Protein AF-A0A7K1YE47-F1 (afdb_monomer)

Radius of gyration: 26.28 Å; Cα contacts (8 Å, |Δi|>4): 480; chains: 1; bounding box: 75×57×68 Å

Mean predicted aligned error: 18.18 Å

Structure (mmCIF, N/CA/C/O backbone):
data_AF-A0A7K1YE47-F1
#
_entry.id   AF-A0A7K1YE47-F1
#
loop_
_atom_site.group_PDB
_atom_site.id
_atom_site.type_symbol
_atom_site.label_atom_id
_atom_site.label_alt_id
_atom_site.label_comp_id
_atom_site.label_asym_id
_atom_site.label_entity_id
_atom_site.label_seq_id
_atom_site.pdbx_PDB_ins_code
_atom_site.Cartn_x
_atom_site.Cartn_y
_atom_site.Cartn_z
_atom_site.occupancy
_atom_site.B_iso_or_equiv
_atom_site.auth_seq_id
_atom_site.auth_comp_id
_atom_site.auth_asym_id
_atom_site.auth_atom_id
_atom_site.pdbx_PDB_model_num
ATOM 1 N N . MET A 1 1 ? -5.364 -17.584 -6.130 1.00 70.31 1 MET A N 1
ATOM 2 C CA . MET A 1 1 ? -4.658 -17.204 -7.371 1.00 70.31 1 MET A CA 1
ATOM 3 C C . MET A 1 1 ? -4.650 -15.693 -7.433 1.00 70.31 1 MET A C 1
ATOM 5 O O . MET A 1 1 ? -5.659 -15.104 -7.065 1.00 70.31 1 MET A O 1
ATOM 9 N N . TYR A 1 2 ? -3.518 -15.108 -7.807 1.00 86.06 2 TYR A N 1
ATOM 10 C CA . TYR A 1 2 ? -3.265 -13.666 -7.746 1.00 86.06 2 TYR A CA 1
ATOM 11 C C . TYR A 1 2 ? -3.310 -13.048 -9.151 1.00 86.06 2 TYR A C 1
ATOM 13 O O . TYR A 1 2 ? -3.214 -13.784 -10.136 1.00 86.06 2 TYR A O 1
ATOM 21 N N . PHE A 1 3 ? -3.447 -11.723 -9.231 1.00 87.94 3 PHE A N 1
ATOM 22 C CA . PHE A 1 3 ? -3.415 -10.922 -10.461 1.00 87.94 3 PHE A CA 1
ATOM 23 C C . PHE A 1 3 ? -4.535 -11.242 -11.458 1.00 87.94 3 PHE A C 1
ATOM 25 O O . PHE A 1 3 ? -4.346 -11.160 -12.668 1.00 87.94 3 PHE A O 1
ATOM 32 N N . LEU A 1 4 ? -5.722 -11.604 -10.959 1.00 83.31 4 LEU A N 1
ATOM 33 C CA . LEU A 1 4 ? -6.874 -11.974 -11.799 1.00 83.31 4 LEU A CA 1
ATOM 34 C C . LEU A 1 4 ? -7.361 -10.826 -12.694 1.00 83.31 4 LEU A C 1
ATOM 36 O O . LEU A 1 4 ? -7.888 -11.075 -13.774 1.00 83.31 4 LEU A O 1
ATOM 40 N N . ASP A 1 5 ? -7.163 -9.587 -12.242 1.00 82.00 5 ASP A N 1
ATOM 41 C CA . ASP A 1 5 ? -7.593 -8.382 -12.954 1.00 82.00 5 ASP A CA 1
ATOM 42 C C . ASP A 1 5 ? -6.455 -7.733 -13.763 1.00 82.00 5 ASP A C 1
ATOM 44 O O . ASP A 1 5 ? -6.677 -6.727 -14.443 1.00 82.00 5 ASP A O 1
ATOM 48 N N . LEU A 1 6 ? -5.231 -8.273 -13.688 1.00 84.81 6 LEU A N 1
ATOM 49 C CA . LEU A 1 6 ? -4.088 -7.726 -14.410 1.00 84.81 6 LEU A CA 1
ATOM 50 C C . LEU A 1 6 ? -4.227 -8.066 -15.897 1.00 84.81 6 LEU A C 1
ATOM 52 O O . LEU A 1 6 ? -4.209 -9.228 -16.308 1.00 84.81 6 LEU A O 1
ATOM 56 N N . LYS A 1 7 ? -4.382 -7.028 -16.723 1.00 79.25 7 LYS A N 1
ATOM 57 C CA . LYS A 1 7 ? -4.487 -7.189 -18.176 1.00 79.25 7 LYS A CA 1
ATOM 58 C C . LYS A 1 7 ? -3.250 -7.904 -18.715 1.00 79.25 7 LYS A C 1
ATOM 60 O O . LYS A 1 7 ? -2.134 -7.624 -18.291 1.00 79.25 7 LYS A O 1
ATOM 65 N N . SER A 1 8 ? -3.468 -8.801 -19.673 1.00 75.12 8 SER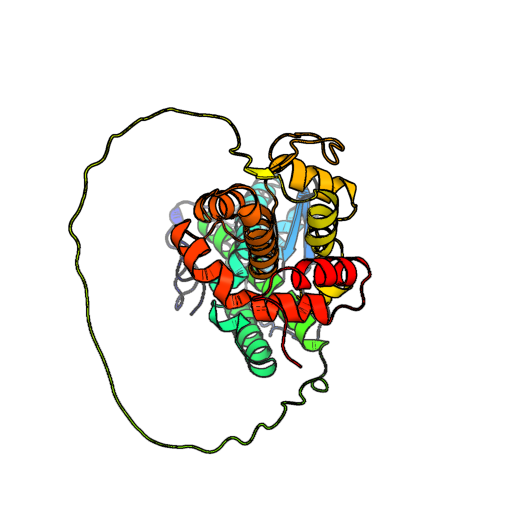 A N 1
ATOM 66 C CA . SER A 1 8 ? -2.409 -9.611 -20.288 1.00 75.12 8 SER A CA 1
ATOM 67 C C . SER A 1 8 ? -1.687 -10.549 -19.313 1.00 75.12 8 SER A C 1
ATOM 69 O O . SER A 1 8 ? -0.610 -11.029 -19.639 1.00 75.12 8 SER A O 1
ATOM 71 N N . PHE A 1 9 ? -2.268 -10.861 -18.152 1.00 84.69 9 PHE A N 1
ATOM 72 C CA . PHE A 1 9 ? -1.764 -11.889 -17.246 1.00 84.69 9 PHE A CA 1
ATOM 73 C C . PHE A 1 9 ? -2.774 -13.029 -17.118 1.00 84.69 9 PHE A C 1
ATOM 75 O O . PHE A 1 9 ? -3.973 -12.805 -16.957 1.00 84.69 9 PHE A O 1
ATOM 82 N N . HIS A 1 10 ? -2.291 -14.266 -17.185 1.00 81.25 10 HIS A N 1
ATOM 83 C CA 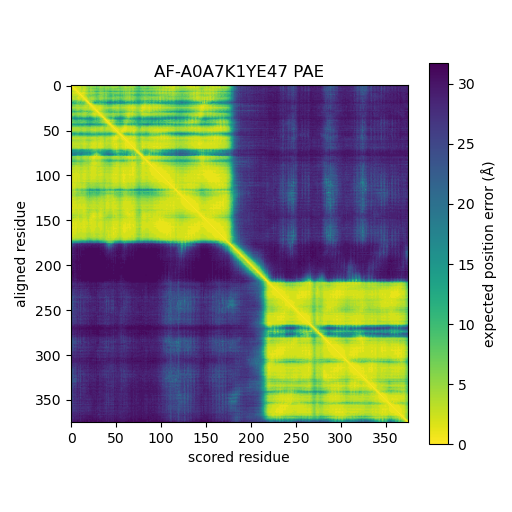. HIS A 1 10 ? -3.092 -15.453 -16.943 1.00 81.25 10 HIS A CA 1
ATOM 84 C C . HIS A 1 10 ? -2.504 -16.246 -15.763 1.00 81.25 10 HIS A C 1
ATOM 86 O O . HIS A 1 10 ? -1.339 -16.641 -15.817 1.00 81.25 10 HIS A O 1
ATOM 92 N N . PRO A 1 11 ? -3.288 -16.565 -14.718 1.00 70.56 11 PRO A N 1
ATOM 93 C CA . PRO A 1 11 ? -2.767 -17.136 -13.469 1.00 70.56 11 PRO A CA 1
ATOM 94 C C . PRO A 1 11 ? -2.009 -18.462 -13.590 1.00 70.56 11 PRO A C 1
ATOM 96 O O . PRO A 1 11 ? -1.279 -18.841 -12.681 1.00 70.56 11 PRO A O 1
ATOM 99 N N . THR A 1 12 ? -2.220 -19.205 -14.677 1.00 72.38 12 THR A N 1
ATOM 100 C CA . THR A 1 12 ? -1.563 -20.501 -14.911 1.00 72.38 12 THR A CA 1
ATOM 101 C C . THR A 1 12 ? -0.416 -20.414 -15.910 1.00 72.38 12 THR A C 1
ATOM 103 O O . THR A 1 12 ? 0.481 -21.245 -15.872 1.00 72.38 12 THR A O 1
ATOM 106 N N . THR A 1 13 ? -0.459 -19.449 -16.827 1.00 73.81 13 THR A N 1
ATOM 107 C CA . THR A 1 13 ? 0.481 -19.374 -17.958 1.00 73.81 13 THR A CA 1
ATOM 108 C C . THR A 1 13 ? 1.344 -18.115 -17.926 1.00 73.81 13 THR A C 1
ATOM 110 O O . THR A 1 13 ? 2.160 -17.934 -18.818 1.00 73.81 13 THR A O 1
ATOM 113 N N . GLY A 1 14 ? 1.186 -17.264 -16.909 1.00 81.94 14 GLY A N 1
ATOM 114 C CA . GLY A 1 14 ? 1.973 -16.053 -16.722 1.00 81.94 14 GLY A CA 1
ATOM 115 C C . GLY A 1 14 ? 1.537 -14.909 -17.634 1.00 81.94 14 GLY A C 1
ATOM 116 O O . GLY A 1 14 ? 0.369 -14.788 -18.016 1.00 81.94 14 GLY A O 1
ATOM 117 N N . ILE A 1 15 ? 2.485 -14.032 -17.951 1.00 84.19 15 ILE A N 1
ATOM 118 C CA . ILE A 1 15 ? 2.253 -12.857 -18.791 1.00 84.19 15 ILE A CA 1
ATOM 119 C C . ILE A 1 15 ? 2.108 -13.290 -20.256 1.00 84.19 15 ILE A C 1
ATOM 121 O O . ILE A 1 15 ? 2.929 -14.028 -20.791 1.00 84.19 15 ILE A O 1
ATOM 125 N N . ASN A 1 16 ? 1.062 -12.805 -20.917 1.00 79.19 16 ASN A N 1
ATOM 126 C CA . ASN A 1 16 ? 0.796 -13.042 -22.326 1.00 79.19 16 ASN A CA 1
ATOM 127 C C . ASN A 1 16 ? 1.728 -12.184 -23.212 1.00 79.19 16 ASN A C 1
ATOM 129 O O . ASN A 1 16 ? 1.762 -10.957 -23.095 1.00 79.19 16 ASN A O 1
ATOM 133 N N . THR A 1 17 ? 2.432 -12.839 -24.139 1.00 78.31 17 THR A N 1
ATOM 134 C CA . THR A 1 17 ? 3.375 -12.245 -25.102 1.00 78.31 17 THR A CA 1
ATOM 135 C C . THR A 1 17 ? 2.892 -12.314 -26.565 1.00 78.31 17 THR A C 1
ATOM 137 O O . THR A 1 17 ? 3.659 -12.064 -27.495 1.00 78.31 17 THR A O 1
ATOM 140 N N . ASP A 1 18 ? 1.608 -12.588 -26.820 1.00 72.25 18 ASP A N 1
ATOM 141 C CA . ASP A 1 18 ? 1.002 -12.792 -28.151 1.00 72.25 18 ASP A CA 1
ATOM 142 C C . ASP A 1 18 ? 1.191 -11.600 -29.115 1.00 72.25 18 ASP A C 1
ATOM 144 O O . ASP A 1 18 ? 1.169 -11.763 -30.335 1.00 72.25 18 ASP A O 1
ATOM 148 N N . ASN A 1 19 ? 1.438 -10.392 -28.594 1.00 66.12 19 ASN A N 1
ATOM 149 C CA . ASN A 1 19 ? 1.727 -9.191 -29.388 1.00 66.12 19 ASN A CA 1
ATOM 150 C C . ASN A 1 19 ? 3.200 -9.063 -29.842 1.00 66.12 19 ASN A C 1
ATOM 152 O O . ASN A 1 19 ? 3.579 -8.015 -30.373 1.00 66.12 19 ASN A O 1
ATOM 156 N N . HIS A 1 20 ? 4.031 -10.097 -29.680 1.00 65.31 20 HIS A N 1
ATOM 157 C CA . HIS A 1 20 ? 5.467 -10.080 -30.005 1.00 65.31 20 HIS A CA 1
ATOM 158 C C . HIS A 1 20 ? 5.804 -9.645 -31.440 1.00 65.31 20 HIS A C 1
ATOM 160 O O . HIS A 1 20 ? 6.863 -9.077 -31.668 1.00 65.31 20 HIS A O 1
ATOM 166 N N . GLY A 1 21 ? 4.908 -9.830 -32.414 1.00 64.94 21 GLY A N 1
ATOM 167 C CA . GLY A 1 21 ? 5.139 -9.380 -33.794 1.00 64.94 21 GLY A CA 1
ATOM 168 C C . GLY A 1 21 ? 5.087 -7.857 -34.010 1.00 64.94 21 GLY A C 1
ATOM 169 O O . GLY A 1 21 ? 5.444 -7.390 -35.089 1.00 64.94 21 GLY A O 1
ATOM 170 N N . LYS A 1 22 ? 4.617 -7.077 -33.025 1.00 81.31 22 LYS A N 1
ATOM 171 C CA . LYS A 1 22 ? 4.449 -5.612 -33.132 1.00 81.31 22 LYS A CA 1
ATOM 172 C C . LYS A 1 22 ? 5.563 -4.805 -32.468 1.00 81.31 22 LYS A C 1
ATOM 174 O O . LYS A 1 22 ? 5.698 -3.620 -32.764 1.00 81.31 22 LYS A O 1
ATOM 179 N N . TYR A 1 23 ? 6.332 -5.426 -31.581 1.00 85.75 23 TYR A N 1
ATOM 180 C CA . TYR A 1 23 ? 7.325 -4.763 -30.739 1.00 85.75 23 TYR A CA 1
ATOM 181 C C . TYR A 1 23 ? 8.679 -5.456 -30.882 1.00 85.75 23 TYR A C 1
ATOM 183 O O . TYR A 1 23 ? 8.726 -6.636 -31.226 1.00 85.75 23 TYR A O 1
ATOM 191 N N . PRO A 1 24 ? 9.793 -4.743 -30.663 1.00 86.12 24 PRO A N 1
ATOM 192 C CA . PRO A 1 24 ? 11.103 -5.357 -30.767 1.00 86.12 24 PRO A CA 1
ATOM 193 C C . PRO A 1 24 ? 11.346 -6.376 -29.649 1.00 86.12 24 PRO A C 1
ATOM 195 O O . PRO A 1 24 ? 10.816 -6.275 -28.541 1.00 86.12 24 PRO A O 1
ATOM 198 N N . PHE A 1 25 ? 12.216 -7.330 -29.949 1.00 89.56 25 PHE A N 1
ATOM 199 C CA . PHE A 1 25 ? 12.760 -8.281 -28.997 1.00 89.56 25 PHE A CA 1
ATOM 200 C C . PHE A 1 25 ? 14.151 -7.822 -28.548 1.00 89.56 25 PHE A C 1
ATOM 202 O O . PHE A 1 25 ? 14.946 -7.332 -29.355 1.00 89.56 25 PHE A O 1
ATOM 209 N N . LEU A 1 26 ? 14.432 -7.931 -27.254 1.00 90.44 26 LEU A N 1
ATOM 210 C CA . LEU A 1 26 ? 15.692 -7.535 -26.643 1.00 90.44 26 LEU A CA 1
ATOM 211 C C . LEU A 1 26 ? 16.504 -8.767 -26.275 1.00 90.44 26 LEU A C 1
ATOM 213 O O . LEU A 1 26 ? 15.986 -9.719 -25.704 1.00 90.44 26 LEU A O 1
ATOM 217 N N . GLU A 1 27 ? 17.801 -8.701 -26.542 1.00 88.56 27 GLU A N 1
ATOM 218 C CA . GLU A 1 27 ? 18.741 -9.781 -26.251 1.00 88.56 27 GLU A CA 1
ATOM 219 C C . GLU A 1 27 ? 20.009 -9.212 -25.633 1.00 88.56 27 GLU A C 1
ATOM 221 O O . GLU A 1 27 ? 20.375 -8.060 -25.885 1.00 88.56 27 GLU A O 1
ATOM 226 N N . SER A 1 28 ? 20.719 -10.016 -24.846 1.00 85.81 28 SER A N 1
ATOM 227 C CA . SER A 1 28 ? 22.060 -9.645 -24.416 1.00 85.81 28 SER A CA 1
ATOM 228 C C . SER A 1 28 ? 23.082 -9.970 -25.506 1.00 85.81 28 SER A C 1
ATOM 230 O O . SER A 1 28 ? 22.933 -10.924 -26.263 1.00 85.81 28 SER A O 1
ATOM 232 N N . THR A 1 29 ? 24.209 -9.258 -25.528 1.00 82.69 29 THR A N 1
ATOM 233 C CA . THR A 1 29 ? 25.385 -9.624 -26.340 1.00 82.69 29 THR A CA 1
ATOM 234 C C . THR A 1 29 ? 25.925 -11.027 -26.037 1.00 82.69 29 THR A C 1
ATOM 236 O O . THR A 1 29 ? 26.741 -11.546 -26.794 1.00 82.69 29 THR A O 1
ATOM 239 N N . HIS A 1 30 ? 25.512 -11.630 -24.919 1.00 80.38 30 HIS A N 1
ATOM 240 C CA . HIS A 1 30 ? 25.878 -12.987 -24.513 1.00 80.38 30 HIS A CA 1
ATOM 241 C C . HIS A 1 30 ? 24.811 -14.044 -24.839 1.00 80.38 30 HIS A C 1
ATOM 243 O O . HIS A 1 30 ? 25.036 -15.214 -24.548 1.00 80.38 30 HIS A O 1
ATOM 249 N N . GLY A 1 31 ? 23.686 -13.655 -25.446 1.00 82.88 31 GLY A N 1
ATOM 250 C CA . GLY A 1 31 ? 22.578 -14.546 -25.783 1.00 82.88 31 GLY A CA 1
ATOM 251 C C . GLY A 1 31 ? 21.231 -14.064 -25.245 1.00 82.88 31 GLY A C 1
ATOM 252 O O . GLY A 1 31 ? 21.071 -12.910 -24.836 1.00 82.88 31 GLY A O 1
ATOM 253 N N . LEU A 1 32 ? 20.257 -14.973 -25.264 1.00 85.56 32 LEU A N 1
ATOM 254 C CA . LEU A 1 32 ? 18.904 -14.732 -24.766 1.00 85.56 32 LEU A CA 1
ATOM 255 C C . LEU A 1 32 ? 18.907 -14.459 -23.255 1.00 85.56 32 LEU A C 1
ATOM 257 O O . LEU A 1 32 ? 19.823 -14.857 -22.533 1.00 85.56 32 LEU A O 1
ATOM 261 N N . PHE A 1 33 ? 17.873 -13.773 -22.774 1.00 84.88 33 PHE A N 1
ATOM 262 C CA . PHE A 1 33 ? 17.649 -13.636 -21.340 1.00 84.88 33 PHE A CA 1
ATOM 263 C C . PHE A 1 33 ? 17.202 -14.977 -20.770 1.00 84.88 33 PHE A C 1
ATOM 265 O O . PHE A 1 33 ? 16.159 -15.493 -21.154 1.00 84.88 33 PHE A O 1
ATOM 272 N N . GLU A 1 34 ? 17.984 -15.545 -19.860 1.00 77.44 34 GLU A N 1
ATOM 273 C CA . GLU A 1 34 ? 17.664 -16.812 -19.200 1.00 77.44 34 GLU A CA 1
ATOM 274 C C . GLU A 1 34 ? 17.004 -16.548 -17.840 1.00 77.44 34 GLU A C 1
ATOM 276 O O . GLU A 1 34 ? 17.347 -15.553 -17.185 1.00 77.44 34 GLU A O 1
ATOM 281 N N . PRO A 1 35 ? 16.051 -17.395 -17.412 1.00 75.25 35 PRO A N 1
ATOM 282 C CA . PRO A 1 35 ? 15.482 -17.295 -16.078 1.00 75.25 35 PRO A CA 1
ATOM 283 C C . PRO A 1 35 ? 16.576 -17.545 -15.036 1.00 75.25 35 PRO A C 1
ATOM 285 O O . PRO A 1 35 ? 17.477 -18.356 -15.239 1.00 75.25 35 PRO A O 1
ATOM 288 N N . ASP A 1 36 ? 16.508 -16.823 -13.923 1.00 68.81 36 ASP A N 1
ATOM 289 C CA . ASP A 1 36 ? 17.435 -17.029 -12.815 1.00 68.81 36 ASP A CA 1
ATOM 290 C C . ASP A 1 36 ? 16.993 -18.261 -12.004 1.00 68.81 36 ASP A C 1
ATOM 292 O O . ASP A 1 36 ? 15.833 -18.348 -11.600 1.00 68.81 36 ASP A O 1
ATOM 296 N N . ASP A 1 37 ? 17.916 -19.181 -11.704 1.00 63.53 37 ASP A N 1
ATOM 297 C CA . ASP A 1 37 ? 17.686 -20.359 -10.840 1.00 63.53 37 ASP A CA 1
ATOM 298 C C . ASP A 1 37 ? 17.554 -19.974 -9.346 1.00 63.53 37 ASP A C 1
ATOM 300 O O . ASP A 1 37 ? 17.658 -20.802 -8.435 1.00 63.53 37 ASP A O 1
ATOM 304 N N . PHE A 1 38 ? 17.372 -18.686 -9.060 1.00 63.94 38 PHE A N 1
ATOM 305 C CA . PHE A 1 38 ? 17.394 -18.138 -7.718 1.00 63.94 38 PHE A CA 1
ATOM 306 C C . PHE A 1 38 ? 16.125 -18.495 -6.936 1.00 63.94 38 PHE A C 1
ATOM 308 O O . PHE A 1 38 ? 15.035 -17.999 -7.220 1.00 63.94 38 PHE A O 1
ATOM 315 N N . GLU A 1 39 ? 16.269 -19.287 -5.872 1.00 66.12 39 GLU A N 1
ATOM 316 C CA . GLU A 1 39 ? 15.234 -19.410 -4.845 1.00 66.12 39 GLU A CA 1
ATOM 317 C C . GLU A 1 39 ? 15.179 -18.145 -3.980 1.00 66.12 39 GLU A C 1
ATOM 319 O O . GLU A 1 39 ? 16.192 -17.661 -3.463 1.00 66.12 39 GLU A O 1
ATOM 324 N N . PHE A 1 40 ? 13.971 -17.623 -3.763 1.00 69.31 40 PHE A N 1
ATOM 325 C CA . PHE A 1 40 ? 13.788 -16.405 -2.984 1.00 69.31 40 PHE A CA 1
ATOM 326 C C . PHE A 1 40 ? 14.249 -16.585 -1.523 1.00 69.31 40 PHE A C 1
ATOM 328 O O . PHE A 1 40 ? 13.654 -17.321 -0.730 1.00 69.31 40 PHE A O 1
ATOM 335 N N . ASN A 1 41 ? 15.308 -15.870 -1.133 1.00 73.88 41 ASN A N 1
ATOM 336 C CA . ASN A 1 41 ? 15.898 -15.985 0.198 1.00 73.88 41 ASN A CA 1
ATOM 337 C C . ASN A 1 41 ? 15.226 -15.056 1.229 1.00 73.88 41 ASN A C 1
ATOM 339 O O . ASN A 1 41 ? 15.626 -13.906 1.420 1.00 73.88 41 ASN A O 1
ATOM 343 N N . PHE A 1 42 ? 14.278 -15.608 1.991 1.00 74.06 42 PHE A N 1
ATOM 344 C CA . PHE A 1 42 ? 13.565 -14.943 3.098 1.00 74.06 42 PHE A CA 1
ATOM 345 C C . PHE A 1 42 ? 14.436 -14.538 4.310 1.00 74.06 42 PHE A C 1
ATOM 347 O O . PHE A 1 42 ? 13.931 -13.972 5.288 1.00 74.06 42 PHE A O 1
ATOM 354 N N . ASN A 1 43 ? 15.729 -14.873 4.310 1.00 68.56 43 ASN A N 1
ATOM 355 C CA . ASN A 1 43 ? 16.666 -14.515 5.377 1.00 68.56 43 ASN A CA 1
ATOM 356 C C . ASN A 1 43 ? 17.540 -13.303 5.059 1.00 68.56 43 ASN A C 1
ATOM 358 O O . ASN A 1 43 ? 18.224 -12.814 5.956 1.00 68.56 43 ASN A O 1
ATOM 362 N N . ARG A 1 44 ? 17.503 -12.796 3.825 1.00 68.75 44 ARG A N 1
ATOM 363 C CA . ARG A 1 44 ? 18.178 -11.551 3.452 1.00 68.75 44 ARG A CA 1
ATOM 364 C C . ARG A 1 44 ? 17.386 -10.349 3.983 1.00 68.75 44 ARG A C 1
ATOM 366 O O . ARG A 1 44 ? 16.171 -10.435 4.081 1.00 68.75 44 ARG A O 1
ATOM 373 N N . SER A 1 45 ? 18.055 -9.250 4.337 1.00 62.84 45 SER A N 1
ATOM 374 C CA . SER A 1 45 ? 17.403 -8.054 4.903 1.00 62.84 45 SER A CA 1
ATOM 375 C C . SER A 1 45 ? 16.583 -7.264 3.877 1.00 62.84 45 SER A C 1
ATOM 377 O O . SER A 1 45 ? 15.510 -6.780 4.209 1.00 62.84 45 SER A O 1
ATOM 379 N N . PHE A 1 46 ? 17.063 -7.154 2.635 1.00 77.94 46 PHE A N 1
ATOM 380 C CA . PHE A 1 46 ? 16.331 -6.581 1.499 1.00 77.94 46 PHE A CA 1
ATOM 381 C C . PHE A 1 46 ? 16.998 -7.046 0.187 1.00 77.94 46 PHE A C 1
ATOM 383 O O . PHE A 1 46 ? 18.147 -6.677 -0.063 1.00 77.94 46 PHE A O 1
ATOM 390 N N . PRO A 1 47 ? 16.370 -7.931 -0.614 1.00 82.00 47 PRO A N 1
ATOM 391 C CA . PRO A 1 47 ? 17.004 -8.549 -1.783 1.00 82.00 47 PRO A CA 1
ATOM 392 C C . PRO A 1 47 ? 16.853 -7.745 -3.085 1.00 82.00 47 PRO A C 1
ATOM 394 O O . PRO A 1 47 ? 17.179 -8.278 -4.141 1.00 82.00 47 PRO A O 1
ATOM 397 N N . PHE A 1 48 ? 16.364 -6.506 -3.029 1.00 90.06 48 PHE A N 1
ATOM 398 C CA . PHE A 1 48 ? 16.100 -5.693 -4.214 1.00 90.06 48 PHE A CA 1
ATOM 399 C C . PHE A 1 48 ? 17.143 -4.598 -4.391 1.00 90.06 48 PHE A C 1
ATOM 401 O O . PHE A 1 48 ? 17.683 -4.065 -3.421 1.00 90.06 48 PHE A O 1
ATOM 408 N N . GLU A 1 49 ? 17.390 -4.240 -5.641 1.00 90.00 49 GLU A N 1
ATOM 409 C CA . GLU A 1 49 ? 18.307 -3.181 -6.022 1.00 90.00 49 GLU A CA 1
ATOM 410 C C . GLU A 1 49 ? 17.554 -1.981 -6.602 1.00 90.00 49 GLU A C 1
ATOM 412 O O . GLU A 1 49 ? 16.594 -2.140 -7.353 1.00 90.00 49 GLU A O 1
ATOM 417 N N . GLU A 1 50 ? 17.979 -0.777 -6.222 1.00 91.69 50 GLU A N 1
ATOM 418 C CA . GLU A 1 50 ? 17.334 0.468 -6.626 1.00 91.69 50 GLU A CA 1
ATOM 419 C C . GLU A 1 50 ? 17.737 0.893 -8.040 1.00 91.69 50 GLU A C 1
ATOM 421 O O . GLU A 1 50 ? 18.917 0.912 -8.403 1.00 91.69 50 GLU A O 1
ATOM 426 N N . ILE A 1 51 ? 16.738 1.288 -8.822 1.00 91.12 51 ILE A N 1
ATOM 427 C CA . ILE A 1 51 ? 16.877 1.932 -10.119 1.00 91.12 51 ILE A CA 1
ATOM 428 C C . ILE A 1 51 ? 16.307 3.341 -9.996 1.00 91.12 51 ILE A C 1
ATOM 430 O O . ILE A 1 51 ? 15.111 3.523 -9.776 1.00 91.12 51 ILE A O 1
ATOM 434 N N . GLU A 1 52 ? 17.164 4.346 -10.157 1.00 87.75 52 GLU A N 1
ATOM 435 C CA . GLU A 1 52 ? 16.726 5.742 -10.177 1.00 87.75 52 GLU A CA 1
ATOM 436 C C . GLU A 1 52 ? 16.362 6.149 -11.605 1.00 87.75 52 GLU A C 1
ATOM 438 O O . GLU A 1 52 ? 17.125 5.928 -12.556 1.00 87.75 52 GLU A O 1
ATOM 443 N N . LEU A 1 53 ? 15.207 6.788 -11.720 1.00 83.50 53 LEU A N 1
ATOM 444 C CA . LEU A 1 53 ? 14.723 7.481 -12.899 1.00 83.50 53 LEU A CA 1
ATOM 445 C C . LEU A 1 53 ? 15.062 8.975 -12.809 1.00 83.50 53 LEU A C 1
ATOM 447 O O . LEU A 1 53 ? 15.545 9.490 -11.799 1.00 83.50 53 LEU A O 1
ATOM 451 N N . ASN A 1 54 ? 14.775 9.699 -13.889 1.00 75.88 54 ASN A N 1
ATOM 452 C CA . ASN A 1 54 ? 14.801 11.158 -13.861 1.00 75.88 54 ASN A CA 1
ATOM 453 C C . ASN A 1 54 ? 13.722 11.697 -12.897 1.00 75.88 54 ASN A C 1
ATOM 455 O O . ASN A 1 54 ? 12.757 11.002 -12.580 1.00 75.88 54 ASN A O 1
ATOM 459 N N . GLU A 1 55 ? 13.864 12.958 -12.473 1.00 73.75 55 GLU A N 1
ATOM 460 C CA . GLU A 1 55 ? 12.862 13.674 -11.653 1.00 73.75 55 GLU A CA 1
ATOM 461 C C . GLU A 1 55 ? 12.695 13.131 -10.220 1.00 73.75 55 GLU A C 1
ATOM 463 O O . GLU A 1 55 ? 11.689 13.393 -9.570 1.00 73.75 55 GLU A O 1
ATOM 468 N N . GLY A 1 56 ? 13.683 12.394 -9.701 1.00 74.19 56 GLY A N 1
ATOM 469 C CA . GLY A 1 56 ? 13.677 11.909 -8.314 1.00 74.19 56 GLY A CA 1
ATOM 470 C C . GLY A 1 56 ? 12.778 10.695 -8.066 1.00 74.19 56 GLY A C 1
ATOM 471 O O . GLY A 1 56 ? 12.528 10.352 -6.915 1.00 74.19 56 GLY A O 1
ATOM 472 N N . ARG A 1 57 ? 12.294 10.038 -9.126 1.00 85.81 57 ARG A N 1
ATOM 473 C CA . ARG A 1 57 ? 11.566 8.767 -9.028 1.00 85.81 57 ARG A CA 1
ATOM 474 C C . ARG A 1 57 ? 12.549 7.599 -8.935 1.00 85.81 57 ARG A C 1
ATOM 476 O O . ARG A 1 57 ? 13.570 7.603 -9.619 1.00 85.81 57 ARG A O 1
ATOM 483 N N . SER A 1 58 ? 12.231 6.576 -8.150 1.00 91.25 58 SER A N 1
ATOM 484 C CA . SER A 1 58 ? 12.990 5.322 -8.122 1.00 91.25 58 SER A CA 1
ATOM 485 C C . SER A 1 58 ? 12.084 4.114 -7.905 1.00 91.25 58 SER A C 1
ATOM 487 O O . SER A 1 58 ? 10.941 4.237 -7.459 1.00 91.25 58 SER A O 1
ATOM 489 N N . PHE A 1 59 ? 12.579 2.937 -8.278 1.00 94.12 59 PHE A N 1
ATOM 490 C CA . PHE A 1 59 ? 11.915 1.659 -8.041 1.00 94.12 59 PHE A CA 1
ATOM 491 C C . PHE A 1 59 ? 12.935 0.570 -7.710 1.00 94.12 59 PHE A C 1
ATOM 493 O O . PHE A 1 59 ? 14.120 0.702 -8.011 1.00 94.12 59 PHE A O 1
ATOM 500 N N . TYR A 1 60 ? 12.473 -0.514 -7.088 1.00 93.75 60 TYR A N 1
ATOM 501 C CA . TYR A 1 60 ? 13.325 -1.620 -6.657 1.00 93.75 60 TYR A CA 1
ATOM 502 C C . TYR A 1 60 ? 13.089 -2.867 -7.509 1.00 93.75 60 TYR A C 1
ATOM 504 O O . TYR A 1 60 ? 11.944 -3.261 -7.728 1.00 93.75 60 TYR A O 1
ATOM 512 N N . VAL A 1 61 ? 14.170 -3.507 -7.958 1.00 92.56 61 VAL A N 1
ATOM 513 C CA . VAL A 1 61 ? 14.132 -4.678 -8.845 1.00 92.56 61 VAL A CA 1
ATOM 514 C C . VAL A 1 61 ? 14.929 -5.834 -8.251 1.00 92.56 61 VAL A C 1
ATOM 516 O O . VAL A 1 61 ? 16.017 -5.636 -7.713 1.00 92.56 61 VAL A O 1
ATOM 519 N N . SER A 1 62 ? 14.396 -7.050 -8.353 1.00 88.31 62 SER A N 1
ATOM 520 C CA . SER A 1 62 ? 15.100 -8.289 -7.983 1.00 88.31 62 SER A CA 1
ATOM 521 C C . SER A 1 62 ? 15.465 -9.163 -9.182 1.00 88.31 62 SER A C 1
ATOM 523 O O . SER A 1 62 ? 16.403 -9.946 -9.084 1.00 88.31 62 SER A O 1
ATOM 525 N N . GLU A 1 63 ? 14.739 -9.055 -10.296 1.00 89.81 63 GLU A N 1
ATOM 526 C CA . GLU A 1 63 ? 14.954 -9.899 -11.476 1.00 89.81 63 GLU A CA 1
ATOM 527 C C . GLU A 1 63 ? 16.191 -9.443 -12.270 1.00 89.81 63 GLU A C 1
ATOM 529 O O . GLU A 1 63 ? 16.373 -8.259 -12.577 1.00 89.81 63 GLU A O 1
ATOM 534 N N . SER A 1 64 ? 17.080 -10.390 -12.576 1.00 88.25 64 SER A N 1
ATOM 535 C CA . SER A 1 64 ? 18.422 -10.086 -13.076 1.00 88.25 64 SER A CA 1
ATOM 536 C C . SER A 1 64 ? 18.435 -9.496 -14.491 1.00 88.25 64 SER A C 1
ATOM 538 O O . SER A 1 64 ? 19.302 -8.675 -14.806 1.00 88.25 64 SER A O 1
ATOM 540 N N . ASN A 1 65 ? 17.491 -9.875 -15.352 1.00 90.06 65 ASN A N 1
ATOM 541 C CA . ASN A 1 65 ? 17.431 -9.407 -16.733 1.00 90.06 65 ASN A CA 1
ATOM 542 C C . ASN A 1 65 ? 16.877 -7.980 -16.828 1.00 90.06 65 ASN A C 1
ATOM 544 O O . ASN A 1 65 ? 17.429 -7.163 -17.566 1.00 90.06 65 ASN A O 1
ATOM 548 N N . LEU A 1 66 ? 15.896 -7.628 -15.999 1.00 92.12 66 LEU A N 1
ATOM 549 C CA . LEU A 1 66 ? 15.426 -6.259 -15.794 1.00 92.12 66 LEU A CA 1
ATOM 550 C C . LEU A 1 66 ? 16.528 -5.373 -15.202 1.00 92.12 66 LEU A C 1
ATOM 552 O O . LEU A 1 66 ? 16.716 -4.243 -15.654 1.00 92.12 66 LEU A O 1
ATOM 556 N N . LEU A 1 67 ? 17.327 -5.885 -14.256 1.00 90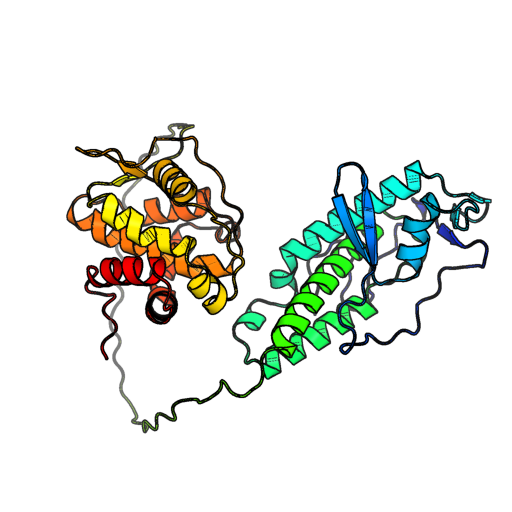.50 67 LEU A N 1
ATOM 557 C CA . LEU A 1 67 ? 18.501 -5.160 -13.756 1.00 90.50 67 LEU A CA 1
ATOM 558 C C . LEU A 1 67 ? 19.518 -4.889 -14.867 1.00 90.50 67 LEU A C 1
ATOM 560 O O . LEU A 1 67 ? 19.997 -3.759 -14.992 1.00 90.50 67 LEU A O 1
ATOM 564 N N . LYS A 1 68 ? 19.829 -5.893 -15.700 1.00 89.06 68 LYS A N 1
ATOM 565 C CA . LYS A 1 68 ? 20.691 -5.710 -16.879 1.00 89.06 68 LYS A CA 1
ATOM 566 C C . LYS A 1 68 ? 20.104 -4.647 -17.808 1.00 89.06 68 LYS A C 1
ATOM 568 O O . LYS A 1 68 ? 20.852 -3.771 -18.232 1.00 89.06 68 LYS A O 1
ATOM 573 N N . LEU A 1 69 ? 18.795 -4.692 -18.074 1.00 91.75 69 LEU A N 1
ATOM 574 C CA . LEU A 1 69 ? 18.087 -3.735 -18.926 1.00 91.75 69 LEU A CA 1
ATOM 575 C C . LEU A 1 69 ? 18.228 -2.301 -18.426 1.00 91.75 69 LEU A C 1
ATOM 577 O O . LEU A 1 69 ? 18.787 -1.457 -19.126 1.00 91.75 69 LEU A O 1
ATOM 581 N N . PHE A 1 70 ? 17.781 -2.024 -17.205 1.00 90.94 70 PHE A N 1
ATOM 582 C CA . PHE A 1 70 ? 17.707 -0.653 -16.707 1.00 90.94 70 PHE A CA 1
ATOM 583 C C . PHE A 1 70 ? 19.073 -0.062 -16.354 1.00 90.94 70 PHE A C 1
ATOM 585 O O . PHE A 1 70 ? 19.279 1.147 -16.466 1.00 90.94 70 PHE A O 1
ATOM 592 N N . LYS A 1 71 ? 20.052 -0.901 -15.998 1.00 86.94 71 LYS A N 1
ATOM 593 C CA . LYS A 1 71 ? 21.427 -0.447 -15.752 1.00 86.94 71 LYS A CA 1
ATOM 594 C C . LYS A 1 71 ? 22.282 -0.347 -17.005 1.00 86.94 71 LYS A C 1
ATOM 596 O O . LYS A 1 71 ? 23.348 0.266 -16.936 1.00 86.94 71 LYS A O 1
ATOM 601 N N . ASN A 1 72 ? 21.844 -0.897 -18.139 1.00 79.75 72 ASN A N 1
ATOM 602 C CA . ASN A 1 72 ? 22.590 -0.809 -19.393 1.00 79.75 72 ASN A CA 1
ATOM 603 C C . ASN A 1 72 ? 22.875 0.653 -19.782 1.00 79.75 72 ASN A C 1
ATOM 605 O O . ASN A 1 72 ? 23.981 0.957 -20.213 1.00 79.75 72 ASN A O 1
ATOM 609 N N . ALA A 1 73 ? 21.938 1.569 -19.505 1.00 64.69 73 ALA A N 1
ATOM 610 C CA . ALA A 1 73 ? 22.097 3.013 -19.709 1.00 64.69 73 ALA A CA 1
ATOM 611 C C . ALA A 1 73 ? 23.293 3.634 -18.953 1.00 64.69 73 ALA A C 1
ATOM 613 O O . ALA A 1 73 ? 23.812 4.669 -19.357 1.00 64.69 73 ALA A O 1
ATOM 614 N N . ARG A 1 74 ? 23.743 3.013 -17.854 1.00 64.31 74 ARG A N 1
ATOM 615 C CA . ARG A 1 74 ? 24.867 3.492 -17.030 1.00 64.31 74 ARG A CA 1
ATOM 616 C C . ARG A 1 74 ? 26.206 2.843 -17.415 1.00 64.31 74 ARG A C 1
ATOM 618 O O . ARG A 1 74 ? 27.239 3.215 -16.859 1.00 64.31 74 ARG A O 1
ATOM 625 N N . SER A 1 75 ? 26.212 1.868 -18.329 1.00 64.25 75 SER A N 1
ATOM 626 C CA . SER A 1 75 ? 27.417 1.139 -18.739 1.00 64.25 75 SER A CA 1
ATOM 627 C C . SER A 1 75 ? 28.043 1.724 -20.005 1.00 64.25 75 SER A C 1
ATOM 629 O O . SER A 1 75 ? 27.341 2.115 -20.931 1.00 64.25 75 SER A O 1
ATOM 631 N N . ARG A 1 76 ? 29.383 1.761 -20.068 1.00 59.91 76 ARG A N 1
ATOM 632 C CA . ARG A 1 76 ? 30.117 2.197 -21.274 1.00 59.91 76 ARG A CA 1
ATOM 633 C C . ARG A 1 76 ? 30.038 1.184 -22.416 1.00 59.91 76 ARG A C 1
ATOM 635 O O . ARG A 1 76 ? 30.163 1.574 -23.571 1.00 59.91 76 ARG A O 1
ATOM 642 N N . ASP A 1 77 ? 29.795 -0.079 -22.084 1.00 63.81 77 ASP A N 1
ATOM 643 C CA . ASP A 1 77 ? 29.638 -1.158 -23.048 1.00 63.81 77 ASP A CA 1
ATOM 644 C C . ASP A 1 77 ? 28.150 -1.513 -23.098 1.00 63.81 77 ASP A C 1
ATOM 646 O O . ASP A 1 77 ? 27.622 -2.092 -22.149 1.00 63.81 77 ASP A O 1
ATOM 650 N N . CYS A 1 78 ? 27.447 -1.131 -24.169 1.00 61.84 78 CYS A N 1
ATOM 651 C CA . CYS A 1 78 ? 26.054 -1.535 -24.363 1.00 61.84 78 CYS A CA 1
ATOM 652 C C . CYS A 1 78 ? 25.989 -3.057 -24.537 1.00 61.84 78 CYS A C 1
ATOM 654 O O . CYS A 1 78 ? 26.446 -3.590 -25.546 1.00 61.84 78 CYS A O 1
ATOM 656 N N . LYS A 1 79 ? 25.402 -3.751 -23.560 1.00 81.81 79 LYS A N 1
ATOM 657 C CA . LYS A 1 79 ? 25.303 -5.221 -23.528 1.00 81.81 79 LYS A CA 1
ATOM 658 C C . LYS A 1 79 ? 23.962 -5.749 -24.018 1.00 81.81 79 LYS A C 1
ATOM 660 O O . LYS A 1 79 ? 23.713 -6.946 -23.889 1.00 81.81 79 LYS A O 1
ATOM 665 N N . ILE A 1 80 ? 23.100 -4.871 -24.529 1.00 88.81 80 ILE A N 1
ATOM 666 C CA . ILE A 1 80 ? 21.743 -5.204 -24.963 1.00 88.81 80 ILE A CA 1
ATOM 667 C C . ILE A 1 80 ? 21.534 -4.753 -26.400 1.00 88.81 80 ILE A C 1
ATOM 669 O O . ILE A 1 80 ? 21.838 -3.611 -26.758 1.00 88.81 80 ILE A O 1
ATOM 673 N N . LEU A 1 81 ? 21.003 -5.669 -27.200 1.00 88.88 81 LEU A N 1
ATOM 674 C CA . LEU A 1 81 ? 20.709 -5.510 -28.611 1.00 88.88 81 LEU A CA 1
ATOM 675 C C . LEU A 1 81 ? 19.197 -5.525 -28.839 1.00 88.88 81 LEU A C 1
ATOM 677 O O . LEU A 1 81 ? 18.462 -6.273 -28.201 1.00 88.88 81 LEU A O 1
ATOM 681 N N . VAL A 1 82 ? 18.753 -4.716 -29.794 1.00 89.38 82 VAL A N 1
ATOM 682 C CA . VAL A 1 82 ? 17.388 -4.702 -30.319 1.00 89.38 82 VAL A CA 1
ATOM 683 C C . VAL A 1 82 ? 17.355 -5.584 -31.562 1.00 89.38 82 VAL A C 1
ATOM 685 O O . VAL A 1 82 ? 18.095 -5.329 -32.520 1.00 89.38 82 VAL A O 1
ATOM 688 N N . ASN A 1 83 ? 16.506 -6.612 -31.545 1.00 85.00 83 ASN A N 1
ATOM 689 C CA . ASN A 1 83 ? 16.331 -7.607 -32.606 1.00 85.00 83 ASN A CA 1
ATOM 690 C C . ASN A 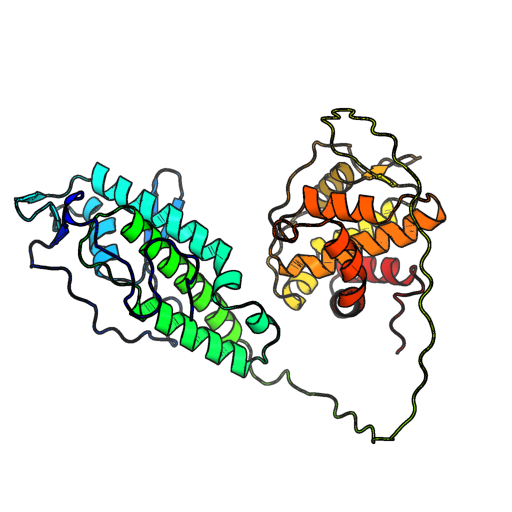1 83 ? 17.655 -8.232 -33.082 1.00 85.00 83 ASN A C 1
ATOM 692 O O . ASN A 1 83 ? 17.801 -8.514 -34.268 1.00 85.00 83 ASN A O 1
ATOM 696 N N . ASN A 1 84 ? 18.641 -8.373 -32.187 1.00 81.38 84 ASN A N 1
ATOM 697 C CA . ASN A 1 84 ? 19.985 -8.880 -32.490 1.00 81.38 84 ASN A CA 1
ATOM 698 C C . ASN A 1 84 ? 20.751 -8.093 -33.587 1.00 81.38 84 ASN A C 1
ATOM 700 O O . ASN A 1 84 ? 21.629 -8.627 -34.261 1.00 81.38 84 ASN A O 1
ATOM 704 N N . ILE A 1 85 ? 20.407 -6.816 -33.807 1.00 83.25 85 ILE A N 1
ATOM 705 C CA . ILE A 1 85 ? 20.999 -5.999 -34.885 1.00 83.25 85 ILE A CA 1
ATOM 706 C C . ILE A 1 85 ? 21.812 -4.835 -34.328 1.00 83.25 85 ILE A C 1
ATOM 708 O O . ILE A 1 85 ? 22.968 -4.647 -34.707 1.00 83.25 85 ILE A O 1
ATOM 712 N N . LYS A 1 86 ? 21.203 -4.013 -33.469 1.00 88.00 86 LYS A N 1
ATOM 713 C CA . LYS A 1 86 ? 21.808 -2.760 -32.998 1.00 88.00 86 LYS A CA 1
ATOM 714 C C . LYS A 1 86 ? 21.742 -2.633 -31.479 1.00 88.00 86 LYS A C 1
ATOM 716 O O . LYS A 1 86 ? 20.785 -3.135 -30.893 1.00 88.00 86 LYS A O 1
ATOM 721 N N . PRO A 1 87 ? 22.701 -1.938 -30.843 1.00 89.50 87 PRO A N 1
ATOM 722 C CA . PRO A 1 87 ? 22.605 -1.589 -29.431 1.00 89.50 87 PRO A CA 1
ATOM 723 C C . PRO A 1 87 ? 21.301 -0.857 -29.104 1.00 89.50 87 PRO A C 1
ATOM 725 O O . PRO A 1 87 ? 20.818 -0.053 -29.907 1.00 89.50 87 PRO A O 1
ATOM 728 N N . ILE A 1 88 ? 20.743 -1.130 -27.924 1.00 91.12 88 ILE A N 1
ATOM 729 C CA . ILE A 1 88 ? 19.584 -0.395 -27.416 1.00 91.12 88 ILE A CA 1
ATOM 730 C C . ILE A 1 88 ? 19.950 1.063 -27.126 1.00 91.12 88 ILE A C 1
ATOM 732 O O . ILE A 1 88 ? 20.998 1.364 -26.554 1.00 91.12 88 ILE A O 1
ATOM 736 N N . GLU A 1 89 ? 19.071 1.976 -27.526 1.00 89.00 89 GLU A N 1
ATOM 737 C CA . GLU A 1 89 ? 19.237 3.403 -27.273 1.00 89.00 89 GLU A CA 1
ATOM 738 C C . GLU A 1 89 ? 18.838 3.742 -25.826 1.00 89.00 89 GLU A C 1
ATOM 740 O O . GLU A 1 89 ? 17.913 3.157 -25.251 1.00 89.00 89 GLU A O 1
ATOM 745 N N . GLU A 1 90 ? 19.528 4.709 -25.219 1.00 87.38 90 GLU A N 1
ATOM 746 C CA . GLU A 1 90 ? 19.271 5.122 -23.832 1.00 87.38 90 GLU A CA 1
ATOM 747 C C . GLU A 1 90 ? 17.845 5.664 -23.653 1.00 87.38 90 GLU A C 1
ATOM 749 O O . GLU A 1 90 ? 17.175 5.371 -22.665 1.00 87.38 90 GLU A O 1
ATOM 754 N N . THR A 1 91 ? 17.360 6.423 -24.638 1.00 89.19 91 THR A N 1
ATOM 755 C CA . THR A 1 91 ? 15.991 6.952 -24.690 1.00 89.19 91 THR A CA 1
ATOM 756 C C . THR A 1 91 ? 14.955 5.836 -24.650 1.00 89.19 91 THR A C 1
ATOM 758 O O . THR A 1 91 ? 13.992 5.930 -23.896 1.00 89.19 91 THR A O 1
ATOM 761 N N . TYR A 1 92 ? 15.190 4.750 -25.388 1.00 91.25 92 TYR A N 1
ATOM 762 C CA . TYR A 1 92 ? 14.290 3.604 -25.401 1.00 91.25 92 TYR A CA 1
ATOM 763 C C . TYR A 1 92 ? 14.350 2.817 -24.088 1.00 91.25 92 TYR A C 1
ATOM 765 O O . TYR A 1 92 ? 13.324 2.436 -23.538 1.00 91.25 92 TYR A O 1
ATOM 773 N N . THR A 1 93 ? 15.542 2.661 -23.506 1.00 91.31 93 THR A N 1
ATOM 774 C CA . THR A 1 93 ? 15.688 2.058 -22.168 1.00 91.31 93 THR A CA 1
ATOM 775 C C . THR A 1 93 ? 14.900 2.844 -21.110 1.00 91.31 93 THR A C 1
ATOM 777 O O . THR A 1 93 ? 14.252 2.248 -20.251 1.00 91.31 93 THR A O 1
ATOM 780 N N . LYS A 1 94 ? 14.912 4.182 -21.190 1.00 89.94 94 LYS A N 1
ATOM 781 C CA . LYS A 1 94 ? 14.131 5.068 -20.311 1.00 89.94 94 LYS A CA 1
ATOM 782 C C . LYS A 1 94 ? 12.623 4.923 -20.516 1.00 89.94 94 LYS A C 1
ATOM 784 O O . LYS A 1 94 ? 11.892 4.928 -19.532 1.00 89.94 94 LYS A O 1
ATOM 789 N N . GLU A 1 95 ? 12.163 4.770 -21.755 1.00 92.44 95 GLU A N 1
ATOM 790 C CA . GLU A 1 95 ? 10.751 4.506 -22.063 1.00 92.44 95 GLU A CA 1
ATOM 791 C C . GLU A 1 95 ? 10.274 3.193 -21.425 1.00 92.44 95 GLU A C 1
ATOM 793 O O . GLU A 1 95 ? 9.267 3.177 -20.718 1.00 92.44 95 GLU A O 1
ATOM 798 N N . LEU A 1 96 ? 11.046 2.112 -21.584 1.00 94.50 96 LEU A N 1
ATOM 799 C CA . LEU A 1 96 ? 10.738 0.814 -20.972 1.00 94.50 96 LEU A CA 1
ATOM 800 C C . LEU A 1 96 ? 10.733 0.885 -19.441 1.00 94.50 96 LEU A C 1
ATOM 802 O O . LEU A 1 96 ? 9.873 0.285 -18.800 1.00 94.50 96 LEU A O 1
ATOM 806 N N . ALA A 1 97 ? 11.664 1.642 -18.855 1.00 94.19 97 ALA A N 1
ATOM 807 C CA . ALA A 1 97 ? 11.697 1.876 -17.415 1.00 94.19 97 ALA A CA 1
ATOM 808 C C . ALA A 1 97 ? 10.484 2.689 -16.929 1.00 94.19 97 ALA A C 1
ATOM 810 O O . ALA A 1 97 ? 9.998 2.441 -15.830 1.00 94.19 97 ALA A O 1
ATOM 811 N N . GLY A 1 98 ? 9.968 3.615 -17.744 1.00 94.12 98 GLY A N 1
ATOM 812 C CA . GLY A 1 98 ? 8.726 4.342 -17.471 1.00 94.12 98 GLY A CA 1
ATOM 813 C C . GLY A 1 98 ? 7.510 3.417 -17.435 1.00 94.12 98 GLY A C 1
ATOM 814 O O . GLY A 1 98 ? 6.793 3.394 -16.442 1.00 94.12 98 GLY A O 1
ATOM 815 N N . LEU A 1 99 ? 7.342 2.575 -18.458 1.00 95.25 99 LEU A N 1
ATOM 816 C CA . LEU A 1 99 ? 6.253 1.587 -18.517 1.00 95.25 99 LEU A CA 1
ATOM 817 C C . LEU A 1 99 ? 6.296 0.607 -17.337 1.00 95.25 99 LEU A C 1
ATOM 819 O O . LEU A 1 99 ? 5.271 0.291 -16.734 1.00 95.25 99 LEU A O 1
ATOM 823 N N . PHE A 1 100 ? 7.500 0.152 -16.988 1.00 96.38 100 PHE A N 1
ATOM 824 C CA . PHE A 1 100 ? 7.719 -0.677 -15.811 1.00 96.38 100 PHE A CA 1
ATOM 825 C C . PHE A 1 100 ? 7.358 0.061 -14.518 1.00 96.38 100 PHE A C 1
ATOM 827 O O . PHE A 1 100 ? 6.707 -0.507 -13.646 1.00 96.38 100 PHE A O 1
ATOM 834 N N . TYR A 1 101 ? 7.760 1.325 -14.389 1.00 96.50 101 TYR A N 1
ATOM 835 C CA . TYR A 1 101 ? 7.485 2.140 -13.210 1.00 96.50 101 TYR A CA 1
ATOM 836 C C . TYR A 1 101 ? 5.989 2.391 -13.000 1.00 96.50 101 TYR A C 1
ATOM 838 O O . TYR A 1 101 ? 5.518 2.329 -11.862 1.00 96.50 101 TYR A O 1
ATOM 846 N N . ASP A 1 102 ? 5.239 2.626 -14.075 1.00 95.75 102 ASP A N 1
ATOM 847 C CA . ASP A 1 102 ? 3.787 2.807 -14.013 1.00 95.75 102 ASP A CA 1
ATOM 848 C C . ASP A 1 102 ? 3.120 1.546 -13.444 1.00 95.75 102 ASP A C 1
ATOM 850 O O . ASP A 1 102 ? 2.319 1.618 -12.512 1.00 95.75 102 ASP A O 1
ATOM 854 N N . GLY A 1 103 ? 3.536 0.369 -13.924 1.00 96.50 103 GLY A N 1
ATOM 855 C CA . GLY A 1 103 ? 3.116 -0.912 -13.360 1.00 96.50 103 GLY A CA 1
ATOM 856 C C . GLY A 1 103 ? 3.540 -1.081 -11.903 1.00 96.50 103 GLY A C 1
ATOM 857 O O . GLY A 1 103 ? 2.728 -1.434 -11.054 1.00 96.50 103 GLY A O 1
ATOM 858 N N . TYR A 1 104 ? 4.802 -0.793 -11.590 1.00 97.25 104 TYR A N 1
ATOM 859 C CA . TYR A 1 104 ? 5.374 -0.910 -10.247 1.00 97.25 104 TYR A CA 1
ATOM 860 C C . TYR A 1 104 ? 4.618 -0.083 -9.206 1.00 97.25 104 TYR A C 1
ATOM 862 O O . TYR A 1 104 ? 4.304 -0.583 -8.123 1.00 97.25 104 TYR A O 1
ATOM 870 N N . SER A 1 105 ? 4.276 1.154 -9.553 1.00 95.31 105 SER A N 1
ATOM 871 C CA . SER A 1 105 ? 3.534 2.076 -8.690 1.00 95.31 105 SER A CA 1
ATOM 872 C C . SER A 1 105 ? 2.121 1.559 -8.405 1.00 95.31 105 SER A C 1
ATOM 874 O O . SER A 1 105 ? 1.657 1.568 -7.263 1.00 95.31 105 SER A O 1
ATOM 876 N N . GLU A 1 106 ? 1.466 1.016 -9.428 1.00 95.62 106 GLU A N 1
ATOM 877 C CA . GLU A 1 106 ? 0.158 0.370 -9.314 1.00 95.62 106 GLU A CA 1
ATOM 878 C C . GLU A 1 106 ? 0.218 -0.908 -8.467 1.00 95.62 106 GLU A C 1
ATOM 880 O O . GLU A 1 106 ? -0.627 -1.116 -7.597 1.00 95.62 106 GLU A O 1
ATOM 885 N N . GLY A 1 107 ? 1.255 -1.729 -8.643 1.00 93.50 107 GLY A N 1
ATOM 886 C CA . GLY A 1 107 ? 1.473 -2.945 -7.860 1.00 93.50 107 GLY A CA 1
ATOM 887 C C . GLY A 1 107 ? 1.703 -2.676 -6.370 1.00 93.50 107 GLY A C 1
ATOM 888 O O . GLY A 1 107 ? 1.206 -3.422 -5.526 1.00 93.50 107 GLY A O 1
ATOM 889 N N . LEU A 1 108 ? 2.413 -1.594 -6.028 1.00 91.44 108 LEU A N 1
ATOM 890 C CA . LEU A 1 108 ? 2.564 -1.143 -4.639 1.00 91.44 108 LEU A CA 1
ATOM 891 C C . LEU A 1 108 ? 1.215 -0.747 -4.025 1.00 91.44 108 LEU A C 1
ATOM 893 O O . LEU A 1 108 ? 0.905 -1.144 -2.898 1.00 91.44 108 LEU A O 1
ATOM 897 N N . THR A 1 109 ? 0.416 0.017 -4.772 1.00 90.69 109 THR A N 1
ATOM 898 C CA . THR A 1 109 ? -0.889 0.532 -4.335 1.00 90.69 109 THR A CA 1
ATOM 899 C C . THR A 1 109 ? -1.918 -0.590 -4.174 1.00 90.69 109 THR A C 1
ATOM 901 O O . THR A 1 109 ? -2.653 -0.639 -3.185 1.00 90.69 109 THR A O 1
ATOM 904 N N . HIS A 1 110 ? -1.937 -1.546 -5.103 1.00 88.75 110 HIS A N 1
ATOM 905 C CA . HIS A 1 110 ? -2.936 -2.611 -5.165 1.00 88.75 110 HIS A CA 1
ATOM 906 C C . HIS A 1 110 ? -2.551 -3.906 -4.438 1.00 88.75 110 HIS A C 1
ATOM 908 O O . HIS A 1 110 ? -3.348 -4.842 -4.404 1.00 88.75 110 HIS A O 1
ATOM 914 N N . PHE A 1 111 ? -1.399 -3.965 -3.766 1.00 90.31 111 PHE A N 1
ATOM 915 C CA . PHE A 1 111 ? -0.935 -5.150 -3.032 1.00 90.31 111 PHE A CA 1
ATOM 916 C C . PHE A 1 111 ? -2.018 -5.833 -2.165 1.00 90.31 111 PHE A C 1
ATOM 918 O O . PHE A 1 111 ? -2.186 -7.051 -2.220 1.00 90.31 111 PHE A O 1
ATOM 925 N N . TYR A 1 112 ? -2.794 -5.067 -1.385 1.00 84.56 112 TYR A N 1
ATOM 926 C CA . TYR A 1 112 ? -3.829 -5.628 -0.501 1.00 84.56 112 TYR A CA 1
ATOM 927 C C . TYR A 1 112 ? -5.038 -6.203 -1.247 1.00 84.56 112 TYR A C 1
ATOM 929 O O . TYR A 1 112 ? -5.718 -7.094 -0.731 1.00 84.56 112 TYR A O 1
ATOM 937 N N . LYS A 1 113 ? -5.299 -5.706 -2.459 1.00 85.94 113 LYS A N 1
ATOM 938 C CA . LYS A 1 113 ? -6.283 -6.294 -3.366 1.00 85.94 113 LYS A CA 1
ATOM 939 C C . LYS A 1 113 ? -5.794 -7.665 -3.830 1.00 85.94 113 LYS A C 1
ATOM 941 O O . LYS A 1 113 ? -6.564 -8.620 -3.790 1.00 85.94 113 LYS A O 1
ATOM 946 N N . GLU A 1 114 ? -4.514 -7.762 -4.185 1.00 87.31 114 GLU A N 1
ATOM 947 C CA . GLU A 1 114 ? -3.912 -8.984 -4.717 1.00 87.31 114 GLU A CA 1
ATOM 948 C C . GLU A 1 114 ? -3.774 -10.081 -3.668 1.00 87.31 114 GLU A C 1
ATOM 950 O O . GLU A 1 114 ? -4.285 -11.179 -3.863 1.00 87.31 114 GLU A O 1
ATOM 955 N N . ILE A 1 115 ? -3.163 -9.800 -2.514 1.00 86.19 115 ILE A N 1
ATOM 956 C CA . ILE A 1 115 ? -2.978 -10.817 -1.465 1.00 86.19 115 ILE A CA 1
ATOM 957 C C . ILE A 1 115 ? -4.310 -11.320 -0.870 1.00 86.19 115 ILE A C 1
ATOM 959 O O . ILE A 1 115 ? -4.373 -12.413 -0.302 1.00 86.19 115 ILE A O 1
ATOM 963 N N . GLY A 1 116 ? -5.384 -10.545 -1.045 1.00 79.44 116 GLY A N 1
ATOM 964 C CA . GLY A 1 116 ? -6.751 -10.890 -0.675 1.00 79.44 116 GLY A CA 1
ATOM 965 C C . GLY A 1 116 ? -7.197 -10.275 0.652 1.00 79.44 116 GLY A C 1
ATOM 966 O O . GLY A 1 116 ? -6.465 -10.245 1.639 1.00 79.44 116 GLY A O 1
ATOM 967 N N . GLN A 1 117 ? -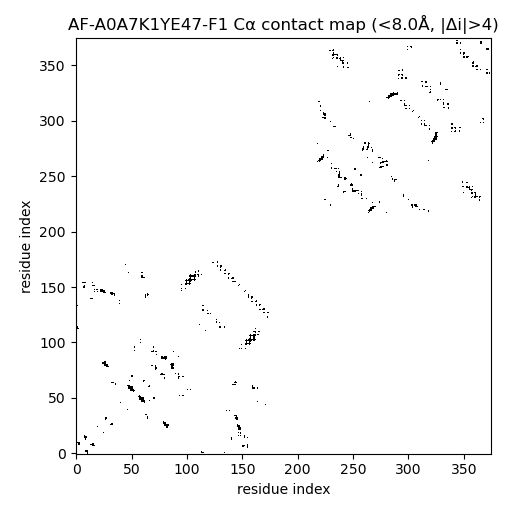8.457 -9.834 0.709 1.00 68.62 117 GLN A N 1
ATOM 968 C CA . GLN A 1 117 ? -9.020 -9.098 1.854 1.00 68.62 117 GLN A CA 1
ATOM 969 C C . GLN A 1 117 ? -9.001 -9.877 3.179 1.00 68.62 117 GLN A C 1
ATOM 971 O O . GLN A 1 117 ? -8.945 -9.282 4.257 1.00 68.62 117 GLN A O 1
ATOM 976 N N . THR A 1 118 ? -9.025 -11.211 3.121 1.00 73.62 118 THR A N 1
ATOM 977 C CA . THR A 1 118 ? -8.967 -12.068 4.312 1.00 73.62 118 THR A CA 1
ATOM 978 C C . THR A 1 118 ? -7.590 -12.067 4.964 1.00 73.62 118 THR A C 1
ATOM 980 O O . THR A 1 118 ? -7.506 -12.351 6.159 1.00 73.62 118 THR A O 1
ATOM 983 N N . PHE A 1 119 ? -6.528 -11.690 4.240 1.00 81.12 119 PHE A N 1
ATOM 984 C CA . PHE A 1 119 ? -5.152 -11.652 4.736 1.00 81.12 119 PHE A CA 1
ATOM 985 C C . PHE A 1 119 ? -5.028 -10.899 6.067 1.00 81.12 119 PHE A C 1
ATOM 987 O O . PHE A 1 119 ? -4.395 -11.377 7.006 1.00 81.12 119 PHE A O 1
ATOM 994 N N . LEU A 1 120 ? -5.704 -9.754 6.199 1.00 74.62 120 LEU A N 1
ATOM 995 C CA . LEU A 1 120 ? -5.633 -8.923 7.404 1.00 74.62 120 LEU A CA 1
ATOM 996 C C . LEU A 1 120 ? -6.287 -9.570 8.634 1.00 74.62 120 LEU A C 1
ATOM 998 O O . LEU A 1 120 ? -5.888 -9.262 9.759 1.00 74.62 120 LEU A O 1
ATOM 1002 N N . SER A 1 121 ? -7.243 -10.476 8.424 1.00 75.69 121 SER A N 1
ATOM 1003 C CA . SER A 1 121 ? -7.942 -11.215 9.485 1.00 75.69 121 SER A CA 1
ATOM 1004 C C . SER A 1 121 ? -7.236 -12.501 9.925 1.00 75.69 121 SER A C 1
ATOM 1006 O O . SER A 1 121 ? -7.637 -13.095 10.923 1.00 75.69 121 SER A O 1
ATOM 1008 N N . LEU A 1 122 ? -6.195 -12.922 9.202 1.00 79.81 122 LEU A N 1
ATOM 1009 C CA . LEU A 1 122 ? -5.434 -14.127 9.517 1.00 79.81 122 LEU A CA 1
ATOM 1010 C C . LEU A 1 122 ? -4.610 -13.961 10.800 1.00 79.81 122 LEU A C 1
ATOM 1012 O O . LEU A 1 122 ? -4.170 -12.858 11.150 1.00 79.81 122 LEU A O 1
ATOM 1016 N N . ASP A 1 123 ? -4.357 -15.079 11.479 1.00 85.44 123 ASP A N 1
ATOM 1017 C CA . ASP A 1 123 ? -3.392 -15.105 12.574 1.00 85.44 123 ASP A CA 1
ATOM 1018 C C . ASP A 1 123 ? -1.960 -14.856 12.061 1.00 85.44 123 ASP A C 1
ATOM 1020 O O . ASP A 1 123 ? -1.675 -14.890 10.863 1.00 85.44 123 ASP A O 1
ATOM 1024 N N . LEU A 1 124 ? -1.025 -14.583 12.970 1.00 82.75 124 LEU A N 1
ATOM 1025 C CA . LEU A 1 124 ? 0.338 -14.195 12.603 1.00 82.75 124 LEU A CA 1
ATOM 1026 C C . LEU A 1 124 ? 1.086 -15.287 11.811 1.00 82.75 124 LEU A C 1
ATOM 1028 O O . LEU A 1 124 ? 1.839 -14.974 10.887 1.00 82.75 124 LEU A O 1
ATOM 1032 N N . LYS A 1 125 ? 0.852 -16.566 12.121 1.00 86.81 125 LYS A N 1
ATOM 1033 C CA . LYS A 1 125 ? 1.476 -17.695 11.418 1.00 86.81 125 LYS A CA 1
ATOM 1034 C C . LYS A 1 125 ? 0.896 -17.845 10.011 1.00 86.81 125 LYS A C 1
ATOM 1036 O O . LYS A 1 125 ? 1.646 -18.025 9.053 1.00 86.81 125 LYS A O 1
ATOM 1041 N N . GLN A 1 126 ? -0.419 -17.717 9.883 1.00 87.75 126 GLN A N 1
ATOM 1042 C CA . GLN A 1 126 ? -1.150 -17.733 8.621 1.00 87.75 126 GLN A CA 1
ATOM 1043 C C . GLN A 1 126 ? -0.776 -16.539 7.737 1.00 87.75 126 GLN A C 1
ATOM 1045 O O . GLN A 1 126 ? -0.553 -16.728 6.546 1.00 87.75 126 GLN A O 1
ATOM 1050 N N . LYS A 1 127 ? -0.620 -15.334 8.304 1.00 88.19 127 LYS A N 1
ATOM 1051 C CA . LYS A 1 127 ? -0.129 -14.151 7.577 1.00 88.19 127 LYS A CA 1
ATOM 1052 C C . LYS A 1 127 ? 1.266 -14.380 7.015 1.00 88.19 127 LYS A C 1
ATOM 1054 O O . LYS A 1 127 ? 1.498 -14.151 5.832 1.00 88.19 127 LYS A O 1
ATOM 1059 N N . ARG A 1 128 ? 2.193 -14.882 7.837 1.00 89.12 128 ARG A N 1
ATOM 1060 C CA . ARG A 1 128 ? 3.543 -15.224 7.368 1.00 89.12 128 ARG A CA 1
ATOM 1061 C C . ARG A 1 128 ? 3.498 -16.238 6.229 1.00 89.12 128 ARG A C 1
ATOM 1063 O O . ARG A 1 128 ? 4.200 -16.043 5.246 1.00 89.12 128 ARG A O 1
ATOM 1070 N N . GLN A 1 129 ? 2.685 -17.290 6.340 1.00 90.12 129 GLN A N 1
ATOM 1071 C CA . GLN A 1 129 ? 2.571 -18.292 5.279 1.00 90.12 129 GLN A CA 1
ATOM 1072 C C . GLN A 1 129 ? 1.978 -17.698 3.995 1.00 90.12 129 GLN A C 1
ATOM 1074 O O . GLN A 1 129 ? 2.581 -17.845 2.939 1.00 90.12 129 GLN A O 1
ATOM 1079 N N . ALA A 1 130 ? 0.873 -16.955 4.093 1.00 90.69 130 ALA A N 1
ATOM 1080 C CA . ALA A 1 130 ? 0.233 -16.313 2.947 1.00 90.69 130 ALA A CA 1
ATOM 1081 C C . ALA A 1 130 ? 1.182 -15.349 2.216 1.00 90.69 130 ALA A C 1
ATOM 1083 O O . ALA A 1 130 ? 1.211 -15.331 0.990 1.00 90.69 130 ALA A O 1
ATOM 1084 N N . LEU A 1 131 ? 2.003 -14.593 2.954 1.00 92.62 131 LEU A N 1
ATOM 1085 C CA . LEU A 1 131 ? 3.037 -13.743 2.360 1.00 92.62 131 LEU A CA 1
ATOM 1086 C C . LEU A 1 131 ? 4.134 -14.550 1.674 1.00 92.62 131 LEU A C 1
ATOM 1088 O O . LEU A 1 131 ? 4.576 -14.150 0.606 1.00 92.62 131 LEU A O 1
ATOM 1092 N N . ARG A 1 132 ? 4.583 -15.673 2.251 1.00 92.00 132 ARG A N 1
ATOM 1093 C CA . ARG A 1 132 ? 5.581 -16.534 1.595 1.00 92.00 132 ARG A CA 1
ATOM 1094 C C . ARG A 1 132 ? 5.042 -17.096 0.291 1.00 92.00 132 ARG A C 1
ATOM 1096 O O . ARG A 1 132 ? 5.738 -17.011 -0.714 1.00 92.00 132 ARG A O 1
ATOM 1103 N N . ASP A 1 133 ? 3.815 -17.603 0.304 1.00 91.12 133 ASP A N 1
ATOM 1104 C CA . ASP A 1 133 ? 3.163 -18.151 -0.886 1.00 91.12 133 ASP A CA 1
ATOM 1105 C C . ASP A 1 133 ? 2.989 -17.067 -1.959 1.00 91.12 133 ASP A C 1
ATOM 1107 O O . ASP A 1 133 ? 3.305 -17.291 -3.125 1.00 91.12 133 ASP A O 1
ATOM 1111 N N . PHE A 1 134 ? 2.571 -15.863 -1.558 1.00 93.25 134 PHE A N 1
ATOM 1112 C CA . PHE A 1 134 ? 2.449 -14.711 -2.450 1.00 93.25 134 PHE A CA 1
ATOM 1113 C C . PHE A 1 134 ? 3.797 -14.272 -3.036 1.00 93.25 134 PHE A C 1
ATOM 1115 O O . PHE A 1 134 ? 3.906 -14.077 -4.243 1.00 93.25 134 PHE A O 1
ATOM 1122 N N . ILE A 1 135 ? 4.835 -14.146 -2.204 1.00 92.00 135 ILE A N 1
ATOM 1123 C CA . ILE A 1 135 ? 6.193 -13.764 -2.620 1.00 92.00 135 ILE A CA 1
ATOM 1124 C C . ILE A 1 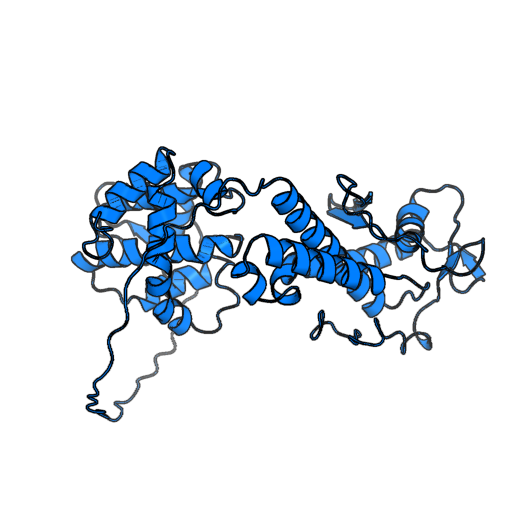135 ? 6.757 -14.782 -3.613 1.00 92.00 135 ILE A C 1
ATOM 1126 O O . ILE A 1 135 ? 7.278 -14.387 -4.653 1.00 92.00 135 ILE A O 1
ATOM 1130 N N . ILE A 1 136 ? 6.618 -16.081 -3.325 1.00 89.62 136 ILE A N 1
ATOM 1131 C CA . ILE A 1 136 ? 7.038 -17.153 -4.236 1.00 89.62 136 ILE A CA 1
ATOM 1132 C C . ILE A 1 136 ? 6.271 -17.042 -5.551 1.00 89.62 136 ILE A C 1
ATOM 1134 O O . ILE A 1 136 ? 6.884 -17.064 -6.611 1.00 89.62 136 ILE A O 1
ATOM 1138 N N . TYR A 1 137 ? 4.952 -16.853 -5.494 1.00 90.50 137 TYR A N 1
ATOM 1139 C CA . TYR A 1 137 ? 4.136 -16.716 -6.695 1.00 90.50 137 TYR A CA 1
ATOM 1140 C C . TYR A 1 137 ? 4.548 -15.514 -7.552 1.00 90.50 137 TYR A C 1
ATOM 1142 O O . TYR A 1 137 ? 4.636 -15.640 -8.773 1.00 90.50 137 TYR A O 1
ATOM 1150 N N . CYS A 1 138 ? 4.819 -14.362 -6.932 1.00 91.50 138 CYS A N 1
ATOM 1151 C CA . CYS A 1 138 ? 5.327 -13.192 -7.642 1.00 91.50 138 CYS A CA 1
ATOM 1152 C C . CYS A 1 138 ? 6.669 -13.505 -8.302 1.00 91.50 138 CYS A C 1
ATOM 1154 O O . CYS A 1 138 ? 6.824 -13.263 -9.489 1.00 91.50 138 CYS A O 1
ATOM 1156 N N . HIS A 1 139 ? 7.607 -14.095 -7.556 1.00 87.31 139 HIS A N 1
ATOM 1157 C CA . HIS A 1 139 ? 8.933 -14.454 -8.060 1.00 87.31 139 HIS A CA 1
ATOM 1158 C C . HIS A 1 139 ? 8.860 -15.420 -9.250 1.00 87.31 139 HIS A C 1
ATOM 1160 O O . HIS A 1 139 ? 9.503 -15.184 -10.263 1.00 87.31 139 HIS A O 1
ATOM 1166 N N . THR A 1 140 ? 8.012 -16.452 -9.185 1.00 85.62 140 THR A N 1
ATOM 1167 C CA . THR A 1 140 ? 7.804 -17.406 -10.291 1.00 85.62 140 THR A CA 1
ATOM 1168 C C . THR A 1 140 ? 7.255 -16.747 -11.558 1.00 85.62 140 THR A C 1
ATOM 1170 O O . THR A 1 140 ? 7.553 -17.202 -12.656 1.00 85.62 140 THR A O 1
ATOM 1173 N N . ASN A 1 141 ? 6.449 -15.693 -11.423 1.00 87.69 141 ASN A N 1
ATOM 1174 C CA . ASN A 1 141 ? 5.817 -15.007 -12.553 1.00 87.69 141 ASN A CA 1
ATOM 1175 C C . ASN A 1 141 ? 6.563 -13.736 -12.992 1.00 87.69 141 ASN A C 1
ATOM 1177 O O . ASN A 1 141 ? 6.132 -13.062 -13.927 1.00 87.69 141 ASN A O 1
ATOM 1181 N N . LEU A 1 142 ? 7.663 -13.396 -12.321 1.00 89.69 142 LEU A N 1
ATOM 1182 C CA . LEU A 1 142 ? 8.468 -12.216 -12.593 1.00 89.69 142 LEU A CA 1
ATOM 1183 C C . LEU A 1 142 ? 9.707 -12.620 -13.391 1.00 89.69 142 LEU A C 1
ATOM 1185 O O . LEU A 1 142 ? 10.794 -12.777 -12.842 1.00 89.69 142 LEU A O 1
ATOM 1189 N N . TYR A 1 143 ? 9.530 -12.786 -14.698 1.00 88.75 143 TYR A N 1
ATOM 1190 C CA . TYR A 1 143 ? 10.611 -13.133 -15.612 1.00 88.75 143 TYR A CA 1
ATOM 1191 C C . TYR A 1 143 ? 10.521 -12.302 -16.889 1.00 88.75 143 TYR A C 1
ATOM 1193 O O . TYR A 1 143 ? 9.495 -12.271 -17.569 1.00 88.75 143 TYR A O 1
ATOM 1201 N N . PHE A 1 144 ? 11.610 -11.600 -17.200 1.00 89.81 144 PHE A N 1
ATOM 1202 C CA . PHE A 1 144 ? 11.731 -10.829 -18.424 1.00 89.81 144 PHE A CA 1
ATOM 1203 C C . PHE A 1 144 ? 12.481 -11.623 -19.496 1.00 89.81 144 PHE A C 1
ATOM 1205 O O . PHE A 1 144 ? 13.699 -11.771 -19.445 1.00 89.81 144 PHE A O 1
ATOM 1212 N N . GLU A 1 145 ? 11.736 -12.077 -20.501 1.00 88.12 145 GLU A N 1
ATOM 1213 C CA . GLU A 1 145 ? 12.241 -12.879 -21.627 1.00 88.12 145 GLU A CA 1
ATOM 1214 C C . GLU A 1 145 ? 12.886 -12.054 -22.748 1.00 88.12 145 GLU A C 1
ATOM 1216 O O . GLU A 1 145 ? 13.461 -12.616 -23.674 1.00 88.12 145 GLU A O 1
ATOM 1221 N N . GLY A 1 146 ? 12.786 -10.722 -22.695 1.00 87.25 146 GLY A N 1
ATOM 1222 C CA . GLY A 1 146 ? 13.245 -9.833 -23.768 1.00 87.25 146 GLY A CA 1
ATOM 1223 C C . GLY A 1 146 ? 12.127 -9.191 -24.585 1.00 87.25 146 GLY A C 1
ATOM 1224 O O . GLY A 1 146 ? 12.399 -8.321 -25.410 1.00 87.25 146 GLY A O 1
ATOM 1225 N N . PHE A 1 147 ? 10.862 -9.542 -24.354 1.00 89.44 147 PHE A N 1
ATOM 1226 C CA . PHE A 1 147 ? 9.736 -8.907 -25.043 1.00 89.44 147 PHE A CA 1
ATOM 1227 C C . PHE A 1 147 ? 9.529 -7.462 -24.573 1.00 89.44 147 PHE A C 1
ATOM 1229 O O . PHE A 1 147 ? 8.966 -7.227 -23.505 1.00 89.44 147 PHE A O 1
ATOM 1236 N N . ALA A 1 148 ? 9.911 -6.481 -25.397 1.00 89.62 148 ALA A N 1
ATOM 1237 C CA . ALA A 1 148 ? 9.697 -5.055 -25.129 1.00 89.62 148 ALA A CA 1
ATOM 1238 C C . ALA A 1 148 ? 8.261 -4.598 -25.458 1.00 89.62 148 ALA A C 1
ATOM 1240 O O . ALA A 1 148 ? 8.038 -3.571 -26.100 1.00 89.62 148 ALA A O 1
ATOM 1241 N N . ILE A 1 149 ? 7.279 -5.399 -25.045 1.00 88.94 149 ILE A N 1
ATOM 1242 C CA . ILE A 1 149 ? 5.850 -5.137 -25.224 1.00 88.94 149 ILE A CA 1
ATOM 1243 C C . ILE A 1 149 ? 5.371 -4.293 -24.031 1.00 88.94 149 ILE A C 1
ATOM 1245 O O . ILE A 1 149 ? 5.591 -4.707 -22.890 1.00 88.94 149 ILE A O 1
ATOM 1249 N N . PRO A 1 150 ? 4.700 -3.145 -24.238 1.00 91.38 150 PRO A N 1
ATOM 1250 C CA . PRO A 1 150 ? 4.303 -2.259 -23.146 1.00 91.38 150 PRO A CA 1
ATOM 1251 C C . PRO A 1 150 ? 3.497 -2.938 -22.039 1.00 91.38 150 PRO A C 1
ATOM 1253 O O . PRO A 1 150 ? 3.777 -2.741 -20.860 1.00 91.38 150 PRO A O 1
ATOM 1256 N N . GLU A 1 151 ? 2.544 -3.792 -22.408 1.00 90.06 151 GLU A N 1
ATOM 1257 C CA . GLU A 1 151 ? 1.714 -4.529 -21.458 1.00 90.06 151 GLU A CA 1
ATOM 1258 C C . GLU A 1 151 ? 2.530 -5.531 -20.631 1.00 90.06 151 GLU A C 1
ATOM 1260 O O . GLU A 1 151 ? 2.245 -5.724 -19.451 1.00 90.06 151 GLU A O 1
ATOM 1265 N N . VAL A 1 152 ? 3.567 -6.131 -21.225 1.00 90.56 152 VAL A N 1
ATOM 1266 C CA . VAL A 1 152 ? 4.476 -7.051 -20.527 1.00 90.56 152 VAL A CA 1
ATOM 1267 C C . VAL A 1 152 ? 5.313 -6.285 -19.508 1.00 90.56 152 VAL A C 1
ATOM 1269 O O . VAL A 1 152 ? 5.393 -6.700 -18.355 1.00 90.56 152 VAL A O 1
ATOM 1272 N N . LEU A 1 153 ? 5.896 -5.146 -19.898 1.00 94.19 153 LEU A N 1
ATOM 1273 C CA . LEU A 1 153 ? 6.702 -4.321 -18.991 1.00 94.19 153 LEU A CA 1
ATOM 1274 C C . LEU A 1 153 ? 5.865 -3.776 -17.833 1.00 94.19 153 LEU A C 1
ATOM 1276 O O . LEU A 1 153 ? 6.309 -3.831 -16.688 1.00 94.19 153 LEU A O 1
ATOM 1280 N N . TYR A 1 154 ? 4.646 -3.317 -18.116 1.00 95.75 154 TYR A N 1
ATOM 1281 C CA . TYR A 1 154 ? 3.702 -2.895 -17.086 1.00 95.75 154 TYR A CA 1
ATOM 1282 C C . TYR A 1 154 ? 3.364 -4.047 -16.127 1.00 95.75 154 TYR A C 1
ATOM 1284 O O . TYR A 1 154 ? 3.443 -3.879 -14.912 1.00 95.75 154 TYR A O 1
ATOM 1292 N N . ALA A 1 155 ? 3.035 -5.236 -16.644 1.00 93.88 155 ALA A N 1
ATOM 1293 C CA . ALA A 1 155 ? 2.699 -6.392 -15.814 1.00 93.88 155 ALA A CA 1
ATOM 1294 C C . ALA A 1 155 ? 3.879 -6.846 -14.936 1.00 93.88 155 ALA A C 1
ATOM 1296 O O . ALA A 1 155 ? 3.695 -7.098 -13.745 1.00 93.88 155 ALA A O 1
ATOM 1297 N N . LEU A 1 156 ? 5.097 -6.885 -15.486 1.00 94.81 156 LEU A N 1
ATOM 1298 C CA . LEU A 1 156 ? 6.315 -7.167 -14.719 1.00 94.81 156 LEU A CA 1
ATOM 1299 C C . LEU A 1 156 ? 6.546 -6.117 -13.630 1.00 94.81 156 LEU A C 1
ATOM 1301 O O . LEU A 1 156 ? 6.861 -6.472 -12.496 1.00 94.81 156 LEU A O 1
ATOM 1305 N N . GLY A 1 157 ? 6.335 -4.839 -13.954 1.00 96.62 157 GLY A N 1
ATOM 1306 C CA . GLY A 1 157 ? 6.358 -3.747 -12.987 1.00 96.62 157 GLY A CA 1
ATOM 1307 C C . GLY A 1 157 ? 5.387 -4.000 -11.842 1.00 96.62 157 GLY A C 1
ATOM 1308 O O . GLY A 1 157 ? 5.787 -4.019 -10.680 1.00 96.62 157 GLY A O 1
ATOM 1309 N N . TYR A 1 158 ? 4.128 -4.284 -12.169 1.00 96.94 158 TYR A N 1
ATOM 1310 C CA . TYR A 1 158 ? 3.062 -4.545 -11.202 1.00 96.94 158 TYR A CA 1
ATOM 1311 C C . TYR A 1 158 ? 3.396 -5.707 -10.262 1.00 96.94 158 TYR A C 1
ATOM 1313 O O . TYR A 1 158 ? 3.285 -5.576 -9.038 1.00 96.94 158 TYR A O 1
ATOM 1321 N N . ILE A 1 159 ? 3.877 -6.823 -10.815 1.00 95.19 159 ILE A N 1
ATOM 1322 C CA . ILE A 1 159 ? 4.307 -7.984 -10.030 1.00 95.19 159 ILE A CA 1
ATOM 1323 C C . ILE A 1 159 ? 5.514 -7.624 -9.150 1.00 95.19 159 ILE A C 1
ATOM 1325 O O . ILE A 1 159 ? 5.529 -7.984 -7.973 1.00 95.19 159 ILE A O 1
ATOM 1329 N N . GLN A 1 160 ? 6.499 -6.872 -9.659 1.00 95.75 160 GLN A N 1
ATOM 1330 C CA . GLN A 1 160 ? 7.661 -6.429 -8.878 1.00 95.75 160 GLN A CA 1
ATOM 1331 C C . GLN A 1 160 ? 7.259 -5.506 -7.719 1.00 95.75 160 GLN A C 1
ATOM 1333 O O . GLN A 1 160 ? 7.758 -5.681 -6.607 1.00 95.75 160 GLN A O 1
ATOM 1338 N N . GLY A 1 161 ? 6.361 -4.544 -7.946 1.00 96.31 161 GLY A N 1
ATOM 1339 C CA . GLY A 1 161 ? 5.855 -3.649 -6.901 1.00 96.31 161 GLY A CA 1
ATOM 1340 C C . GLY A 1 161 ? 5.120 -4.426 -5.811 1.00 96.31 161 GLY A C 1
ATOM 1341 O O . GLY A 1 161 ? 5.422 -4.293 -4.623 1.00 96.31 161 GLY A O 1
ATOM 1342 N N . SER A 1 162 ? 4.238 -5.340 -6.221 1.00 95.69 162 SER A N 1
ATOM 1343 C CA . SER A 1 162 ? 3.567 -6.279 -5.318 1.00 95.69 162 SER A CA 1
ATOM 1344 C C . SER A 1 162 ? 4.558 -7.135 -4.517 1.00 95.69 162 SER A C 1
ATOM 1346 O O . SER A 1 162 ? 4.400 -7.287 -3.305 1.00 95.69 162 SER A O 1
ATOM 1348 N N . LEU A 1 163 ? 5.610 -7.652 -5.159 1.00 95.12 163 LEU A N 1
ATOM 1349 C CA . LEU A 1 163 ? 6.666 -8.442 -4.523 1.00 95.12 163 LEU A CA 1
ATOM 1350 C C . LEU A 1 163 ? 7.435 -7.633 -3.468 1.00 95.12 163 LEU A C 1
ATOM 1352 O O . LEU A 1 163 ? 7.643 -8.122 -2.357 1.00 95.12 163 LEU A O 1
ATOM 1356 N N . VAL A 1 164 ? 7.830 -6.397 -3.789 1.00 94.00 164 VAL A N 1
ATOM 1357 C CA . VAL A 1 164 ? 8.527 -5.499 -2.853 1.00 94.00 164 VAL A CA 1
ATOM 1358 C C . VAL A 1 164 ? 7.653 -5.229 -1.634 1.00 94.00 164 VAL A C 1
ATOM 1360 O O . VAL A 1 164 ? 8.116 -5.380 -0.501 1.00 94.00 164 VAL A O 1
ATOM 1363 N N . LYS A 1 165 ? 6.373 -4.902 -1.847 1.00 92.94 165 LYS A N 1
ATOM 1364 C CA . LYS A 1 165 ? 5.431 -4.663 -0.752 1.00 92.94 165 LYS A CA 1
ATOM 1365 C C . LYS A 1 165 ? 5.219 -5.916 0.095 1.00 92.94 165 LYS A C 1
ATOM 1367 O O . LYS A 1 165 ? 5.326 -5.847 1.317 1.00 92.94 165 LYS A O 1
ATOM 1372 N N . GLY A 1 166 ? 5.020 -7.073 -0.534 1.00 92.00 166 GLY A N 1
ATOM 1373 C CA . GLY A 1 166 ? 4.899 -8.356 0.159 1.00 92.00 166 GLY A CA 1
ATOM 1374 C C . GLY A 1 166 ? 6.126 -8.681 1.009 1.00 92.00 166 GLY A C 1
ATOM 1375 O O . GLY A 1 166 ? 5.993 -9.109 2.155 1.00 92.00 166 GLY A O 1
ATOM 1376 N N . PHE A 1 167 ? 7.329 -8.417 0.498 1.00 89.88 167 PHE A N 1
ATOM 1377 C CA . PHE A 1 167 ? 8.564 -8.621 1.248 1.00 89.88 167 PHE A CA 1
ATOM 1378 C C . PHE A 1 167 ? 8.706 -7.676 2.450 1.00 89.88 167 PHE A C 1
ATOM 1380 O O . PHE A 1 167 ? 9.153 -8.108 3.517 1.00 89.88 167 PHE A O 1
ATOM 1387 N N . GLN A 1 168 ? 8.321 -6.406 2.298 1.00 88.44 168 GLN A N 1
ATOM 1388 C CA . GLN A 1 168 ? 8.292 -5.442 3.402 1.00 88.44 168 GLN A CA 1
ATOM 1389 C C . GLN A 1 168 ? 7.342 -5.913 4.507 1.00 88.44 168 GLN A C 1
ATOM 1391 O O . GLN A 1 168 ? 7.744 -5.992 5.666 1.00 88.44 168 GLN A O 1
ATOM 1396 N N . GLU A 1 169 ? 6.118 -6.314 4.149 1.00 87.50 169 GLU A N 1
ATOM 1397 C CA . GLU A 1 169 ? 5.150 -6.849 5.113 1.00 87.50 169 GLU A CA 1
ATOM 1398 C C . GLU A 1 169 ? 5.665 -8.139 5.777 1.00 87.50 169 GLU A C 1
ATOM 1400 O O . GLU A 1 169 ? 5.534 -8.320 6.986 1.00 87.50 169 GLU A O 1
ATOM 1405 N N . TYR A 1 170 ? 6.321 -9.026 5.022 1.00 88.25 170 TYR A N 1
ATOM 1406 C CA . TYR A 1 170 ? 6.913 -10.247 5.576 1.00 88.25 170 TYR A CA 1
ATOM 1407 C C . TYR A 1 170 ? 8.034 -9.956 6.575 1.00 88.25 170 TYR A C 1
ATOM 1409 O O . TYR A 1 170 ? 8.070 -10.566 7.645 1.00 88.25 170 TYR A O 1
ATOM 1417 N N . SER A 1 171 ? 8.922 -9.017 6.250 1.00 83.06 171 SER A N 1
ATOM 1418 C CA . SER A 1 171 ? 10.004 -8.590 7.140 1.00 83.06 171 SER A CA 1
ATOM 1419 C C . SER A 1 171 ? 9.448 -7.978 8.427 1.00 83.06 171 SER A C 1
ATOM 1421 O O . SER A 1 171 ? 9.826 -8.416 9.512 1.00 83.06 171 SER A O 1
ATOM 1423 N N . ASN A 1 172 ? 8.446 -7.098 8.320 1.00 81.31 172 ASN A N 1
ATOM 1424 C CA . ASN A 1 172 ? 7.761 -6.513 9.478 1.00 81.31 172 ASN A CA 1
ATOM 1425 C C . ASN A 1 172 ? 7.168 -7.588 10.408 1.00 81.31 172 ASN A C 1
ATOM 1427 O O . ASN A 1 172 ? 7.235 -7.470 11.629 1.00 81.31 172 ASN A O 1
ATOM 1431 N N . LEU A 1 173 ? 6.611 -8.670 9.848 1.00 80.19 173 LEU A N 1
ATOM 1432 C CA . LEU A 1 173 ? 6.064 -9.778 10.637 1.00 80.19 173 LEU A CA 1
ATOM 1433 C C . LEU A 1 173 ? 7.123 -10.741 11.186 1.00 80.19 173 LEU A C 1
ATOM 1435 O O . LEU A 1 173 ? 6.843 -11.465 12.149 1.00 80.19 173 LEU A O 1
ATOM 1439 N N . LYS A 1 174 ? 8.304 -10.824 10.568 1.00 68.31 174 LYS A N 1
ATOM 1440 C CA . LYS A 1 174 ? 9.412 -11.676 11.026 1.00 68.31 174 LYS A CA 1
ATOM 1441 C C . LYS A 1 174 ? 9.982 -11.171 12.351 1.00 68.31 174 LYS A C 1
ATOM 1443 O O . LYS A 1 174 ? 10.306 -11.988 13.209 1.00 68.31 174 LYS A O 1
ATOM 1448 N N . ASP A 1 175 ? 10.010 -9.855 12.532 1.00 63.16 175 ASP A N 1
ATOM 1449 C CA . ASP A 1 175 ? 10.552 -9.202 13.728 1.00 63.16 175 ASP A CA 1
ATOM 1450 C C . ASP A 1 175 ? 9.584 -9.226 14.930 1.00 63.16 175 ASP A C 1
ATOM 1452 O O . ASP A 1 175 ? 9.981 -8.981 16.071 1.00 63.16 175 ASP A O 1
ATOM 1456 N N . LEU A 1 176 ? 8.320 -9.611 14.712 1.00 55.75 176 LEU A N 1
ATOM 1457 C CA . LEU A 1 176 ? 7.335 -9.845 15.770 1.00 55.75 176 LEU A CA 1
ATOM 1458 C C . LEU A 1 176 ? 7.541 -11.236 16.404 1.00 55.75 176 LEU A C 1
ATOM 1460 O O . LEU A 1 176 ? 7.118 -12.261 15.865 1.00 55.75 176 LEU A O 1
ATOM 1464 N N . ASN A 1 177 ? 8.189 -11.304 17.568 1.00 45.59 177 ASN A N 1
ATOM 1465 C CA . ASN A 1 177 ? 8.305 -12.549 18.337 1.00 45.59 177 ASN A CA 1
ATOM 1466 C C . ASN A 1 177 ? 6.930 -13.036 18.848 1.00 45.59 177 ASN A C 1
ATOM 1468 O O . ASN A 1 177 ? 6.136 -12.254 19.360 1.00 45.59 177 ASN A O 1
ATOM 1472 N N . GLU A 1 178 ? 6.689 -14.353 18.812 1.00 46.00 178 GLU A N 1
ATOM 1473 C CA . GLU A 1 178 ? 5.444 -15.049 19.220 1.00 46.00 178 GLU A CA 1
ATOM 1474 C C . GLU A 1 178 ? 5.052 -14.907 20.716 1.00 46.00 178 GLU A C 1
ATOM 1476 O O . GLU A 1 178 ? 4.142 -15.582 21.189 1.00 46.00 178 GLU A O 1
ATOM 1481 N N . LYS A 1 179 ? 5.701 -14.030 21.494 1.00 36.03 179 LYS A N 1
ATOM 1482 C CA . LYS A 1 179 ? 5.463 -13.881 22.943 1.00 36.03 179 LYS A CA 1
ATOM 1483 C C . LYS A 1 179 ? 4.311 -12.946 23.332 1.00 36.03 179 LYS A C 1
ATOM 1485 O O . LYS A 1 179 ? 4.021 -12.837 24.518 1.00 36.03 179 LYS A O 1
ATOM 1490 N N . GLU A 1 180 ? 3.616 -12.337 22.375 1.00 38.03 180 GLU A N 1
ATOM 1491 C CA . GLU A 1 180 ? 2.439 -11.491 22.645 1.00 38.03 180 GLU A CA 1
ATOM 1492 C C . GLU A 1 180 ? 1.089 -12.180 22.384 1.00 38.03 180 GLU A C 1
ATOM 1494 O O . GLU A 1 180 ? 0.047 -11.530 22.358 1.00 38.03 180 GLU A O 1
ATOM 1499 N N . GLN A 1 181 ? 1.064 -13.510 22.250 1.00 34.25 181 GLN A N 1
ATOM 1500 C CA . GLN A 1 181 ? -0.188 -14.268 22.266 1.00 34.25 181 GLN A CA 1
ATOM 1501 C C . GLN A 1 181 ? -0.407 -14.936 23.625 1.00 34.25 181 GLN A C 1
ATOM 1503 O O . GLN A 1 181 ? -0.097 -16.107 23.823 1.00 34.25 181 GLN A O 1
ATOM 1508 N N . VAL A 1 182 ? -1.006 -14.197 24.559 1.00 26.83 182 VAL A N 1
ATOM 1509 C CA . VAL A 1 182 ? -1.838 -14.817 25.598 1.00 26.83 182 VAL A CA 1
ATOM 1510 C C . VAL A 1 182 ? -3.291 -14.614 25.172 1.00 26.83 182 VAL A C 1
ATOM 1512 O O . VAL A 1 182 ? -3.798 -13.497 25.285 1.00 26.83 182 VAL A O 1
ATOM 1515 N N . PRO A 1 183 ? -3.993 -15.644 24.673 1.00 31.77 183 PRO A N 1
ATOM 1516 C CA . PRO A 1 183 ? -5.439 -15.574 24.597 1.00 31.77 183 PRO A CA 1
ATOM 1517 C C . PRO A 1 183 ? -5.991 -15.703 26.026 1.00 31.77 183 PRO A C 1
ATOM 1519 O O . PRO A 1 183 ? -5.611 -16.640 26.737 1.00 31.77 183 PRO A O 1
ATOM 1522 N N . PRO A 1 184 ? -6.891 -14.820 26.492 1.00 31.44 184 PRO A N 1
ATOM 1523 C CA . PRO A 1 184 ? -7.686 -15.148 27.658 1.00 31.44 184 PRO A CA 1
ATOM 1524 C C . PRO A 1 184 ? -8.615 -16.300 27.267 1.00 31.44 184 PRO A C 1
ATOM 1526 O O . PRO A 1 184 ? -9.515 -16.154 26.440 1.00 31.44 184 PRO A O 1
ATOM 1529 N N . VAL A 1 185 ? -8.368 -17.466 27.863 1.00 28.50 185 VAL A N 1
ATOM 1530 C CA . VAL A 1 185 ? -9.306 -18.586 27.895 1.00 28.50 185 VAL A CA 1
ATOM 1531 C C . VAL A 1 185 ? -10.552 -18.106 28.638 1.00 28.50 185 VAL A C 1
ATOM 1533 O O . VAL A 1 185 ? -10.583 -18.089 29.866 1.00 28.50 185 VAL A O 1
ATOM 1536 N N . PHE A 1 186 ? -11.581 -17.699 27.898 1.00 27.30 186 PHE A N 1
ATOM 1537 C CA . PHE A 1 186 ? -12.932 -17.609 28.433 1.00 27.30 186 PHE A CA 1
ATOM 1538 C C . PHE A 1 186 ? -13.652 -18.920 28.130 1.00 27.30 186 PHE A C 1
ATOM 1540 O O . PHE A 1 186 ? -14.195 -19.127 27.048 1.00 27.30 186 PHE A O 1
ATOM 1547 N N . ASN A 1 187 ? -13.644 -19.809 29.124 1.00 26.91 187 ASN A N 1
ATOM 1548 C CA . ASN A 1 187 ? -14.650 -20.852 29.256 1.00 26.91 187 ASN A CA 1
ATOM 1549 C C . ASN A 1 187 ? -16.010 -20.174 29.431 1.00 26.91 187 ASN A C 1
ATOM 1551 O O . ASN A 1 187 ? -16.267 -19.619 30.498 1.00 26.91 187 ASN A O 1
ATOM 1555 N N . ILE A 1 188 ? -16.883 -20.246 28.427 1.00 28.88 188 ILE A N 1
ATOM 1556 C CA . ILE A 1 188 ? -18.321 -20.097 28.646 1.00 28.88 188 ILE A CA 1
ATOM 1557 C C . ILE A 1 188 ? -19.039 -21.186 27.855 1.00 28.88 188 ILE A C 1
ATOM 1559 O O . ILE A 1 188 ? -18.964 -21.271 26.633 1.00 28.88 188 ILE A O 1
ATOM 1563 N N . SER A 1 189 ? -19.680 -22.033 28.645 1.00 25.50 189 SER A N 1
ATOM 1564 C CA . SER A 1 189 ? -20.546 -23.156 28.342 1.00 25.50 189 SER A CA 1
ATOM 1565 C C . SER A 1 189 ? -21.666 -22.819 27.353 1.00 25.50 189 SER A C 1
ATOM 1567 O O . SER A 1 189 ? -22.203 -21.711 27.365 1.00 25.50 189 SER A O 1
ATOM 1569 N N . GLU A 1 190 ? -22.080 -23.819 26.573 1.00 26.58 190 GLU A N 1
ATOM 1570 C CA . GLU A 1 190 ? -23.378 -23.832 25.890 1.00 26.58 190 GLU A CA 1
ATOM 1571 C C . GLU A 1 190 ? -24.520 -23.526 26.875 1.00 26.58 190 GLU A C 1
ATOM 1573 O O . GLU A 1 190 ? -24.475 -23.930 28.045 1.00 26.58 190 GLU A O 1
ATOM 1578 N N . PRO A 1 191 ? -25.573 -22.844 26.400 1.00 28.38 191 PRO A N 1
ATOM 1579 C CA . PRO A 1 191 ? -26.829 -23.578 26.327 1.00 28.38 191 PRO A CA 1
ATOM 1580 C C . PRO A 1 191 ? -27.661 -23.311 25.066 1.00 28.38 191 PRO A C 1
ATOM 1582 O O . PRO A 1 191 ? -27.630 -22.257 24.431 1.00 28.38 191 PRO A O 1
ATOM 1585 N N . GLU A 1 192 ? -28.455 -24.332 24.773 1.00 23.89 192 GLU A N 1
ATOM 1586 C CA . GLU A 1 192 ? -29.430 -24.481 23.706 1.00 23.89 192 GLU A CA 1
ATOM 1587 C C . GLU A 1 192 ? -30.597 -23.471 23.740 1.00 23.89 192 GLU A C 1
ATOM 1589 O O . GLU A 1 192 ? -31.157 -23.151 24.786 1.00 23.89 192 GLU A O 1
ATOM 1594 N N . SER A 1 193 ? -31.110 -23.185 22.537 1.00 26.11 193 SER A N 1
ATOM 1595 C CA . SER A 1 193 ? -32.537 -23.027 22.191 1.00 26.11 193 SER A CA 1
ATOM 1596 C C . SER A 1 193 ? -33.346 -21.821 22.726 1.00 26.11 193 SER A C 1
ATOM 1598 O O . SER A 1 193 ? -33.700 -21.728 23.897 1.00 26.11 193 SER A O 1
ATOM 1600 N N . LYS A 1 194 ? -33.836 -20.974 21.804 1.00 25.88 194 LYS A N 1
ATOM 1601 C CA . LYS A 1 194 ? -35.249 -20.944 21.339 1.00 25.88 194 LYS A CA 1
ATOM 1602 C C . LYS A 1 194 ? -35.541 -19.724 20.453 1.00 25.88 194 LYS A C 1
ATOM 1604 O O . LYS A 1 194 ? -35.116 -18.608 20.722 1.00 25.88 194 LYS A O 1
ATOM 1609 N N . SER A 1 195 ? -36.332 -19.982 19.412 1.00 25.30 195 SER A N 1
ATOM 1610 C CA . SER A 1 195 ? -36.924 -19.038 18.460 1.00 25.30 195 SER A CA 1
ATOM 1611 C C . SER A 1 195 ? -37.620 -17.826 19.089 1.00 25.30 195 SER A C 1
ATOM 1613 O O . SER A 1 195 ? -38.278 -17.964 20.120 1.00 25.30 195 SER A O 1
ATOM 1615 N N . LYS A 1 196 ? -37.649 -16.713 18.338 1.00 24.36 196 LYS A N 1
ATOM 1616 C CA . LYS A 1 196 ? -38.889 -16.069 17.849 1.00 24.36 196 LYS A CA 1
ATOM 1617 C C . LYS A 1 196 ? -38.584 -14.933 16.856 1.00 24.36 196 LYS A C 1
ATOM 1619 O O . LYS A 1 196 ? -37.939 -13.952 17.200 1.00 24.36 196 LYS A O 1
ATOM 1624 N N . VAL A 1 197 ? -39.111 -15.087 15.642 1.00 30.30 197 VAL A N 1
ATOM 1625 C CA . VAL A 1 197 ? -39.443 -14.014 14.680 1.00 30.30 197 VAL A CA 1
ATOM 1626 C C . VAL A 1 197 ? -40.599 -13.191 15.287 1.00 30.30 197 VAL A C 1
ATOM 1628 O O . VAL A 1 197 ? -41.403 -13.782 16.020 1.00 30.30 197 VAL A O 1
ATOM 1631 N N . PRO A 1 198 ? -40.690 -11.860 15.071 1.00 32.38 198 PRO A N 1
ATOM 1632 C CA . PRO A 1 198 ? -41.653 -11.377 14.070 1.00 32.38 198 PRO A CA 1
ATOM 1633 C C . PRO A 1 198 ? -41.300 -10.070 13.313 1.00 32.38 198 PRO A C 1
ATOM 1635 O O . PRO A 1 198 ? -40.918 -9.072 13.915 1.00 32.38 198 PRO A O 1
ATOM 1638 N N . VAL A 1 199 ? -41.640 -10.087 12.014 1.00 25.70 199 VAL A N 1
ATOM 1639 C CA . VAL A 1 199 ? -42.486 -9.088 11.314 1.00 25.70 199 VAL A CA 1
ATOM 1640 C C . VAL A 1 199 ? -41.820 -7.819 10.751 1.00 25.70 199 VAL A C 1
ATOM 1642 O O . VAL A 1 199 ? -41.694 -6.783 11.396 1.00 25.70 199 VAL A O 1
ATOM 1645 N N . GLU A 1 200 ? -41.455 -7.946 9.472 1.00 30.30 200 GLU A N 1
ATOM 1646 C CA . GLU A 1 200 ? -41.905 -7.145 8.317 1.00 30.30 200 GLU A CA 1
ATOM 1647 C C . GLU A 1 200 ? -42.931 -6.023 8.590 1.00 30.30 200 GLU A C 1
ATOM 1649 O O . GLU A 1 200 ? -44.061 -6.268 9.011 1.00 30.30 200 GLU A O 1
ATOM 1654 N N . ARG A 1 201 ? -42.576 -4.785 8.230 1.00 27.56 201 ARG A N 1
ATOM 1655 C CA . ARG A 1 201 ? -43.544 -3.787 7.760 1.00 27.56 201 ARG A CA 1
ATOM 1656 C C . ARG A 1 201 ? -42.973 -3.063 6.551 1.00 27.56 201 ARG A C 1
ATOM 1658 O O . ARG A 1 201 ? -42.063 -2.249 6.685 1.00 27.56 201 ARG A O 1
ATOM 1665 N N . GLU A 1 202 ? -43.556 -3.376 5.403 1.00 28.69 202 GLU A N 1
ATOM 1666 C CA . GLU A 1 202 ? -43.638 -2.503 4.240 1.00 28.69 202 GLU A CA 1
ATOM 1667 C C . GLU A 1 202 ? -44.290 -1.172 4.635 1.00 28.69 202 GLU A C 1
ATOM 1669 O O . GLU A 1 202 ? -45.300 -1.157 5.340 1.00 28.69 202 GLU A O 1
ATOM 1674 N N . TYR A 1 203 ? -43.732 -0.068 4.143 1.00 29.72 203 TYR A N 1
ATOM 1675 C CA . TYR A 1 203 ? -44.510 1.090 3.717 1.00 29.72 203 TYR A CA 1
ATOM 1676 C C . TYR A 1 203 ? -43.903 1.615 2.412 1.00 29.72 203 TYR A C 1
ATOM 1678 O O . TYR A 1 203 ? -42.692 1.806 2.298 1.00 29.72 203 TYR A O 1
ATOM 1686 N N . GLU A 1 204 ? -44.798 1.753 1.443 1.00 29.67 204 GLU A N 1
ATOM 1687 C CA . GLU A 1 204 ? -44.647 2.214 0.065 1.00 29.67 204 GLU A CA 1
ATOM 1688 C C . GLU A 1 204 ? -44.262 3.712 -0.057 1.00 29.67 204 GLU A C 1
ATOM 1690 O O . GLU A 1 204 ? -44.212 4.422 0.950 1.00 29.67 204 GLU A O 1
ATOM 1695 N N . PRO A 1 205 ? -43.932 4.186 -1.278 1.00 36.69 205 PRO A N 1
ATOM 1696 C CA . PRO A 1 205 ? -43.039 5.312 -1.520 1.00 36.69 205 PRO A CA 1
ATOM 1697 C C . PRO A 1 205 ? -43.769 6.655 -1.564 1.00 36.69 205 PRO A C 1
ATOM 1699 O O . PRO A 1 205 ? -44.874 6.757 -2.093 1.00 36.69 205 PRO A O 1
ATOM 1702 N N . GLU A 1 206 ? -43.088 7.718 -1.134 1.00 28.14 206 GLU A N 1
ATOM 1703 C CA . GLU A 1 206 ? -43.475 9.083 -1.486 1.00 28.14 206 GLU A CA 1
ATOM 1704 C C . GLU A 1 206 ? -42.391 9.774 -2.320 1.00 28.14 206 GLU A C 1
ATOM 1706 O O . GLU A 1 206 ? -41.196 9.761 -2.029 1.00 28.14 206 GLU A O 1
ATOM 1711 N N . SER A 1 207 ? -42.903 10.327 -3.413 1.00 29.59 207 SER A N 1
ATOM 1712 C CA . SER A 1 207 ? -42.330 11.088 -4.514 1.00 29.59 207 SER A CA 1
ATOM 1713 C C . SER A 1 207 ? -41.240 12.115 -4.188 1.00 29.59 207 SER A C 1
ATOM 1715 O O . SER A 1 207 ? -41.334 12.901 -3.249 1.00 29.59 207 SER A O 1
ATOM 1717 N N . VAL A 1 208 ? -40.283 12.159 -5.117 1.00 33.31 208 VAL A N 1
ATOM 1718 C CA . VAL A 1 208 ? -39.279 13.201 -5.393 1.00 33.31 208 VAL A CA 1
ATOM 1719 C C . VAL A 1 208 ? -39.890 14.619 -5.421 1.00 33.31 208 VAL A C 1
ATOM 1721 O O . VAL A 1 208 ? -41.041 14.789 -5.827 1.00 33.31 208 VAL A O 1
ATOM 1724 N N . PRO A 1 209 ? -39.077 15.658 -5.164 1.00 29.64 209 PRO A N 1
ATOM 1725 C CA . PRO A 1 209 ? -38.764 16.555 -6.274 1.00 29.64 209 PRO A CA 1
ATOM 1726 C C . PRO A 1 209 ? -37.258 16.690 -6.489 1.00 29.64 209 PRO A C 1
ATOM 1728 O O . PRO A 1 209 ? -36.463 16.851 -5.567 1.00 29.64 209 PRO A O 1
ATOM 1731 N N . SER A 1 210 ? -36.903 16.563 -7.761 1.00 35.25 210 SER A N 1
ATOM 1732 C CA . SER A 1 210 ? -35.586 16.819 -8.310 1.00 35.25 210 SER A CA 1
ATOM 1733 C C . SER A 1 210 ? -35.325 18.322 -8.243 1.00 35.25 210 SER A C 1
ATOM 1735 O O . SER A 1 210 ? -36.066 19.091 -8.847 1.00 35.25 210 SER A O 1
ATOM 1737 N N . GLU A 1 211 ? -34.272 18.725 -7.539 1.00 30.56 211 GLU A N 1
ATOM 1738 C CA . GLU A 1 211 ? -33.605 20.004 -7.768 1.00 30.56 211 GLU A CA 1
ATOM 1739 C C . GLU A 1 211 ? -32.128 19.720 -8.025 1.00 30.56 211 GLU A C 1
ATOM 1741 O O . GLU A 1 211 ? -31.326 19.442 -7.135 1.00 30.56 211 GLU A O 1
ATOM 1746 N N . THR A 1 212 ? -31.808 19.712 -9.313 1.00 37.47 212 THR A N 1
ATOM 1747 C CA . THR A 1 212 ? -30.471 19.908 -9.853 1.00 37.47 212 THR A CA 1
ATOM 1748 C C . THR A 1 212 ? -30.018 21.321 -9.487 1.00 37.47 212 THR A C 1
ATOM 1750 O O . THR A 1 212 ? -30.471 22.285 -10.099 1.00 37.47 212 THR A O 1
ATOM 1753 N N . GLU A 1 213 ? -29.101 21.443 -8.531 1.00 29.30 213 GLU A N 1
ATOM 1754 C CA . GLU A 1 213 ? -28.201 22.594 -8.439 1.00 29.30 213 GLU A CA 1
ATOM 1755 C C . GLU A 1 213 ? -26.754 22.093 -8.576 1.00 29.30 213 GLU A C 1
ATOM 1757 O O . GLU A 1 213 ? -26.345 21.188 -7.842 1.00 29.30 213 GLU A O 1
ATOM 1762 N N . PRO A 1 214 ? -25.960 22.635 -9.515 1.00 42.31 214 PRO A N 1
ATOM 1763 C CA . PRO A 1 214 ? -24.529 22.390 -9.557 1.00 42.31 214 PRO A CA 1
ATOM 1764 C C . PRO A 1 214 ? -23.876 23.272 -8.486 1.00 42.31 214 PRO A C 1
ATOM 1766 O O . PRO A 1 214 ? -23.917 24.496 -8.594 1.00 42.31 214 PRO A O 1
ATOM 1769 N N . ILE A 1 215 ? -23.294 22.683 -7.438 1.00 34.66 215 ILE A N 1
ATOM 1770 C CA . ILE A 1 215 ? -22.578 23.458 -6.413 1.00 34.66 215 ILE A CA 1
ATOM 1771 C C . ILE A 1 215 ? -21.154 22.940 -6.273 1.00 34.66 215 ILE A C 1
ATOM 1773 O O . ILE A 1 215 ? -20.862 21.965 -5.584 1.00 34.66 215 ILE A O 1
ATOM 1777 N N . ASP A 1 216 ? -20.280 23.676 -6.941 1.00 35.44 216 ASP A N 1
ATOM 1778 C CA . ASP A 1 216 ? -18.830 23.571 -6.969 1.00 35.44 216 ASP A CA 1
ATOM 1779 C C . ASP A 1 216 ? -18.235 24.212 -5.695 1.00 35.44 216 ASP A C 1
ATOM 1781 O O . ASP A 1 216 ? -17.641 25.291 -5.707 1.00 35.44 216 ASP A O 1
ATOM 1785 N N . SER A 1 217 ? -18.500 23.619 -4.526 1.00 39.03 217 SER A N 1
ATOM 1786 C CA . SER A 1 217 ? -17.878 24.021 -3.253 1.00 39.03 217 SER A CA 1
ATOM 1787 C C . SER A 1 217 ? -17.864 22.863 -2.250 1.00 39.03 217 SER A C 1
ATOM 1789 O O . SER A 1 217 ? -18.898 22.215 -2.068 1.00 39.03 217 SER A O 1
ATOM 1791 N N . PRO A 1 218 ? -16.747 22.609 -1.535 1.00 52.22 218 PRO A N 1
ATOM 1792 C CA . PRO A 1 218 ? -16.678 21.515 -0.572 1.00 52.22 218 PRO A CA 1
ATOM 1793 C C . PRO A 1 218 ? -17.706 21.726 0.550 1.00 52.22 218 PRO A C 1
ATOM 1795 O O . PRO A 1 218 ? -17.708 22.740 1.258 1.00 52.22 218 PRO A O 1
ATOM 1798 N N . VAL A 1 219 ? -18.619 20.762 0.699 1.00 67.94 219 VAL A N 1
ATOM 1799 C CA . VAL A 1 219 ? -19.745 20.805 1.644 1.00 67.94 219 VAL A CA 1
ATOM 1800 C C . VAL A 1 219 ? -19.232 20.611 3.075 1.00 67.94 219 VAL A C 1
ATOM 1802 O O . VAL A 1 219 ? -19.250 19.511 3.616 1.00 67.94 219 VAL A O 1
ATOM 1805 N N . ARG A 1 220 ? -18.766 21.686 3.719 1.00 83.50 220 ARG A N 1
ATOM 1806 C CA . ARG A 1 220 ? -18.331 21.653 5.129 1.00 83.50 220 ARG A CA 1
ATOM 1807 C C . ARG A 1 220 ? -19.512 21.619 6.098 1.00 83.50 220 ARG A C 1
ATOM 1809 O O . ARG A 1 220 ? -20.479 22.369 5.930 1.00 83.50 220 ARG A O 1
ATOM 1816 N N . ILE A 1 221 ? -19.399 20.836 7.171 1.00 86.50 221 ILE A N 1
ATOM 1817 C CA . ILE A 1 221 ? -20.454 20.706 8.191 1.00 86.50 221 ILE A CA 1
ATOM 1818 C C . ILE A 1 221 ? -20.278 21.757 9.305 1.00 86.50 221 ILE A C 1
ATOM 1820 O O . ILE A 1 221 ? -19.181 21.880 9.849 1.00 86.50 221 ILE A O 1
ATOM 1824 N N . PRO A 1 222 ? -21.324 22.501 9.716 1.00 87.25 222 PRO A N 1
ATOM 1825 C CA . PRO A 1 222 ? -21.229 23.403 10.863 1.00 87.25 222 PRO A CA 1
ATOM 1826 C C . PRO A 1 222 ? -20.968 22.654 12.177 1.00 87.25 222 PRO A C 1
ATOM 1828 O O . PRO A 1 222 ? -21.692 21.716 12.532 1.00 87.25 222 PRO A O 1
ATOM 1831 N N . LEU A 1 223 ? -19.957 23.093 12.922 1.00 87.25 223 LEU A N 1
ATOM 1832 C CA . LEU A 1 223 ? -19.586 22.548 14.220 1.00 87.25 223 LEU A CA 1
ATOM 1833 C C . LEU A 1 223 ? -20.076 23.474 15.337 1.00 87.25 223 LEU A C 1
ATOM 1835 O O . LEU A 1 223 ? -19.610 24.603 15.472 1.00 87.25 223 LEU A O 1
ATOM 1839 N N . ARG A 1 224 ? -21.031 22.982 16.133 1.00 84.19 224 ARG A N 1
ATOM 1840 C CA . ARG A 1 224 ? -21.588 23.677 17.307 1.00 84.19 224 ARG A CA 1
ATOM 1841 C C . ARG A 1 224 ? -21.118 23.089 18.633 1.00 84.19 224 ARG A C 1
ATOM 1843 O O . ARG A 1 224 ? -21.219 23.751 19.662 1.00 84.19 224 ARG A O 1
ATOM 1850 N N . TYR A 1 225 ? -20.616 21.856 18.614 1.00 86.12 225 TYR A N 1
ATOM 1851 C CA . TYR A 1 225 ? -19.893 21.293 19.750 1.00 86.12 225 TYR A CA 1
ATOM 1852 C C . TYR A 1 225 ? -18.579 22.068 19.986 1.00 86.12 225 TYR A C 1
ATOM 1854 O O . TYR A 1 225 ? -18.001 22.545 19.006 1.00 86.12 225 TYR A O 1
ATOM 1862 N N . PRO A 1 226 ? -18.082 22.203 21.235 1.00 88.31 226 PRO A N 1
ATOM 1863 C CA . PRO A 1 226 ? -16.826 22.898 21.515 1.00 88.31 226 PRO A CA 1
ATOM 1864 C C . PRO A 1 226 ? -15.666 22.444 20.616 1.00 88.31 226 PRO A C 1
ATOM 1866 O O . PRO A 1 226 ? -15.182 21.316 20.719 1.00 88.31 226 PRO A O 1
ATOM 1869 N N . ALA A 1 227 ? -15.197 23.353 19.756 1.00 87.81 227 ALA A N 1
ATOM 1870 C CA . ALA A 1 227 ? -14.120 23.097 18.803 1.00 87.81 227 ALA A CA 1
ATOM 1871 C C . ALA A 1 227 ? -12.807 22.583 19.440 1.00 87.81 227 ALA A C 1
ATOM 1873 O O . ALA A 1 227 ? -12.207 21.698 18.832 1.00 87.81 227 ALA A O 1
ATOM 1874 N N . PRO A 1 228 ? -12.378 23.018 20.651 1.00 90.06 228 PRO A N 1
ATOM 1875 C CA . PRO A 1 228 ? -11.173 22.472 21.284 1.00 90.06 228 PRO A CA 1
ATOM 1876 C C . PRO A 1 228 ? -11.272 20.972 21.574 1.00 90.06 228 PRO A C 1
ATOM 1878 O O . PRO A 1 228 ? -10.288 20.257 21.463 1.00 90.06 228 PRO A O 1
ATOM 1881 N N . GLU A 1 229 ? -12.466 20.472 21.897 1.00 91.25 229 GLU A N 1
ATOM 1882 C CA . GLU A 1 229 ? -12.646 19.046 22.179 1.00 91.25 229 GLU A CA 1
ATOM 1883 C C . GLU A 1 229 ? -12.643 18.206 20.901 1.00 91.25 229 GLU A C 1
ATOM 1885 O O . GLU A 1 229 ? -12.142 17.086 20.892 1.00 91.25 229 GLU A O 1
ATOM 1890 N N . ILE A 1 230 ? -13.187 18.741 19.804 1.00 93.75 230 ILE A N 1
ATOM 1891 C CA . ILE A 1 230 ? -13.071 18.088 18.495 1.00 93.75 230 ILE A CA 1
ATOM 1892 C C . ILE A 1 230 ? -11.618 18.113 18.022 1.00 93.75 230 ILE A C 1
ATOM 1894 O O . ILE A 1 230 ? -11.144 17.123 17.482 1.00 93.75 230 ILE A O 1
ATOM 1898 N N . PHE A 1 231 ? -10.888 19.194 18.286 1.00 93.69 231 PHE A N 1
ATOM 1899 C CA . PHE A 1 231 ? -9.455 19.247 18.028 1.00 93.69 231 PHE A CA 1
ATOM 1900 C C . PHE A 1 231 ? -8.694 18.166 18.812 1.00 93.69 231 PHE A C 1
ATOM 1902 O O . PHE A 1 231 ? -8.037 17.331 18.197 1.00 93.69 231 PHE A O 1
ATOM 1909 N N . ASP A 1 232 ? -8.868 18.098 20.137 1.00 95.19 232 ASP A N 1
ATOM 1910 C CA . ASP A 1 232 ? -8.237 17.076 20.987 1.00 95.19 232 ASP A CA 1
ATOM 1911 C C . ASP A 1 232 ? -8.572 15.642 20.537 1.00 95.19 232 ASP A C 1
ATOM 1913 O O . ASP A 1 232 ? -7.717 14.758 20.592 1.00 95.19 232 ASP A O 1
ATOM 1917 N N . LEU A 1 233 ? -9.803 15.410 20.069 1.00 96.50 233 LEU A N 1
ATOM 1918 C CA . LEU A 1 233 ? -10.231 14.133 19.501 1.00 96.50 233 LEU A CA 1
ATOM 1919 C C . LEU A 1 233 ? -9.428 13.769 18.242 1.00 96.50 233 LEU A C 1
ATOM 1921 O O . LEU A 1 233 ? -8.925 12.652 18.139 1.00 96.50 233 LEU A O 1
ATOM 1925 N N . TRP A 1 234 ? -9.313 14.691 17.287 1.00 96.12 234 TRP A N 1
ATOM 1926 C CA . TRP A 1 234 ? -8.659 14.438 15.999 1.00 96.12 234 TRP A CA 1
ATOM 1927 C C . TRP A 1 234 ? -7.128 14.469 16.070 1.00 96.12 234 TRP A C 1
ATOM 1929 O O . TRP A 1 234 ? -6.479 13.812 15.256 1.00 96.12 234 TRP A O 1
ATOM 1939 N N . CYS A 1 235 ? -6.544 15.100 17.093 1.00 95.75 235 CYS A N 1
ATOM 1940 C 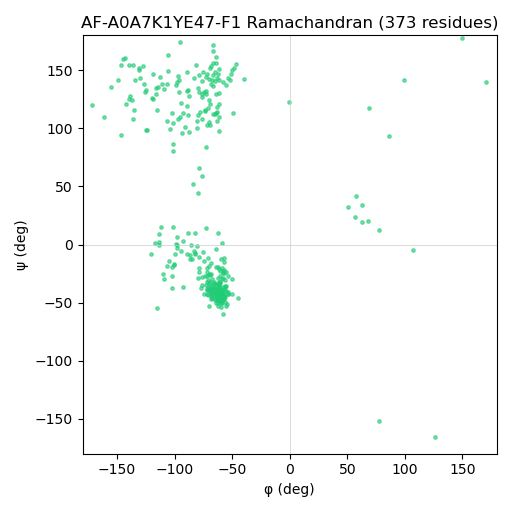CA . CYS A 1 235 ? -5.113 14.998 17.386 1.00 95.75 235 CYS A CA 1
ATOM 1941 C C . CYS A 1 235 ? -4.646 13.561 17.664 1.00 95.75 235 CYS A C 1
ATOM 1943 O O . CYS A 1 235 ? -3.448 13.308 17.620 1.00 95.75 235 CYS A O 1
ATOM 1945 N N . ALA A 1 236 ? -5.551 12.593 17.867 1.00 95.19 236 ALA A N 1
ATOM 1946 C CA . ALA A 1 236 ? -5.202 11.169 17.853 1.00 95.19 236 ALA A CA 1
ATOM 1947 C C . ALA A 1 236 ? -4.394 10.762 16.603 1.00 95.19 236 ALA A C 1
ATOM 1949 O O . ALA A 1 236 ? -3.558 9.869 16.681 1.00 95.19 236 ALA A O 1
ATOM 1950 N N . LEU A 1 237 ? -4.595 11.435 15.466 1.00 94.62 237 LEU A N 1
ATOM 1951 C CA . LEU A 1 237 ? -3.846 11.190 14.230 1.00 94.62 237 LEU A CA 1
ATOM 1952 C C . LEU A 1 237 ? -2.357 11.596 14.305 1.00 94.62 237 LEU A C 1
ATOM 1954 O O . LEU A 1 237 ? -1.576 11.149 13.470 1.00 94.62 237 LEU A O 1
ATOM 1958 N N . LEU A 1 238 ? -1.961 12.400 15.302 1.00 94.00 238 LEU A N 1
ATOM 1959 C CA . LEU A 1 238 ? -0.568 12.773 15.600 1.00 94.00 238 LEU A CA 1
ATOM 1960 C C . LEU A 1 238 ? 0.123 11.794 16.559 1.00 94.00 238 LEU A C 1
ATOM 1962 O O . LEU A 1 238 ? 1.313 11.935 16.841 1.00 94.00 238 LEU A O 1
ATOM 1966 N N . ASP A 1 239 ? -0.617 10.843 17.130 1.00 94.31 239 ASP A N 1
ATOM 1967 C CA . ASP A 1 239 ? -0.104 9.976 18.181 1.00 94.31 239 ASP A CA 1
ATOM 1968 C C . ASP A 1 239 ? 0.734 8.836 17.584 1.00 94.31 239 ASP A C 1
ATOM 1970 O O . ASP A 1 239 ? 0.214 7.895 16.978 1.00 94.31 239 ASP A O 1
ATOM 1974 N N . GLN A 1 240 ? 2.057 8.931 17.740 1.00 90.06 240 GLN A N 1
ATOM 1975 C CA . GLN A 1 240 ? 3.003 7.973 17.162 1.00 90.06 240 GLN A CA 1
ATOM 1976 C C . GLN A 1 240 ? 2.793 6.550 17.700 1.00 90.06 240 GLN A C 1
ATOM 1978 O O . GLN A 1 240 ? 2.853 5.584 16.941 1.00 90.06 240 GLN A O 1
ATOM 1983 N N . GLU A 1 241 ? 2.518 6.414 18.998 1.00 90.75 241 GLU A N 1
ATOM 1984 C CA . GLU A 1 241 ? 2.274 5.116 19.630 1.00 90.75 241 GLU A CA 1
ATOM 1985 C C . GLU A 1 241 ? 0.957 4.501 19.142 1.00 90.75 241 GLU A C 1
ATOM 1987 O O . GLU A 1 241 ? 0.905 3.311 18.836 1.00 90.75 241 GLU A O 1
ATOM 1992 N N . LEU A 1 242 ? -0.096 5.306 18.973 1.00 89.12 242 LEU A N 1
ATOM 1993 C CA . LEU A 1 242 ? -1.340 4.841 18.362 1.00 89.12 242 LEU A CA 1
ATOM 1994 C C . LEU A 1 242 ? -1.119 4.348 16.927 1.00 89.12 242 LEU A C 1
ATOM 1996 O O . LEU A 1 242 ? -1.637 3.292 16.562 1.00 89.12 242 LEU A O 1
ATOM 2000 N N . CYS A 1 243 ? -0.333 5.076 16.128 1.00 85.50 243 CYS A N 1
ATOM 2001 C CA . CYS A 1 243 ? 0.013 4.665 14.766 1.00 85.50 243 CYS A CA 1
ATOM 2002 C C . CYS A 1 243 ? 0.765 3.323 14.762 1.00 85.50 243 CYS A C 1
ATOM 2004 O O . CYS A 1 243 ? 0.440 2.442 13.965 1.00 85.50 243 CYS A O 1
ATOM 2006 N N . GLN A 1 244 ? 1.694 3.119 15.703 1.00 84.31 244 GLN A N 1
ATOM 2007 C CA . GLN A 1 244 ? 2.391 1.841 15.890 1.00 84.31 244 GLN A CA 1
ATOM 2008 C C . GLN A 1 244 ? 1.431 0.707 16.272 1.00 84.31 244 GLN A C 1
ATOM 2010 O O . GLN A 1 244 ? 1.463 -0.354 15.650 1.00 84.31 244 GLN A O 1
ATOM 2015 N N . LEU A 1 245 ? 0.536 0.930 17.241 1.00 83.12 245 LEU A N 1
ATOM 2016 C CA . LEU A 1 245 ? -0.462 -0.060 17.670 1.00 83.12 245 LEU A CA 1
ATOM 2017 C C . LEU A 1 245 ? -1.415 -0.459 16.537 1.00 83.12 245 LEU A C 1
ATOM 2019 O O . LEU A 1 245 ? -1.804 -1.622 16.427 1.00 83.12 245 LEU A O 1
ATOM 2023 N N . MET A 1 246 ? -1.786 0.506 15.697 1.00 81.06 246 MET A N 1
ATOM 2024 C CA . MET A 1 246 ? -2.631 0.294 14.525 1.00 81.06 246 MET A CA 1
ATOM 2025 C C . MET A 1 246 ? -1.862 -0.211 13.296 1.00 81.06 246 MET A C 1
ATOM 2027 O O . MET A 1 246 ? -2.500 -0.558 12.303 1.00 81.06 246 MET A O 1
ATOM 2031 N N . GLN A 1 247 ? -0.528 -0.269 13.359 1.00 80.06 247 GLN A N 1
ATOM 2032 C CA . GLN A 1 247 ? 0.358 -0.667 12.260 1.00 80.06 247 GLN A CA 1
ATOM 2033 C C . GLN A 1 247 ? 0.173 0.201 11.003 1.00 80.06 247 GLN A C 1
ATOM 2035 O O . GLN A 1 247 ? 0.142 -0.299 9.880 1.00 80.06 247 GLN A O 1
ATOM 2040 N N . VAL A 1 248 ? 0.030 1.515 11.188 1.00 76.62 248 VAL A N 1
ATOM 2041 C CA . VAL A 1 248 ? -0.101 2.499 10.101 1.00 76.62 248 VAL A CA 1
ATOM 2042 C C . VAL A 1 248 ? 1.045 3.516 10.146 1.00 76.62 248 VAL A C 1
ATOM 2044 O O . VAL A 1 248 ? 1.519 3.843 11.236 1.00 76.62 248 VAL A O 1
ATOM 2047 N N . PRO A 1 249 ? 1.522 4.023 8.992 1.00 81.75 249 PRO A N 1
ATOM 2048 C CA . PRO A 1 249 ? 2.546 5.065 8.968 1.00 81.75 249 PRO A CA 1
ATOM 2049 C C . PRO A 1 249 ? 1.979 6.368 9.529 1.00 81.75 249 PRO A C 1
ATOM 2051 O O . PRO A 1 249 ? 0.840 6.701 9.230 1.00 81.75 249 PRO A O 1
ATOM 2054 N N . GLN A 1 250 ? 2.771 7.120 10.292 1.00 86.81 250 GLN A N 1
ATOM 2055 C CA . GLN A 1 250 ? 2.371 8.445 10.760 1.00 86.81 250 GLN A CA 1
ATOM 2056 C C . GLN A 1 250 ? 2.338 9.430 9.584 1.00 86.81 250 GLN A C 1
ATOM 2058 O O . GLN A 1 250 ? 3.338 9.591 8.890 1.00 86.81 250 GLN A O 1
ATOM 2063 N N . ILE A 1 251 ? 1.190 10.077 9.377 1.00 85.50 251 ILE A N 1
ATOM 2064 C CA . ILE A 1 251 ? 0.964 10.998 8.247 1.00 85.50 251 ILE A CA 1
ATOM 2065 C C . ILE A 1 251 ? 1.050 12.457 8.684 1.00 85.50 251 ILE A C 1
ATOM 2067 O O . ILE A 1 251 ? 1.581 13.284 7.952 1.00 85.50 251 ILE A O 1
ATOM 2071 N N . PHE A 1 252 ? 0.555 12.763 9.883 1.00 89.75 252 PHE A N 1
ATOM 2072 C CA . PHE A 1 252 ? 0.534 14.122 10.404 1.00 89.75 252 PHE A CA 1
ATOM 2073 C C . PHE A 1 252 ? 1.744 14.379 11.304 1.00 89.75 252 PHE A C 1
ATOM 2075 O O . PHE A 1 252 ? 2.038 13.583 12.206 1.00 89.75 252 PHE A O 1
ATOM 2082 N N . GLY A 1 253 ? 2.425 15.498 11.065 1.00 88.06 253 GLY A N 1
ATOM 2083 C CA . GLY A 1 253 ? 3.611 15.925 11.808 1.00 88.06 253 GLY A CA 1
ATOM 2084 C C . GLY A 1 253 ? 3.340 17.024 12.835 1.00 88.06 253 GLY A C 1
ATOM 2085 O O . GLY A 1 253 ? 4.134 17.205 13.761 1.00 88.06 253 GLY A O 1
ATOM 2086 N N . SER A 1 254 ? 2.230 17.756 12.700 1.00 92.38 254 SER A N 1
ATOM 2087 C CA . SER A 1 254 ? 1.961 18.943 13.513 1.00 92.38 254 SER A CA 1
ATOM 2088 C C . SER A 1 254 ? 0.479 19.173 13.829 1.00 92.38 254 SER A C 1
ATOM 2090 O O . SER A 1 254 ? -0.423 18.782 13.092 1.00 92.38 254 SER A O 1
ATOM 2092 N N . GLU A 1 255 ? 0.221 19.865 14.941 1.00 92.38 255 GLU A N 1
ATOM 2093 C CA . GLU A 1 255 ? -1.121 20.327 15.322 1.00 92.38 255 GLU A CA 1
ATOM 2094 C C . GLU A 1 255 ? -1.760 21.246 14.271 1.00 92.38 255 GLU A C 1
ATOM 2096 O O . GLU A 1 255 ? -2.984 21.265 14.139 1.00 92.38 255 GLU A O 1
ATOM 2101 N N . ASP A 1 256 ? -0.955 21.997 13.520 1.00 89.94 256 ASP A N 1
ATOM 2102 C CA . ASP A 1 256 ? -1.455 22.913 12.495 1.00 89.94 256 ASP A CA 1
ATOM 2103 C C . ASP A 1 256 ? -2.013 22.156 11.282 1.00 89.94 256 ASP A C 1
ATOM 2105 O O . ASP A 1 256 ? -3.088 22.510 10.807 1.00 89.94 256 ASP A O 1
ATOM 2109 N N . GLU A 1 257 ? -1.408 21.032 10.882 1.00 89.81 257 GLU A N 1
ATOM 2110 C CA . GLU A 1 257 ? -1.977 20.160 9.841 1.00 89.81 257 GLU A CA 1
ATOM 2111 C C . GLU A 1 257 ? -3.337 19.568 10.257 1.00 89.81 257 GLU A C 1
ATOM 2113 O O . GLU A 1 257 ? -4.237 19.414 9.428 1.00 89.81 257 GLU A O 1
ATOM 2118 N N . ILE A 1 258 ? -3.529 19.275 11.551 1.00 92.62 258 ILE A N 1
ATOM 2119 C CA . ILE A 1 258 ? -4.829 18.833 12.081 1.00 92.62 258 ILE A CA 1
ATOM 2120 C C . ILE A 1 258 ? -5.848 19.978 12.063 1.00 92.62 258 ILE A C 1
ATOM 2122 O O . ILE A 1 258 ? -7.021 19.753 11.757 1.00 92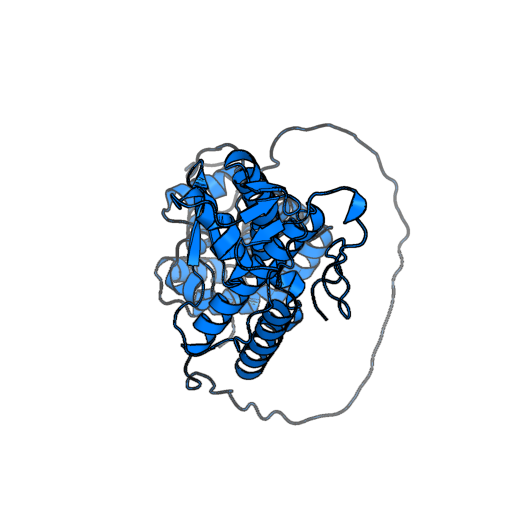.62 258 ILE A O 1
ATOM 2126 N N . LYS A 1 259 ? -5.433 21.214 12.364 1.00 90.44 259 LYS A N 1
ATOM 2127 C CA . LYS A 1 259 ? -6.312 22.390 12.244 1.00 90.44 259 LYS A CA 1
ATOM 2128 C C . LYS A 1 259 ? -6.722 22.618 10.793 1.00 90.44 259 LYS A C 1
ATOM 2130 O O . LYS A 1 259 ? -7.901 22.865 10.553 1.00 90.44 259 LYS A O 1
ATOM 2135 N N . ASP A 1 260 ? -5.796 22.487 9.849 1.00 88.50 260 ASP A N 1
ATOM 2136 C CA . ASP A 1 260 ? -6.078 22.610 8.417 1.00 88.50 260 ASP A CA 1
ATOM 2137 C C . ASP A 1 260 ? -7.068 21.540 7.949 1.00 88.50 260 ASP A C 1
ATOM 2139 O O . ASP A 1 260 ? -8.083 21.870 7.329 1.00 88.50 260 ASP A O 1
ATOM 2143 N N . LEU A 1 261 ? -6.857 20.283 8.357 1.00 90.88 261 LEU A N 1
ATOM 2144 C CA . LEU A 1 261 ? -7.797 19.188 8.112 1.00 90.88 261 LEU A CA 1
ATOM 2145 C C . LEU A 1 261 ? -9.202 19.523 8.629 1.00 90.88 261 LEU A C 1
ATOM 2147 O O . LEU A 1 261 ? -10.194 19.422 7.903 1.00 90.88 261 LEU A O 1
ATOM 2151 N N . LEU A 1 262 ? -9.310 19.950 9.888 1.00 91.38 262 LEU A N 1
ATOM 2152 C CA . LEU A 1 262 ? -10.599 20.290 10.491 1.00 91.38 262 LEU A CA 1
ATOM 2153 C C . LEU A 1 262 ? -11.245 21.518 9.837 1.00 91.38 262 LEU A C 1
ATOM 2155 O O . LEU A 1 262 ? -12.472 21.564 9.728 1.00 91.38 262 LEU A O 1
ATOM 2159 N N . GLY A 1 263 ? -10.449 22.474 9.355 1.00 88.00 263 GLY A N 1
ATOM 2160 C CA . GLY A 1 263 ? -10.907 23.624 8.575 1.00 88.00 263 GLY A CA 1
ATOM 2161 C C . GLY A 1 263 ? -11.440 23.261 7.192 1.00 88.00 263 GLY A C 1
ATOM 2162 O O . GLY A 1 263 ? -12.373 23.917 6.716 1.00 88.00 263 GLY A O 1
ATOM 2163 N N . GLY A 1 264 ? -10.919 22.188 6.592 1.00 86.38 264 GLY A N 1
ATOM 2164 C CA . GLY A 1 264 ? -11.430 21.588 5.360 1.00 86.38 264 GLY A CA 1
ATOM 2165 C C . GLY A 1 264 ? -12.755 20.843 5.548 1.00 86.38 264 GLY A C 1
ATOM 2166 O O . GLY A 1 264 ? -13.599 20.874 4.655 1.00 86.38 264 GLY A O 1
ATOM 2167 N N . LEU A 1 265 ? -12.982 20.235 6.718 1.00 89.88 265 LEU A N 1
ATOM 2168 C CA . LEU A 1 265 ? -14.168 19.416 7.008 1.00 89.88 265 LEU A CA 1
ATOM 2169 C C . LEU A 1 265 ? -15.325 20.200 7.655 1.00 89.88 265 LEU A C 1
ATOM 2171 O O . LEU A 1 265 ? -16.500 19.933 7.379 1.00 89.88 265 LEU A O 1
ATOM 2175 N N . PHE A 1 266 ? -15.020 21.169 8.524 1.00 88.88 266 PHE A N 1
ATOM 2176 C CA . PHE A 1 266 ? -16.001 21.788 9.415 1.00 88.88 266 PHE A CA 1
ATOM 2177 C C . PHE A 1 266 ? -15.983 23.319 9.393 1.00 88.88 266 PHE A C 1
ATOM 2179 O O . PHE A 1 266 ? -14.936 23.964 9.366 1.00 88.88 266 PHE A O 1
ATOM 2186 N N . LYS A 1 267 ? -17.171 23.926 9.505 1.00 85.19 267 LYS A N 1
ATOM 2187 C CA . LYS A 1 267 ? -17.329 25.371 9.745 1.00 85.19 267 LYS A CA 1
ATOM 2188 C C . LYS A 1 267 ? -17.436 25.614 11.247 1.00 85.19 267 LYS A C 1
ATOM 2190 O O . LYS A 1 267 ? -18.419 25.202 11.857 1.00 85.19 267 LYS A O 1
ATOM 2195 N N . SER A 1 268 ? -16.448 26.271 11.849 1.00 70.31 268 SER A N 1
ATOM 2196 C CA . SER A 1 268 ? -16.551 26.709 13.246 1.00 70.31 268 SER A CA 1
ATOM 2197 C C . SER A 1 268 ? -17.392 27.989 13.317 1.00 70.31 268 SER A C 1
ATOM 2199 O O . SER A 1 268 ? -16.967 29.033 12.825 1.00 70.31 268 SER A O 1
ATOM 2201 N N . GLU A 1 269 ? -18.597 27.917 13.892 1.00 61.09 269 GLU A N 1
ATOM 2202 C CA . GLU A 1 269 ? -19.448 29.087 14.157 1.00 61.09 269 GLU A CA 1
ATOM 2203 C C . GLU A 1 269 ? -19.381 29.431 15.658 1.00 61.09 269 GLU A C 1
ATOM 2205 O O . GLU A 1 269 ? -20.045 28.792 16.472 1.00 61.09 269 GLU A O 1
ATOM 2210 N N . GLY A 1 270 ? -18.579 30.428 16.063 1.00 54.41 270 GLY A N 1
ATOM 2211 C CA . GLY A 1 270 ? -18.523 30.871 17.468 1.00 54.41 270 GLY A CA 1
ATOM 2212 C C . GLY A 1 270 ? -17.181 31.438 17.954 1.00 54.41 270 GLY A C 1
ATOM 2213 O O . GLY A 1 270 ? -16.206 31.487 17.215 1.00 54.41 270 GLY A O 1
ATOM 2214 N N . ARG A 1 271 ? -17.150 31.886 19.226 1.00 43.72 271 ARG A N 1
ATOM 2215 C CA . ARG A 1 271 ? -16.186 32.830 19.863 1.00 43.72 271 ARG A CA 1
ATOM 2216 C C . ARG A 1 271 ? -14.686 32.473 19.869 1.00 43.72 271 ARG A C 1
ATOM 2218 O O . ARG A 1 271 ? -13.903 33.262 20.386 1.00 43.72 271 ARG A O 1
ATOM 2225 N N . ALA A 1 272 ? -14.265 31.354 19.299 1.00 52.00 272 ALA A N 1
ATOM 2226 C CA . ALA A 1 272 ? -12.853 31.067 19.072 1.00 52.00 272 ALA A CA 1
ATOM 2227 C C . ALA A 1 272 ? -12.738 30.257 17.783 1.00 52.00 272 ALA A C 1
ATOM 2229 O O . ALA A 1 272 ? -12.915 29.040 17.782 1.00 52.00 272 ALA A O 1
ATOM 2230 N N . GLN A 1 273 ? -12.505 30.943 16.668 1.00 63.31 273 GLN A N 1
ATOM 2231 C CA . GLN A 1 273 ? -12.182 30.279 15.416 1.00 63.31 273 GLN A CA 1
ATOM 2232 C C . GLN A 1 273 ? -10.788 29.657 15.569 1.00 63.31 273 GLN A C 1
ATOM 2234 O O . GLN A 1 273 ? -9.790 30.368 15.588 1.00 63.31 273 GLN A O 1
ATOM 2239 N N . ILE A 1 274 ? -10.740 28.338 15.777 1.00 67.75 274 ILE A N 1
ATOM 2240 C CA . ILE A 1 274 ? -9.492 27.589 16.015 1.00 67.75 274 ILE A CA 1
ATOM 2241 C C . ILE A 1 274 ? -8.754 27.315 14.703 1.00 67.75 274 ILE A C 1
ATOM 2243 O O . ILE A 1 274 ? -7.531 27.224 14.694 1.00 67.75 274 ILE A O 1
ATOM 2247 N N . TRP A 1 275 ? -9.494 27.201 13.600 1.00 75.56 275 TRP A N 1
ATOM 2248 C CA . TRP A 1 275 ? -8.959 26.862 12.289 1.00 75.56 275 TRP A CA 1
ATOM 2249 C C . TRP A 1 275 ? -9.517 27.768 11.188 1.00 75.56 275 TRP A C 1
ATOM 2251 O O . TRP A 1 275 ? -10.695 28.154 11.187 1.00 75.56 275 TRP A O 1
ATOM 2261 N N . SER A 1 276 ? -8.638 28.117 10.251 1.00 62.91 276 SER A N 1
ATOM 2262 C CA . SER A 1 276 ? -8.939 28.872 9.036 1.00 62.91 276 SER A CA 1
ATOM 2263 C C . SER A 1 276 ? -9.693 27.978 8.057 1.00 62.91 276 SER A C 1
ATOM 2265 O O . SER A 1 276 ? -9.430 26.784 7.965 1.00 62.91 276 SER A O 1
ATOM 2267 N N . GLY A 1 277 ? -10.643 28.533 7.312 1.00 61.03 277 GLY A N 1
ATOM 2268 C CA . GLY A 1 277 ? -11.397 27.777 6.317 1.00 61.03 277 GLY A CA 1
ATOM 2269 C C . GLY A 1 277 ? -10.607 27.504 5.035 1.00 61.03 277 GLY A C 1
ATOM 2270 O O . GLY A 1 277 ? -11.080 27.923 3.981 1.00 61.03 277 GLY A O 1
ATOM 2271 N N . ASN A 1 278 ? -9.460 26.831 5.123 1.00 60.53 278 ASN A N 1
ATOM 2272 C CA . ASN A 1 278 ? -8.559 26.548 4.000 1.00 60.53 278 ASN A CA 1
ATOM 2273 C C . ASN A 1 278 ? -9.182 25.590 2.968 1.00 60.53 278 ASN A C 1
ATOM 2275 O O . ASN A 1 278 ? -10.130 24.862 3.276 1.00 60.53 278 ASN A O 1
ATOM 2279 N N . GLU A 1 279 ? -8.701 25.642 1.722 1.00 60.38 279 GLU A N 1
ATOM 2280 C CA . GLU A 1 279 ? -9.172 24.780 0.628 1.00 60.38 279 GLU A CA 1
ATOM 2281 C C . GLU A 1 279 ? -9.136 23.297 1.032 1.00 60.38 279 GLU A C 1
ATOM 2283 O O . GLU A 1 279 ? -8.262 22.859 1.776 1.00 60.38 279 GLU A O 1
ATOM 2288 N N . SER A 1 280 ? -10.152 22.541 0.601 1.00 62.28 280 SER A N 1
ATOM 2289 C CA . SER A 1 280 ? -10.263 21.110 0.902 1.00 62.28 280 SER A CA 1
ATOM 2290 C C . SER A 1 280 ? -9.081 20.382 0.263 1.00 62.28 280 SER A C 1
ATOM 2292 O O . SER A 1 280 ? -8.908 20.429 -0.952 1.00 62.28 280 SER A O 1
ATOM 2294 N N . TYR A 1 281 ? -8.256 19.756 1.102 1.00 72.44 281 TYR A N 1
ATOM 2295 C CA . TYR A 1 281 ? -7.140 18.920 0.681 1.00 72.44 281 TYR A CA 1
ATOM 2296 C C . TYR A 1 281 ? -7.567 17.453 0.709 1.00 72.44 281 TYR A C 1
ATOM 2298 O O . TYR A 1 281 ? -8.274 17.023 1.624 1.00 72.44 281 TYR A O 1
ATOM 2306 N N . TYR A 1 282 ? -7.145 16.692 -0.296 1.00 83.50 282 TYR A N 1
ATOM 2307 C CA . TYR A 1 282 ? -7.390 15.258 -0.360 1.00 83.50 282 TYR A CA 1
ATOM 2308 C C . TYR A 1 282 ? -6.253 14.499 0.329 1.00 83.50 282 TYR A C 1
ATOM 2310 O O . TYR A 1 282 ? -5.097 14.613 -0.072 1.00 83.50 282 TYR A O 1
ATOM 2318 N N . TYR A 1 283 ? -6.563 13.740 1.380 1.00 85.69 283 TYR A N 1
ATOM 2319 C CA . TYR A 1 283 ? -5.563 13.071 2.209 1.00 85.69 283 TYR A CA 1
ATOM 2320 C C . TYR A 1 283 ? -5.347 11.624 1.763 1.00 85.69 283 TYR A C 1
ATOM 2322 O O . TYR A 1 283 ? -6.186 10.746 1.990 1.00 85.69 283 TYR A O 1
ATOM 2330 N N . GLU A 1 284 ? -4.176 11.368 1.183 1.00 85.06 284 GLU A N 1
ATOM 2331 C CA . GLU A 1 284 ? -3.704 10.021 0.876 1.00 85.06 284 GLU A CA 1
ATOM 2332 C C . GLU A 1 284 ? -3.220 9.327 2.157 1.00 85.06 284 GLU A C 1
ATOM 2334 O O . GLU A 1 284 ? -2.187 9.672 2.729 1.00 85.06 284 GLU A O 1
ATOM 2339 N N . MET A 1 285 ? -3.994 8.353 2.642 1.00 86.62 285 MET A N 1
ATOM 2340 C CA . MET A 1 285 ? -3.717 7.620 3.876 1.00 86.62 285 MET A CA 1
ATOM 2341 C C . MET A 1 285 ? -3.816 6.106 3.682 1.00 86.62 285 MET A C 1
ATOM 2343 O O . MET A 1 285 ? -4.589 5.605 2.869 1.00 86.62 285 MET A O 1
ATOM 2347 N N . ALA A 1 286 ? -3.072 5.345 4.489 1.00 77.06 286 ALA A N 1
ATOM 2348 C CA . ALA A 1 286 ? -3.180 3.888 4.485 1.00 77.06 286 ALA A CA 1
ATOM 2349 C C . ALA A 1 286 ? -4.608 3.433 4.881 1.00 77.06 286 ALA A C 1
ATOM 2351 O O . ALA A 1 286 ? -5.166 3.979 5.838 1.00 77.06 286 ALA A O 1
ATOM 2352 N N . PRO A 1 287 ? -5.185 2.380 4.263 1.00 75.25 287 PRO A N 1
ATOM 2353 C CA . PRO A 1 287 ? -6.527 1.885 4.599 1.00 75.25 287 PRO A CA 1
ATOM 2354 C C . PRO A 1 287 ? -6.730 1.527 6.080 1.00 75.25 287 PRO A C 1
ATOM 2356 O O . PRO A 1 287 ? -7.850 1.581 6.584 1.00 75.25 287 PRO A O 1
ATOM 2359 N N . GLY A 1 288 ? -5.655 1.217 6.818 1.00 79.62 288 GLY A N 1
ATOM 2360 C CA . GLY A 1 288 ? -5.703 0.979 8.267 1.00 79.62 288 GLY A CA 1
ATOM 2361 C C . GLY A 1 288 ? -6.259 2.162 9.075 1.00 79.62 288 GLY A C 1
ATOM 2362 O O . GLY A 1 288 ? -6.828 1.963 10.150 1.00 79.62 288 GLY A O 1
ATOM 2363 N N . TYR A 1 289 ? -6.201 3.381 8.530 1.00 86.38 289 TYR A N 1
ATOM 2364 C CA . TYR A 1 289 ? -6.824 4.560 9.129 1.00 86.38 289 TYR A CA 1
ATOM 2365 C C . TYR A 1 289 ? -8.352 4.546 9.073 1.00 86.38 289 TYR A C 1
ATOM 2367 O O . TYR A 1 289 ? -8.978 5.251 9.860 1.00 86.38 289 TYR A O 1
ATOM 2375 N N . GLN A 1 290 ? -8.977 3.733 8.213 1.00 87.44 290 GLN A N 1
ATOM 2376 C CA . GLN A 1 290 ? -10.426 3.742 7.999 1.00 87.44 290 GLN A CA 1
ATOM 2377 C C . GLN A 1 290 ? -11.215 3.585 9.308 1.00 87.44 290 GLN A C 1
ATOM 2379 O O . GLN A 1 290 ? -12.187 4.304 9.531 1.00 87.44 290 GLN A O 1
ATOM 2384 N N . ASN A 1 291 ? -10.787 2.690 10.207 1.00 87.56 291 ASN A N 1
ATOM 2385 C CA . ASN A 1 291 ? -11.478 2.455 11.480 1.00 87.56 291 ASN A CA 1
ATOM 2386 C C . ASN A 1 291 ? -11.362 3.648 12.434 1.00 87.56 291 ASN A C 1
ATOM 2388 O O . ASN A 1 291 ? -12.346 4.018 13.075 1.00 87.56 291 ASN A O 1
ATOM 2392 N N . LEU A 1 292 ? -10.172 4.250 12.517 1.00 92.25 292 LEU A N 1
ATOM 2393 C CA . LEU A 1 292 ? -9.940 5.431 13.340 1.00 92.25 292 LEU A CA 1
ATOM 2394 C C . LEU A 1 292 ? -10.700 6.629 12.768 1.00 92.25 292 LEU A C 1
ATOM 2396 O O . LEU A 1 292 ? -11.437 7.271 13.501 1.00 92.25 292 LEU A O 1
ATOM 2400 N N . LEU A 1 293 ? -10.637 6.870 11.458 1.00 94.25 293 LEU A N 1
ATOM 2401 C CA . LEU A 1 293 ? -11.395 7.931 10.791 1.00 94.25 293 LEU A CA 1
ATOM 2402 C C . LEU A 1 293 ? -12.911 7.749 10.969 1.00 94.25 293 LEU A C 1
ATOM 2404 O O . LEU A 1 293 ? -13.608 8.706 11.305 1.00 94.25 293 LEU A O 1
ATOM 2408 N N . CYS A 1 294 ? -13.428 6.520 10.849 1.00 91.88 294 CYS A N 1
ATOM 2409 C CA . CYS A 1 294 ? -14.825 6.210 11.169 1.00 91.88 294 CYS A CA 1
ATOM 2410 C C . CYS A 1 294 ? -15.162 6.538 12.631 1.00 91.88 294 CYS A C 1
ATOM 2412 O O . CYS A 1 294 ? -16.204 7.138 12.898 1.00 91.88 294 CYS A O 1
ATOM 2414 N N . LEU A 1 295 ? -14.288 6.179 13.579 1.00 94.12 295 LEU A N 1
ATOM 2415 C CA . LEU A 1 295 ? -14.467 6.485 14.998 1.00 94.12 295 LEU A CA 1
ATOM 2416 C C . LEU A 1 295 ? -14.486 7.995 15.253 1.00 94.12 295 LEU A C 1
ATOM 2418 O O . LEU A 1 295 ? -15.434 8.480 15.873 1.00 94.12 295 LEU A O 1
ATOM 2422 N N . LEU A 1 296 ? -13.476 8.725 14.775 1.00 95.69 296 LEU A N 1
ATOM 2423 C CA . LEU A 1 296 ? -13.331 10.171 14.952 1.00 95.69 296 LEU A CA 1
ATOM 2424 C C . LEU A 1 296 ? -14.527 10.912 14.347 1.00 95.69 296 LEU A C 1
ATOM 2426 O O . LEU A 1 296 ? -15.144 11.761 14.999 1.00 95.69 296 LEU A O 1
ATOM 2430 N N . MET A 1 297 ? -14.927 10.530 13.135 1.00 94.81 297 MET A N 1
ATOM 2431 C CA . MET A 1 297 ? -16.053 11.144 12.444 1.00 94.81 297 MET A CA 1
ATOM 2432 C C . MET A 1 297 ? -17.388 10.823 13.125 1.00 94.81 297 MET A C 1
ATOM 2434 O O . MET A 1 297 ? -18.200 11.721 13.352 1.00 94.81 297 MET A O 1
ATOM 2438 N N . HIS A 1 298 ? -17.626 9.568 13.518 1.00 93.62 298 HIS A N 1
ATOM 2439 C CA . HIS A 1 298 ? -18.865 9.189 14.198 1.00 93.62 298 HIS A CA 1
ATOM 2440 C C . HIS A 1 298 ? -18.952 9.768 15.619 1.00 93.62 298 HIS A C 1
ATOM 2442 O O . HIS A 1 298 ? -20.035 10.167 16.050 1.00 93.62 298 HIS A O 1
ATOM 2448 N N . ALA A 1 299 ? -17.829 9.869 16.338 1.00 93.94 299 ALA A N 1
ATOM 2449 C CA . ALA A 1 299 ? -17.743 10.594 17.605 1.00 93.94 299 ALA A CA 1
ATOM 2450 C C . ALA A 1 299 ? -18.128 12.067 17.413 1.00 93.94 299 ALA A C 1
ATOM 2452 O O . ALA A 1 299 ? -19.028 12.560 18.093 1.00 93.94 299 ALA A O 1
ATOM 2453 N N . THR A 1 300 ? -17.522 12.732 16.424 1.00 94.25 300 THR A N 1
ATOM 2454 C CA . THR A 1 300 ? -17.823 14.126 16.069 1.00 94.25 300 THR A CA 1
ATOM 2455 C C . THR A 1 300 ? -19.305 14.301 15.730 1.00 94.25 300 THR A C 1
ATOM 2457 O O . THR A 1 300 ? -19.958 15.200 16.258 1.00 94.25 300 THR A O 1
ATOM 2460 N N . TYR A 1 301 ? -19.879 13.398 14.930 1.00 93.12 301 TYR A N 1
ATOM 2461 C CA . TYR A 1 301 ? -21.312 13.359 14.641 1.00 93.12 301 TYR A CA 1
ATOM 2462 C C . TYR A 1 301 ? -22.163 13.254 15.913 1.00 93.12 301 TYR A C 1
ATOM 2464 O O . TYR A 1 301 ? -23.103 14.026 16.086 1.00 93.12 301 TYR A O 1
ATOM 2472 N N . LYS A 1 302 ? -21.856 12.316 16.819 1.00 91.06 302 LYS A N 1
ATOM 2473 C CA . LYS A 1 302 ? -22.632 12.103 18.053 1.00 91.06 302 LYS A CA 1
ATOM 2474 C C . LYS A 1 302 ? -22.591 13.316 18.976 1.00 91.06 302 LYS A C 1
ATOM 2476 O O . LYS A 1 302 ? -23.639 13.701 19.489 1.00 91.06 302 LYS A O 1
ATOM 2481 N N . LEU A 1 303 ? -21.414 13.912 19.150 1.00 89.69 303 LEU A N 1
ATOM 2482 C CA . LEU A 1 303 ? -21.213 15.103 19.973 1.00 89.69 303 LEU A CA 1
ATOM 2483 C C . LEU A 1 303 ? -21.926 16.319 19.364 1.00 89.69 303 LEU A C 1
ATOM 2485 O O . LEU A 1 303 ? -22.679 17.012 20.046 1.00 89.69 303 LEU A O 1
ATOM 2489 N N . ASN A 1 304 ? -21.787 16.532 18.053 1.00 88.56 304 ASN A N 1
ATOM 2490 C CA . ASN A 1 304 ? -22.415 17.660 17.364 1.00 88.56 304 ASN A CA 1
ATOM 2491 C C . ASN A 1 304 ? -23.941 17.512 17.244 1.00 88.56 304 ASN A C 1
ATOM 2493 O O . ASN A 1 304 ? -24.660 18.510 17.301 1.00 88.56 304 ASN A O 1
ATOM 2497 N N . ARG A 1 305 ? -24.463 16.277 17.154 1.00 86.00 305 ARG A N 1
ATOM 2498 C CA . ARG A 1 305 ? -25.906 15.990 17.046 1.00 86.00 305 ARG A CA 1
ATOM 2499 C C . ARG A 1 305 ? -26.723 16.462 18.249 1.00 86.00 305 ARG A C 1
ATOM 2501 O O . ARG A 1 305 ? -27.927 16.674 18.107 1.00 86.00 305 ARG A O 1
ATOM 2508 N N . ILE A 1 306 ? -26.083 16.665 19.402 1.00 78.31 306 ILE A N 1
ATOM 2509 C CA . ILE A 1 306 ? -26.704 17.278 20.586 1.00 78.31 306 ILE A CA 1
ATOM 2510 C C . ILE A 1 306 ? -27.192 18.704 20.268 1.00 78.31 306 ILE A C 1
ATOM 2512 O O . ILE A 1 306 ? -28.230 19.125 20.770 1.00 78.31 306 ILE A O 1
ATOM 2516 N N . TYR A 1 307 ? -26.485 19.416 19.386 1.00 79.19 307 TYR A N 1
ATOM 2517 C CA . TYR A 1 307 ? -26.728 20.822 19.054 1.00 79.19 307 TYR A CA 1
ATOM 2518 C C . TYR A 1 307 ? -27.298 21.029 17.645 1.00 79.19 307 TYR A C 1
ATOM 2520 O O . TYR A 1 307 ? -28.017 22.001 17.409 1.00 79.19 307 TYR A O 1
ATOM 2528 N N . LEU A 1 308 ? -26.972 20.142 16.699 1.00 80.81 308 LEU A N 1
ATOM 2529 C CA . LEU A 1 308 ? -27.330 20.283 15.290 1.00 80.81 308 LEU A CA 1
ATOM 2530 C C . LEU A 1 308 ? -27.697 18.933 14.661 1.00 80.81 308 LEU A C 1
ATOM 2532 O O . LEU A 1 308 ? -26.883 18.018 14.594 1.00 80.81 308 LEU A O 1
ATOM 2536 N N . LYS A 1 309 ? -28.919 18.805 14.133 1.00 80.06 309 LYS A N 1
ATOM 2537 C CA . LYS A 1 309 ? -29.431 17.552 13.546 1.00 80.06 309 LYS A CA 1
ATOM 2538 C C . LYS A 1 309 ? -29.006 17.348 12.080 1.00 80.06 309 LYS A C 1
ATOM 2540 O O . LYS A 1 309 ? -29.851 17.090 11.229 1.00 80.06 309 LYS A O 1
ATOM 2545 N N . VAL A 1 310 ? -27.711 17.442 11.781 1.00 84.62 310 VAL A N 1
ATOM 2546 C CA . VAL A 1 310 ? -27.179 17.029 10.466 1.00 84.62 310 VAL A CA 1
ATOM 2547 C C . VAL A 1 310 ? -27.249 15.505 10.352 1.00 84.62 310 VAL A C 1
ATOM 2549 O O . VAL A 1 310 ? -27.056 14.794 11.338 1.00 84.62 310 VAL A O 1
ATOM 2552 N N . GLN A 1 311 ? -27.567 14.987 9.166 1.00 85.88 311 GLN A N 1
ATOM 2553 C CA . GLN A 1 311 ? -27.643 13.545 8.925 1.00 85.88 311 GLN A CA 1
ATOM 2554 C C . GLN A 1 311 ? -26.246 12.904 8.906 1.00 85.88 311 GLN A C 1
ATOM 2556 O O . GLN A 1 311 ? -25.285 13.511 8.445 1.00 85.88 311 GLN A O 1
ATOM 2561 N N . LEU A 1 312 ? -26.140 11.651 9.366 1.00 87.50 312 LEU A N 1
ATOM 2562 C CA . LEU A 1 312 ? -24.874 10.902 9.391 1.00 87.50 312 LEU A CA 1
ATOM 2563 C C . LEU A 1 312 ? -24.278 10.711 7.985 1.00 87.50 312 LEU A C 1
ATOM 2565 O O . LEU A 1 312 ? -23.059 10.730 7.843 1.00 87.50 312 LEU A O 1
ATOM 2569 N N . ALA A 1 313 ? -25.128 10.601 6.959 1.00 88.31 313 ALA A N 1
ATOM 2570 C CA . ALA A 1 313 ? -24.713 10.503 5.561 1.00 88.31 313 ALA A CA 1
ATOM 2571 C C . ALA A 1 313 ? -23.769 11.645 5.152 1.00 88.31 313 ALA A C 1
ATOM 2573 O O . ALA A 1 313 ? -22.732 11.381 4.560 1.00 88.31 313 ALA A O 1
ATOM 2574 N N . ARG A 1 314 ? -24.030 12.888 5.586 1.00 90.06 314 ARG A N 1
ATOM 2575 C CA . ARG A 1 314 ? -23.162 14.044 5.286 1.00 90.06 314 ARG A CA 1
ATOM 2576 C C . ARG A 1 314 ? -21.760 13.919 5.887 1.00 90.06 314 ARG A C 1
ATOM 2578 O O . ARG A 1 314 ? -20.781 14.327 5.278 1.00 90.06 314 ARG A O 1
ATOM 2585 N N . TYR A 1 315 ? -21.645 13.329 7.073 1.00 92.25 315 TYR A N 1
ATOM 2586 C CA . TYR A 1 315 ? -20.341 13.046 7.682 1.00 92.25 315 TYR A CA 1
ATOM 2587 C C . TYR A 1 315 ? -19.603 11.923 6.938 1.00 92.25 315 TYR A C 1
ATOM 2589 O O . TYR A 1 315 ? -18.380 11.940 6.840 1.00 92.25 315 TYR A O 1
ATOM 2597 N N . CYS A 1 316 ? -20.344 10.951 6.400 1.00 91.06 316 CYS A N 1
ATOM 2598 C CA . CYS A 1 316 ? -19.788 9.870 5.588 1.00 91.06 316 CYS A CA 1
ATOM 2599 C C . CYS A 1 316 ? -19.364 10.362 4.192 1.00 91.06 316 CYS A C 1
ATOM 2601 O O . CYS A 1 316 ? -18.345 9.908 3.684 1.00 91.06 316 CYS A O 1
ATOM 2603 N N . GLU A 1 317 ? -20.089 11.319 3.604 1.00 91.25 317 GLU A N 1
ATOM 2604 C CA . GLU A 1 317 ? -19.683 12.026 2.381 1.00 91.25 317 GLU A CA 1
ATOM 2605 C C . GLU A 1 317 ? -18.335 12.717 2.579 1.00 91.25 317 GLU A C 1
ATOM 2607 O O . GLU A 1 317 ? -17.438 12.514 1.770 1.00 91.25 317 GLU A O 1
ATOM 2612 N N . LEU A 1 318 ? -18.154 13.437 3.695 1.00 91.50 318 LEU A N 1
ATOM 2613 C CA . LEU A 1 318 ? -16.873 14.065 4.027 1.00 91.50 318 LEU A CA 1
ATOM 2614 C C . LEU A 1 318 ? -15.725 13.056 4.154 1.00 91.50 318 LEU A C 1
ATOM 2616 O O . LEU A 1 318 ? -14.618 13.353 3.711 1.00 91.50 318 LEU A O 1
ATOM 2620 N N . LEU A 1 319 ? -15.974 11.879 4.742 1.00 92.12 319 LEU A N 1
ATOM 2621 C CA . LEU A 1 319 ? -14.978 10.803 4.781 1.00 92.12 319 LEU A CA 1
ATOM 2622 C C . LEU A 1 319 ? -14.609 10.338 3.369 1.00 92.12 319 LEU A C 1
ATOM 2624 O O . LEU A 1 319 ? -13.429 10.225 3.056 1.00 92.12 319 LEU A O 1
ATOM 2628 N N . LYS A 1 320 ? -15.615 10.106 2.519 1.00 90.81 320 LYS A N 1
ATOM 2629 C CA . LYS A 1 320 ? -15.411 9.630 1.150 1.00 90.81 320 LYS A CA 1
ATOM 2630 C C . LYS A 1 320 ? -14.705 10.653 0.261 1.00 90.81 320 LYS A C 1
ATOM 2632 O O . LYS A 1 320 ? -13.894 10.260 -0.562 1.00 90.81 320 LYS A O 1
ATOM 2637 N N . SER A 1 321 ? -15.007 11.941 0.409 1.00 88.50 321 SER A N 1
ATOM 2638 C CA . SER A 1 321 ? -14.481 12.984 -0.476 1.00 88.50 321 SER A CA 1
ATOM 2639 C C . SER A 1 321 ? -13.115 13.535 -0.067 1.00 88.50 321 SER A C 1
ATOM 2641 O O . SER A 1 321 ? -12.533 14.277 -0.846 1.00 88.50 321 SER A O 1
ATOM 2643 N N . ASN A 1 322 ? -12.624 13.252 1.147 1.00 90.06 322 ASN A N 1
ATOM 2644 C CA . ASN A 1 322 ? -11.378 13.847 1.659 1.00 90.06 322 ASN A CA 1
ATOM 2645 C C . ASN A 1 322 ? -10.296 12.821 2.026 1.00 90.06 322 ASN A C 1
ATOM 2647 O O . ASN A 1 322 ? -9.190 13.241 2.349 1.00 90.06 322 ASN A O 1
ATOM 2651 N N . PHE A 1 323 ? -10.576 11.513 2.026 1.00 92.00 323 PHE A N 1
ATOM 2652 C CA . PHE A 1 323 ? -9.619 10.516 2.515 1.00 92.00 323 PHE A CA 1
ATOM 2653 C C . PHE A 1 323 ? -9.584 9.251 1.644 1.00 92.00 323 PHE A C 1
ATOM 2655 O O . PHE A 1 323 ? -10.589 8.544 1.523 1.00 92.00 323 PHE A O 1
ATOM 2662 N N . SER A 1 324 ? -8.391 8.881 1.167 1.00 87.44 324 SER A N 1
ATOM 2663 C CA . SER A 1 324 ? -8.189 7.697 0.312 1.00 87.44 324 SER A CA 1
ATOM 2664 C C . SER A 1 324 ? -8.561 6.328 0.896 1.00 87.44 324 SER A C 1
ATOM 2666 O O . SER A 1 324 ? -8.936 5.443 0.122 1.00 87.44 324 SER A O 1
ATOM 2668 N N . PRO A 1 325 ? -8.614 6.104 2.229 1.00 87.31 325 PRO A N 1
ATOM 2669 C CA . PRO A 1 325 ? -9.172 4.874 2.795 1.00 87.31 325 PRO A CA 1
ATOM 2670 C C . PRO A 1 325 ? -10.627 4.561 2.397 1.00 87.31 325 PRO A C 1
ATOM 2672 O O . PRO A 1 325 ? -11.100 3.463 2.688 1.00 87.31 325 PRO A O 1
ATOM 2675 N N . PHE A 1 326 ? -11.353 5.500 1.777 1.00 87.12 326 PHE A N 1
ATOM 2676 C CA . PHE A 1 326 ? -12.755 5.345 1.374 1.00 87.12 326 PHE A CA 1
ATOM 2677 C C . PHE A 1 326 ? -12.977 5.347 -0.151 1.00 87.12 326 PHE A C 1
ATOM 2679 O O . PHE A 1 326 ? -14.128 5.220 -0.586 1.00 87.12 326 PHE A O 1
ATOM 2686 N N . ASP A 1 327 ? -11.921 5.446 -0.967 1.00 83.75 327 ASP A N 1
ATOM 2687 C CA . ASP A 1 327 ? -12.026 5.524 -2.435 1.00 83.75 327 ASP A CA 1
ATOM 2688 C C . ASP A 1 327 ? -12.783 4.341 -3.035 1.00 83.75 327 ASP A C 1
ATOM 2690 O O . ASP A 1 327 ? -13.713 4.504 -3.827 1.00 83.75 327 ASP A O 1
ATOM 2694 N N . THR A 1 328 ? -12.443 3.144 -2.562 1.00 74.94 328 THR A N 1
ATOM 2695 C CA . THR A 1 328 ? -12.969 1.866 -3.058 1.00 74.94 328 THR A CA 1
ATOM 2696 C C . THR A 1 328 ? -14.397 1.558 -2.604 1.00 74.94 328 THR A C 1
ATOM 2698 O O . THR A 1 328 ? -14.981 0.571 -3.045 1.00 74.94 328 THR A O 1
ATOM 2701 N N . ILE A 1 329 ? -14.982 2.375 -1.723 1.00 75.94 329 ILE A N 1
ATOM 2702 C CA . ILE A 1 329 ? -16.339 2.161 -1.214 1.00 75.94 329 ILE A CA 1
ATOM 2703 C C . ILE A 1 329 ? -17.320 2.904 -2.110 1.00 75.94 329 ILE A C 1
ATOM 2705 O O . ILE A 1 329 ? -17.470 4.114 -1.977 1.00 75.94 329 ILE A O 1
ATOM 2709 N N . GLU A 1 330 ? -17.991 2.195 -3.011 1.00 76.00 330 GLU A N 1
ATOM 2710 C CA . GLU A 1 330 ? -18.856 2.794 -4.037 1.00 76.00 330 GLU A CA 1
ATOM 2711 C C . GLU A 1 330 ? -19.950 3.702 -3.450 1.00 76.00 330 GLU A C 1
ATOM 2713 O O . GLU A 1 330 ? -20.195 4.793 -3.967 1.00 76.00 330 GLU A O 1
ATOM 2718 N N . SER A 1 331 ? -20.562 3.302 -2.330 1.00 84.19 331 SER A N 1
ATOM 2719 C CA . SER A 1 331 ? -21.692 4.011 -1.727 1.00 84.19 331 SER A CA 1
ATOM 2720 C C . SER A 1 331 ? -21.379 4.609 -0.354 1.00 84.19 331 SER A C 1
ATOM 2722 O O . SER A 1 331 ? -20.888 3.945 0.559 1.00 84.19 331 SER A O 1
ATOM 2724 N N . VAL A 1 332 ? -21.805 5.859 -0.141 1.00 86.19 332 VAL A N 1
ATOM 2725 C CA . VAL A 1 332 ? -21.845 6.498 1.191 1.00 86.19 332 VAL A CA 1
ATOM 2726 C C . VAL A 1 332 ? -22.676 5.672 2.186 1.00 86.19 332 VAL A C 1
ATOM 2728 O O . VAL A 1 332 ? -22.372 5.643 3.381 1.00 86.19 332 VAL A O 1
ATOM 2731 N N . GLY A 1 333 ? -23.698 4.955 1.703 1.00 79.50 333 GLY A N 1
ATOM 2732 C CA . GLY A 1 333 ? -24.523 4.065 2.518 1.00 79.50 333 GLY A CA 1
ATOM 2733 C C . GLY A 1 333 ? -23.726 2.922 3.152 1.00 79.50 333 GLY A C 1
ATOM 2734 O O . GLY A 1 333 ? -23.968 2.574 4.311 1.00 79.50 333 GLY A O 1
ATOM 2735 N N . ASP A 1 334 ? -22.714 2.400 2.456 1.00 77.12 334 ASP A N 1
ATOM 2736 C CA . ASP A 1 334 ? -21.860 1.331 2.979 1.00 77.12 334 ASP A CA 1
ATOM 2737 C C . ASP A 1 334 ? -20.957 1.841 4.099 1.00 77.12 334 ASP A C 1
ATOM 2739 O O . ASP A 1 334 ? -20.808 1.172 5.126 1.00 77.12 334 ASP A O 1
ATOM 2743 N N . ILE A 1 335 ? -20.432 3.062 3.957 1.00 85.31 335 ILE A N 1
ATOM 2744 C CA . ILE A 1 335 ? -19.696 3.752 5.024 1.00 85.31 335 ILE A CA 1
ATOM 2745 C C . ILE A 1 335 ? -20.613 3.917 6.237 1.00 85.31 335 ILE A C 1
ATOM 2747 O O . ILE A 1 335 ? -20.264 3.499 7.341 1.00 85.31 335 ILE A O 1
ATOM 2751 N N . GLN A 1 336 ? -21.824 4.441 6.032 1.00 84.94 336 GLN A N 1
ATOM 2752 C CA . GLN A 1 336 ? -22.796 4.670 7.099 1.00 84.94 336 GLN A CA 1
ATOM 2753 C C . GLN A 1 336 ? -23.197 3.377 7.828 1.00 84.94 336 GLN A C 1
ATOM 2755 O O . GLN A 1 336 ? -23.324 3.379 9.055 1.00 84.94 336 GLN A O 1
ATOM 2760 N N . SER A 1 337 ? -23.372 2.268 7.104 1.00 76.94 337 SER A N 1
ATOM 2761 C CA . SER A 1 337 ? -23.735 0.968 7.686 1.00 76.94 337 SER A CA 1
ATOM 2762 C C . SER A 1 337 ? -22.611 0.347 8.528 1.00 76.94 337 SER A C 1
ATOM 2764 O O . SER A 1 337 ? -22.875 -0.431 9.450 1.00 76.94 337 SER A O 1
ATOM 2766 N N . ASN A 1 338 ? -21.355 0.696 8.231 1.00 77.31 338 ASN A N 1
ATOM 2767 C CA . ASN A 1 338 ? -20.169 0.104 8.845 1.00 77.31 338 ASN A CA 1
ATOM 2768 C C . ASN A 1 338 ? -19.482 1.015 9.871 1.00 77.31 338 ASN A C 1
ATOM 2770 O O . ASN A 1 338 ? -18.695 0.513 10.676 1.00 77.31 338 ASN A O 1
ATOM 2774 N N . ILE A 1 339 ? -19.816 2.311 9.912 1.00 83.06 339 ILE A N 1
ATOM 2775 C CA . ILE A 1 339 ? -19.140 3.317 10.750 1.00 83.06 339 ILE A CA 1
ATOM 2776 C C . ILE A 1 339 ? -19.138 2.970 12.250 1.00 83.06 339 ILE A C 1
ATOM 2778 O O . ILE A 1 339 ? -18.265 3.399 13.000 1.00 83.06 339 ILE A O 1
ATOM 2782 N N . THR A 1 340 ? -20.095 2.157 12.705 1.00 77.00 340 THR A N 1
ATOM 2783 C CA . THR A 1 340 ? -20.211 1.704 14.099 1.00 77.00 340 THR A CA 1
ATOM 2784 C C . THR A 1 340 ? -19.686 0.294 14.352 1.00 77.00 340 THR A C 1
ATOM 2786 O O . THR A 1 340 ? -19.448 -0.036 15.510 1.00 77.00 340 THR A O 1
ATOM 2789 N N . LYS A 1 341 ? -19.484 -0.538 13.320 1.00 72.25 341 LYS A N 1
ATOM 2790 C CA . LYS A 1 341 ? -19.140 -1.965 13.484 1.00 72.25 341 LYS A CA 1
ATOM 2791 C C . LYS A 1 341 ? -17.716 -2.190 13.988 1.00 72.25 341 LYS A C 1
ATOM 2793 O O . LYS A 1 341 ? -17.447 -3.197 14.626 1.00 72.25 341 LYS A O 1
ATOM 2798 N N . LYS A 1 342 ? -16.808 -1.256 13.701 1.00 65.06 342 LYS A N 1
ATOM 2799 C CA . LYS A 1 342 ? -15.382 -1.355 14.058 1.00 65.06 342 LYS A CA 1
ATOM 2800 C C . LYS A 1 342 ? -14.944 -0.314 15.093 1.00 65.06 342 LYS A C 1
ATOM 2802 O O . LYS A 1 342 ? -13.757 -0.195 15.387 1.00 65.06 342 LYS A O 1
ATOM 2807 N N . LYS A 1 343 ? -15.905 0.418 15.673 1.00 75.12 343 LYS A N 1
ATOM 2808 C CA . LYS A 1 343 ? -15.634 1.485 16.646 1.00 75.12 343 LYS A CA 1
ATOM 2809 C C . LYS A 1 343 ? -14.948 0.951 17.907 1.00 75.12 343 LYS A C 1
ATOM 2811 O O . LYS A 1 343 ? -14.045 1.605 18.398 1.00 75.12 343 LYS A O 1
ATOM 2816 N N . ASP A 1 344 ? -15.343 -0.226 18.403 1.00 77.06 344 ASP A N 1
ATOM 2817 C CA . ASP A 1 344 ? -14.868 -0.731 19.698 1.00 77.06 344 ASP A CA 1
ATOM 2818 C C . ASP A 1 344 ? -13.387 -1.117 19.616 1.00 77.06 344 ASP A C 1
ATOM 2820 O O . ASP A 1 344 ? -12.609 -0.761 20.492 1.00 77.06 344 ASP A O 1
ATOM 2824 N N . SER A 1 345 ? -12.971 -1.710 18.491 1.00 79.12 345 SER A N 1
ATOM 2825 C CA . SER A 1 345 ? -11.558 -1.976 18.199 1.00 79.12 345 SER A CA 1
ATOM 2826 C C . SER A 1 345 ? -10.735 -0.687 18.092 1.00 79.12 345 SER A C 1
ATOM 2828 O O . SER A 1 345 ? -9.640 -0.620 18.643 1.00 79.12 345 SER A O 1
ATOM 2830 N N . ALA A 1 346 ? -11.254 0.354 17.431 1.00 84.12 346 ALA A N 1
ATOM 2831 C CA . ALA A 1 346 ? -10.568 1.643 17.347 1.00 84.12 346 ALA A CA 1
ATOM 2832 C C . ALA A 1 346 ? -10.482 2.347 18.716 1.00 84.12 346 ALA A C 1
ATOM 2834 O O . ALA A 1 346 ? -9.433 2.886 19.060 1.00 84.12 346 ALA A O 1
ATOM 2835 N N . ILE A 1 347 ? -11.545 2.293 19.529 1.00 88.31 347 ILE A N 1
ATOM 2836 C CA . ILE A 1 347 ? -11.543 2.819 20.904 1.00 88.31 347 ILE A CA 1
ATOM 2837 C C . ILE A 1 347 ? -10.518 2.061 21.751 1.00 88.31 347 ILE A C 1
ATOM 2839 O O . ILE A 1 347 ? -9.802 2.683 22.530 1.00 88.31 347 ILE A O 1
ATOM 2843 N N . ASP A 1 348 ? -10.411 0.742 21.583 1.00 87.19 348 ASP A N 1
ATOM 2844 C CA . ASP A 1 348 ? -9.418 -0.074 22.276 1.00 87.19 348 ASP A CA 1
ATOM 2845 C C . ASP A 1 348 ? -7.982 0.340 21.951 1.00 87.19 348 ASP A C 1
ATOM 2847 O O . ASP A 1 348 ? -7.168 0.428 22.868 1.00 87.19 348 ASP A O 1
ATOM 2851 N N . PHE A 1 349 ? -7.664 0.631 20.687 1.00 87.94 349 PHE A N 1
ATOM 2852 C CA . PHE A 1 349 ? -6.342 1.143 20.312 1.00 87.94 349 PHE A CA 1
ATOM 2853 C C . PHE A 1 349 ? -6.059 2.510 20.944 1.00 87.94 349 PHE A C 1
ATOM 2855 O O . PHE A 1 349 ? -5.020 2.683 21.580 1.00 87.94 349 PHE A O 1
ATOM 2862 N N . VAL A 1 350 ? -7.010 3.447 20.852 1.00 90.88 350 VAL A N 1
ATOM 2863 C CA . VAL A 1 350 ? -6.886 4.787 21.454 1.00 90.88 350 VAL A CA 1
ATOM 2864 C C . VAL A 1 350 ? -6.723 4.697 22.977 1.00 90.88 350 VAL A C 1
ATOM 2866 O O . VAL A 1 350 ? -5.920 5.420 23.554 1.00 90.88 350 VAL A O 1
ATOM 2869 N N . ARG A 1 351 ? -7.436 3.773 23.632 1.00 91.69 351 ARG A N 1
ATOM 2870 C CA . ARG A 1 351 ? -7.339 3.522 25.078 1.00 91.69 351 ARG A CA 1
ATOM 2871 C C . ARG A 1 351 ? -6.000 2.905 25.487 1.00 91.69 351 ARG A C 1
ATOM 2873 O O . ARG A 1 351 ? -5.518 3.195 26.579 1.00 91.69 351 ARG A O 1
ATOM 2880 N N . LYS A 1 352 ? -5.454 1.999 24.669 1.00 89.44 352 LYS A N 1
ATOM 2881 C CA . LYS A 1 352 ? -4.201 1.281 24.955 1.00 89.44 352 LYS A CA 1
ATOM 2882 C C . LYS A 1 352 ? -2.962 2.143 24.736 1.00 89.44 352 LYS A C 1
ATOM 2884 O O . LYS A 1 352 ? -1.970 1.895 25.412 1.00 89.44 352 LYS A O 1
ATOM 2889 N N . SER A 1 353 ? -3.021 3.127 23.836 1.00 90.12 353 SER A N 1
ATOM 2890 C CA . SER A 1 353 ? -1.907 4.052 23.621 1.00 90.12 353 SER A CA 1
ATOM 2891 C C . SER A 1 353 ? -1.600 4.845 24.895 1.00 90.12 353 SER A C 1
ATOM 2893 O O . SER A 1 353 ? -2.480 5.436 25.531 1.00 90.12 353 SER A O 1
ATOM 2895 N N . SER A 1 354 ? -0.325 4.869 25.272 1.00 87.44 354 SER A N 1
ATOM 2896 C CA . SER A 1 354 ? 0.189 5.695 26.356 1.00 87.44 354 SER A CA 1
ATOM 2897 C C . SER A 1 354 ? 0.495 7.138 25.916 1.00 87.44 354 SER A C 1
ATOM 2899 O O . SER A 1 354 ? 0.758 7.990 26.780 1.00 87.44 354 SER A O 1
ATOM 2901 N N . GLY A 1 355 ? 0.382 7.431 24.617 1.00 89.38 355 GLY A N 1
ATOM 2902 C CA . GLY A 1 355 ? 0.625 8.730 24.011 1.00 89.38 355 GLY A CA 1
ATOM 2903 C C . GLY A 1 355 ? -0.312 9.833 24.512 1.00 89.38 355 GLY A C 1
ATOM 2904 O O . GLY A 1 355 ? -1.466 9.619 24.902 1.00 89.38 355 GLY A O 1
ATOM 2905 N N . THR A 1 356 ? 0.216 11.055 24.579 1.00 93.06 356 THR A N 1
ATOM 2906 C CA . THR A 1 356 ? -0.490 12.221 25.129 1.00 93.06 356 THR A CA 1
ATOM 2907 C C . THR A 1 356 ? -1.710 12.606 24.305 1.00 93.06 356 THR A C 1
ATOM 2909 O O . THR A 1 356 ? -2.728 12.990 24.886 1.00 93.06 356 THR A O 1
ATOM 2912 N N . TYR A 1 357 ? -1.638 12.496 22.978 1.00 95.69 357 TYR A N 1
ATOM 2913 C CA . TYR A 1 357 ? -2.759 12.836 22.108 1.00 95.69 357 TYR A CA 1
ATOM 2914 C C . TYR A 1 357 ? -3.851 11.768 22.160 1.00 95.69 357 TYR A C 1
ATOM 2916 O O . TYR A 1 357 ? -5.022 12.112 22.318 1.00 95.69 357 TYR A O 1
ATOM 2924 N N . ALA A 1 358 ? -3.489 10.483 22.140 1.00 93.69 358 ALA A N 1
ATOM 2925 C CA . ALA A 1 358 ? -4.456 9.397 22.279 1.00 93.69 358 ALA A CA 1
ATOM 2926 C C . ALA A 1 358 ? -5.205 9.453 23.622 1.00 93.69 358 ALA A C 1
ATOM 2928 O O . ALA A 1 358 ? -6.425 9.287 23.656 1.00 93.69 358 ALA A O 1
ATOM 2929 N N . LYS A 1 359 ? -4.518 9.793 24.723 1.00 94.12 359 LYS A N 1
ATOM 2930 C CA . LYS A 1 359 ? -5.154 10.011 26.036 1.00 94.12 359 LYS A CA 1
ATOM 2931 C C . LYS A 1 359 ? -6.182 11.142 26.015 1.00 94.12 359 LYS A C 1
ATOM 2933 O O . LYS A 1 359 ? -7.290 10.961 26.518 1.00 94.12 359 LYS A O 1
ATOM 2938 N N . LYS A 1 360 ? -5.843 12.295 25.426 1.00 94.56 360 LYS A N 1
ATOM 2939 C CA . LYS A 1 360 ? -6.787 13.418 25.276 1.00 94.56 360 LYS A CA 1
ATOM 2940 C C . LYS A 1 360 ? -7.995 13.018 24.429 1.00 94.56 360 LYS A C 1
ATOM 2942 O O . LYS A 1 360 ? -9.131 13.253 24.839 1.00 94.56 360 LYS A O 1
ATOM 2947 N N . ALA A 1 361 ? -7.760 12.342 23.306 1.00 95.81 361 ALA A N 1
ATOM 2948 C CA . ALA A 1 361 ? -8.825 11.845 22.446 1.00 95.81 361 ALA A CA 1
ATOM 2949 C C . ALA A 1 361 ? -9.738 10.850 23.178 1.00 95.81 361 ALA A C 1
ATOM 2951 O O . ALA A 1 361 ? -10.961 10.939 23.065 1.00 95.81 361 ALA A O 1
ATOM 2952 N N . TYR A 1 362 ? -9.174 9.949 23.990 1.00 94.75 362 TYR A N 1
ATOM 2953 C CA . TYR A 1 362 ? -9.948 9.008 24.798 1.00 94.75 362 TYR A CA 1
ATOM 2954 C C . TYR A 1 362 ? -10.870 9.716 25.799 1.00 94.75 362 TYR A C 1
ATOM 2956 O O . TYR A 1 362 ? -12.038 9.346 25.924 1.00 94.75 362 TYR A O 1
ATOM 2964 N N . GLU A 1 363 ? -10.401 10.773 26.466 1.00 94.44 363 GLU A N 1
ATOM 2965 C CA . GLU A 1 363 ? -11.237 11.561 27.382 1.00 94.44 363 GLU A CA 1
ATOM 2966 C C . GLU A 1 363 ? -12.420 12.237 26.669 1.00 94.44 363 GLU A C 1
ATOM 2968 O O . GLU A 1 363 ? -13.520 12.305 27.223 1.00 94.44 363 GLU A O 1
ATOM 2973 N N . VAL A 1 364 ? -12.247 12.659 25.412 1.00 94.06 364 VAL A N 1
ATOM 2974 C CA . VAL A 1 364 ? -13.360 13.160 24.588 1.00 94.06 364 VAL A CA 1
ATOM 2975 C C . VAL A 1 364 ? -14.299 12.020 24.176 1.00 94.06 364 VAL A C 1
ATOM 2977 O O . VAL A 1 364 ? -15.518 12.155 24.297 1.00 94.06 364 VAL A O 1
ATOM 2980 N N . LEU A 1 365 ? -13.767 10.864 23.757 1.00 93.38 365 LEU A N 1
ATOM 2981 C CA . LEU A 1 365 ? -14.567 9.690 23.377 1.00 93.38 365 LEU A CA 1
ATOM 2982 C C . LEU A 1 365 ? -15.473 9.202 24.517 1.00 93.38 365 LEU A C 1
ATOM 2984 O O . LEU A 1 365 ? -16.619 8.823 24.266 1.00 93.38 365 LEU A O 1
ATOM 2988 N N . ARG A 1 366 ? -15.011 9.273 25.773 1.00 91.50 366 ARG A N 1
ATOM 2989 C CA . ARG A 1 366 ? -15.792 8.900 26.968 1.00 91.50 366 ARG A CA 1
ATOM 2990 C C . ARG A 1 366 ? -17.046 9.752 27.182 1.00 91.50 366 ARG A C 1
ATOM 2992 O O . ARG A 1 366 ? -17.960 9.307 27.875 1.00 91.50 366 ARG A O 1
ATOM 2999 N N . LYS A 1 367 ? -17.128 10.942 26.575 1.00 89.81 367 LYS A N 1
ATOM 3000 C CA . LYS A 1 367 ? -18.327 11.800 26.611 1.00 89.81 367 LYS A CA 1
ATOM 3001 C C . LYS A 1 367 ? -19.453 11.276 25.718 1.00 89.81 367 LYS A C 1
ATOM 3003 O O . LYS A 1 367 ? -20.592 11.712 25.861 1.00 89.81 367 LYS A O 1
ATOM 3008 N N . VAL A 1 368 ? -19.170 10.324 24.823 1.00 87.81 368 VAL A N 1
ATOM 3009 C CA . VAL A 1 368 ? -20.180 9.627 24.021 1.00 87.81 368 VAL A CA 1
ATOM 3010 C C . VAL A 1 368 ? -20.673 8.399 24.805 1.0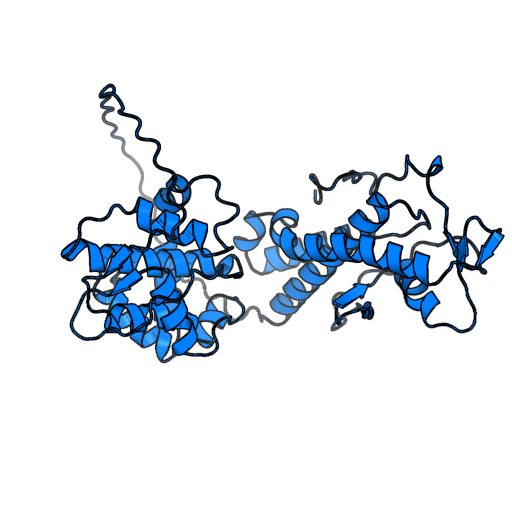0 87.81 368 VAL A C 1
ATOM 3012 O O . VAL A 1 368 ? -19.934 7.422 24.928 1.00 87.81 368 VAL A O 1
ATOM 3015 N N . PRO A 1 369 ? -21.932 8.363 25.295 1.00 76.88 369 PRO A N 1
ATOM 3016 C CA . PRO A 1 369 ? -22.386 7.318 26.224 1.00 76.88 369 PRO A CA 1
ATOM 3017 C C . PRO A 1 369 ? -22.247 5.882 25.699 1.00 76.88 369 PRO A C 1
ATOM 3019 O O . PRO A 1 369 ? -22.062 4.945 26.468 1.00 76.88 369 PRO A O 1
ATOM 3022 N N . THR A 1 370 ? -22.314 5.694 24.378 1.00 78.62 370 THR A N 1
ATOM 3023 C CA . THR A 1 370 ? -22.203 4.380 23.727 1.00 78.62 370 THR A CA 1
ATOM 3024 C C . THR A 1 370 ? -20.769 3.870 23.564 1.00 78.62 370 THR A C 1
ATOM 3026 O O . THR A 1 370 ? -20.592 2.820 22.947 1.00 78.62 370 THR A O 1
ATOM 3029 N N . TYR A 1 371 ? -19.760 4.640 23.988 1.00 82.69 371 TYR A N 1
ATOM 3030 C CA . TYR A 1 371 ? -18.328 4.359 23.786 1.00 82.69 371 TYR A CA 1
ATOM 3031 C C . TYR A 1 371 ? -17.579 4.058 25.085 1.00 82.69 371 TYR A C 1
ATOM 3033 O O . TYR A 1 371 ? -16.381 3.794 25.068 1.00 82.69 371 TYR A O 1
ATOM 3041 N N . ILE A 1 372 ? -18.275 4.092 26.221 1.00 73.00 372 ILE A N 1
ATOM 3042 C CA . ILE A 1 372 ? -17.694 3.713 27.503 1.00 73.00 372 ILE A CA 1
ATOM 3043 C C . ILE A 1 372 ? -17.516 2.194 27.493 1.00 73.00 372 ILE A C 1
ATOM 3045 O O . ILE A 1 372 ? -18.484 1.448 27.659 1.00 73.00 372 ILE A O 1
ATOM 3049 N N . LEU A 1 373 ? -16.279 1.742 27.291 1.00 60.16 373 LEU A N 1
ATOM 3050 C CA . LEU A 1 373 ? -15.910 0.341 27.463 1.00 60.16 373 LEU A CA 1
ATOM 3051 C C . LEU A 1 373 ? -16.105 -0.013 28.941 1.00 60.16 373 LEU A C 1
ATOM 3053 O O . LEU A 1 373 ? -15.448 0.560 29.813 1.00 60.16 373 LEU A O 1
ATOM 3057 N N . ARG A 1 374 ? -17.069 -0.893 29.232 1.00 52.97 374 ARG A N 1
ATOM 3058 C CA . ARG A 1 374 ? -17.282 -1.388 30.596 1.00 52.97 374 ARG A CA 1
ATOM 3059 C C . ARG A 1 374 ? -16.087 -2.275 30.985 1.00 52.97 374 ARG A C 1
ATOM 3061 O O . ARG A 1 374 ? -15.607 -2.997 30.112 1.00 52.97 374 ARG A O 1
ATOM 3068 N N . PRO A 1 375 ? -15.581 -2.145 32.224 1.00 48.91 375 PRO A N 1
ATOM 3069 C CA . PRO A 1 375 ? -14.408 -2.877 32.696 1.00 48.91 375 PRO A CA 1
ATOM 3070 C C . PRO A 1 375 ? -14.605 -4.391 32.687 1.00 48.91 375 PRO A C 1
ATOM 3072 O O . PRO A 1 375 ? -15.768 -4.836 32.853 1.00 48.91 375 PRO A O 1
#

Sequence (375 aa):
MYFLDLKSFHPTTGINTDNHGKYPFLESTHGLFEPDDFEFNFNRSFPFEEIELNEGRSFYVSESNLLKLFKNARSRDCKILVNNIKPIEETYTKELAGLFYDGYSEGLTHFYKEIGQTFLSLDLKQKRQALRDFIIYCHTNLYFEGFAIPEVLYALGYIQGSLVKGFQEYSNLKDLNEKEQVPPVFNISEPESKSKVPVEREYEPESVPSETEPIDSPVRIPLRYPAPEIFDLWCALLDQELCQLMQVPQIFGSEDEIKDLLGGLFKSEGRAQIWSGNESYYYEMAPGYQNLLCLLMHATYKLNRIYLKVQLARYCELLKSNFSPFDTIESVGDIQSNITKKKDSAIDFVRKSSGTYAKKAYEVLRKVPTYILRP

pLDDT: mean 78.54, std 19.2, range [23.89, 97.25]

Foldseek 3Di:
DFDPVQPQADLVPFGHLVCLVPFWFKAFLVGWFDFDPDDDDLPDPAQWDWQDAPPRDIDTDNGVVLVLLRCLLVDPDQGMDTNVPHGDDSVLSNVLVVLLQLLLVQLLVCLDVGLDVCLVVDDLVVVLVSLVVLLRSLSVNQGDRRRSDSSNSSPNSNSRNSNNNSSVVNSVSVPDDPVPDDDPPDDDDDDDDDDDDDDDDDDDDDDDDDDDDDDPAQDAAEFPFPPVLLLLQQCCLVFPQLCVLLVWDRDDDDSLVSLQQNLLHHDYDDDDNSHHNDHQAADETDLSCLLSLLLSLVLSVQRRCVPDVDDSLSSLVSCCVRYPNNVPPPDSVVSVVCSPVSNQVSLVSLVPRPTPSSVSSNVSQVVRVVRPDDD

Secondary structure (DSSP, 8-state):
---TTSTTEETTTEE--TTGGGS-BEEETTBSPPPP-----TTSS---EEEE-GGG-EEEE--HHHHHHHHHTT-SS--EEETTTEEPPHHHHHHHHHHHHHHHHHHHHHHHHHH-GGGGGS-HHHHHHHHHHHHHHHHHH----SB--HHHHHHHHHHHHHHHHHHHHHHHHHSS-GGG------------------------------------S--PEEE-S-HHHHHHHHGGGG-HHHHHHHT-------HHHHHHHHHHHEEE-SS---S--PPPPPB---GGGHHHHHHHHHHHHHHHHTT----HHHHHHHHHHHBGGGTT---HHHHHHHTTTTHHHHHHHHHH--SHHHHHHHHHHTTSGGG----

Organism: NCBI:txid2695275

Solvent-accessible surface area (backbone atoms only — not comparable to full-atom values): 22266 Å² total; per-residue (Å²): 134,54,54,84,83,42,72,62,41,39,87,87,76,36,66,58,64,88,66,55,91,80,37,59,42,40,30,38,81,89,41,75,48,72,84,76,91,72,74,86,65,89,84,56,94,70,82,57,45,80,46,78,52,78,94,83,42,70,51,64,47,68,49,67,53,57,51,52,52,67,48,34,71,78,43,95,67,72,50,38,20,42,68,81,75,44,69,62,51,59,71,58,44,51,51,52,50,48,40,18,45,57,18,20,56,49,14,50,72,42,35,62,69,49,75,30,78,62,49,82,76,45,54,75,69,54,36,50,48,54,34,50,55,48,38,50,53,30,55,76,58,47,73,63,67,29,66,63,38,66,63,45,34,19,45,45,15,20,40,41,20,26,32,53,48,38,49,51,55,42,52,63,55,66,74,56,68,84,84,80,73,75,78,84,84,75,88,74,78,88,81,82,89,80,89,79,87,83,83,91,76,91,79,84,88,83,84,83,84,90,76,93,72,92,71,96,63,87,84,50,46,80,41,74,44,66,62,70,53,54,49,38,37,56,39,34,62,58,16,64,54,38,26,58,76,63,74,40,83,79,82,52,89,50,74,64,61,54,32,44,52,46,16,34,48,33,41,72,72,63,102,71,71,85,46,60,80,46,79,74,65,74,43,85,49,64,58,70,46,39,42,47,54,28,34,52,51,51,49,51,49,60,57,24,44,79,76,43,87,71,60,69,59,62,60,29,43,52,46,46,73,32,30,51,50,33,63,88,52,90,46,53,64,59,48,59,73,44,39,68,77,44,27,66,62,37,50,49,46,34,64,68,25,86,32,72,34,18,46,47,15,40,62,48,47,53,73,40,81,93,58,58,79,78,132

Nearest PDB structures (foldseek):
  8v9o-assembly1_A  TM=2.939E-01  e=7.919E+00  synthetic construct